Protein AF-A0A1F8SB99-F1 (afdb_monomer)

Sequence (634 aa):
MALTRLARAAAAAGVLLLAVATAGAAADPGPPFPEPEFNRAVYDLAGVFQQATIDEVETTIDTIEARTGAEVVVYTQAWPFRTTEGQTLDNARALLDQWGVGRKGFDDGLVILFDLDPSLVHGQVQLYAGSGFRSAFLTDDERQAIFEDDMLPRLQAADLDGAILAAIRKIDSAATTEHSRSLEMARQVNAVVGLVGGAAALLGLLGWAVFHWLRFGRDPEYTDSESVLVPAPPSGMGGAAALLGLLGWAVFHWLRFGRDPEYTDSESVLVPAPPSGMTAAAATMILDGGVSRRTLTTALLDLASRGRVAFREEHGPLGIGRKLTVDVGDKALAAATADVAEDEAARTARADTADRVDIAEARLDLADRRPLGPAEAYLEKRLDQLADEESIEPDDLPKLAEDVPIFERHVEDAAVRNKWFAERPSTVVGRWRIRGVIEGVAGGVLVWAGLTIPASGLTLLGVVLIAVGIVTLLMAGWMPARTMAGAMQKAWLLAYRRTLSKTMEQARSMDQVVREAGLSWLETPDQAVVWATALGLSGQVEDVLARTMDDSREGGVRTGYLPLWYRGGDGTSLASGATGGGGGIFSSSGIPSIGGMMAAMGTIGNAPSSSGSGGGGGFGGGGGGGGGGAGGGF

Secondary structure (DSSP, 8-state):
--------SSSSSSS----------PPPSSSSPPPPPTT--EEESS--S-HHHHHHHHHHHHHHHHHH--EEEEEEEE-SSPPPHHHHHHHHHHHHHHHT-S-TTT--EEEEEEEE-TTSS-EEEEEEE-HHHHHHT--HHHHHHIIIIIIHHHHHTT-HHHHHHHHHHHHHHH--HHHHHHHHHHHHHHHHIIIIIHHHHHHHHHHHHHHHHHHH-------------PPPPPTT-HHHHHHHHHHHHHHHHIIIIISPPP----TT---SSPPTT--HHHHHHHHHSS--HHHHHHHHHHHHTTTSEEEEEEEPGGG-SEEEEEEEHHHHHHHHTHHHHGGGGTTTS-HHHHHHHHHHHHHHHHHHTSPPPHHHHHHHHHHHHH-BTTEE-TTTGGGGGGTHHHHHHHHHHHHHHTTSBSS-HHHHHHHHHHHHHHHHHHHHHHHHHHHHTT-HHHHHHHHHHHHHHHHHHHHGGG-PPBPHHHHHHHHHHHHHHHHHHHHHHH-SSHHHHHHHHT-TT---HHHHHHHHHHTT-HHHHHHHHHHHHHHHHHHTS--S---TTEEETTS-BHHHHHTT-S--TT--S----HHHHHHHHHHTT-----------------------------

pLDDT: mean 76.0, std 19.88, range [21.44, 97.38]

Structure (mmCIF, N/CA/C/O backbone):
data_AF-A0A1F8SB99-F1
#
_entry.id   AF-A0A1F8SB99-F1
#
loop_
_atom_site.group_PDB
_atom_site.id
_atom_site.type_symbol
_atom_site.label_atom_id
_atom_site.label_alt_id
_atom_site.label_comp_id
_atom_site.label_asym_id
_atom_site.label_entity_id
_atom_site.label_seq_id
_atom_site.pdbx_PDB_ins_code
_atom_site.Cartn_x
_atom_site.Cartn_y
_atom_site.Cartn_z
_atom_site.occupancy
_atom_site.B_iso_or_equiv
_atom_site.auth_seq_id
_atom_site.auth_comp_id
_atom_site.auth_asym_id
_atom_site.auth_atom_id
_atom_site.pdbx_PDB_model_num
ATOM 1 N N . MET A 1 1 ? 26.861 63.479 -80.157 1.00 43.00 1 MET A N 1
ATOM 2 C CA . MET A 1 1 ? 27.987 63.963 -79.324 1.00 43.00 1 MET A CA 1
ATOM 3 C C . MET A 1 1 ? 27.720 63.450 -77.917 1.00 43.00 1 MET A C 1
ATOM 5 O O . MET A 1 1 ? 26.628 63.687 -77.447 1.00 43.00 1 MET A O 1
ATOM 9 N N . ALA A 1 2 ? 28.539 62.686 -77.212 1.00 42.47 2 ALA A N 1
ATOM 10 C CA . ALA A 1 2 ? 29.927 62.316 -77.381 1.00 42.47 2 ALA A CA 1
ATOM 11 C C . ALA A 1 2 ? 30.077 60.903 -76.789 1.00 42.47 2 ALA A C 1
ATOM 13 O O . ALA A 1 2 ? 29.935 60.694 -75.590 1.00 42.47 2 ALA A O 1
ATOM 14 N N . LEU A 1 3 ? 30.291 59.931 -77.669 1.00 40.25 3 LEU A N 1
ATOM 15 C CA . LEU A 1 3 ? 30.716 58.579 -77.341 1.00 40.25 3 LEU A CA 1
ATOM 16 C C . LEU A 1 3 ? 32.191 58.509 -77.736 1.00 40.25 3 LEU A C 1
ATOM 18 O O . LEU A 1 3 ? 32.545 58.911 -78.843 1.00 40.25 3 LEU A O 1
ATOM 22 N N . THR A 1 4 ? 33.001 57.930 -76.853 1.00 38.09 4 THR A N 1
ATOM 23 C CA . THR A 1 4 ? 34.390 57.486 -77.056 1.00 38.09 4 THR A CA 1
ATOM 24 C C . THR A 1 4 ? 35.506 58.543 -76.981 1.00 38.09 4 THR A C 1
ATOM 26 O O . THR A 1 4 ? 35.478 59.549 -77.681 1.00 38.09 4 THR A O 1
ATOM 29 N N . ARG A 1 5 ? 36.567 58.162 -76.236 1.00 33.00 5 ARG A N 1
ATOM 30 C CA . ARG A 1 5 ? 37.944 58.714 -76.231 1.00 33.00 5 ARG A CA 1
ATOM 31 C C . ARG A 1 5 ? 38.057 60.037 -75.445 1.00 33.00 5 ARG A C 1
ATOM 33 O O . ARG A 1 5 ? 37.279 60.942 -75.662 1.00 33.00 5 ARG A O 1
ATOM 40 N N . LEU A 1 6 ? 38.969 60.268 -74.506 1.00 39.69 6 LEU A N 1
ATOM 41 C CA . LEU A 1 6 ? 40.292 59.727 -74.213 1.00 39.69 6 LEU A CA 1
ATOM 42 C C . LEU A 1 6 ? 40.497 59.825 -72.687 1.00 39.69 6 LEU A C 1
ATOM 44 O O . LEU A 1 6 ? 40.199 60.856 -72.105 1.00 39.69 6 LEU A O 1
ATOM 48 N N . ALA A 1 7 ? 40.832 58.757 -71.970 1.00 31.09 7 ALA A N 1
ATOM 49 C CA . ALA A 1 7 ? 42.086 58.007 -72.014 1.00 31.09 7 ALA A CA 1
ATOM 50 C C . ALA A 1 7 ? 43.237 58.706 -71.265 1.00 31.09 7 ALA A C 1
ATOM 52 O O . ALA A 1 7 ? 43.584 59.842 -71.566 1.00 31.09 7 ALA A O 1
ATOM 53 N N . ARG A 1 8 ? 43.897 57.899 -70.417 1.00 39.88 8 ARG A N 1
ATOM 54 C CA . ARG A 1 8 ? 45.280 58.042 -69.920 1.00 39.88 8 ARG A CA 1
ATOM 55 C C . ARG A 1 8 ? 45.488 58.943 -68.698 1.00 39.88 8 ARG A C 1
ATOM 57 O O . ARG A 1 8 ? 46.105 59.990 -68.814 1.00 39.88 8 ARG A O 1
ATOM 64 N N . ALA A 1 9 ? 45.086 58.481 -67.511 1.00 35.41 9 ALA A N 1
ATOM 65 C CA . ALA A 1 9 ? 45.672 58.994 -66.262 1.00 35.41 9 ALA A CA 1
ATOM 66 C C . ALA A 1 9 ? 45.617 58.029 -65.057 1.00 35.41 9 ALA A C 1
ATOM 68 O O . ALA A 1 9 ? 45.639 58.484 -63.922 1.00 35.41 9 ALA A O 1
ATOM 69 N N . ALA A 1 10 ? 45.544 56.708 -65.258 1.00 34.78 10 ALA A N 1
ATOM 70 C CA . ALA A 1 10 ? 45.640 55.764 -64.130 1.00 34.78 10 ALA A CA 1
ATOM 71 C C . ALA A 1 10 ? 46.301 54.428 -64.511 1.00 34.78 10 ALA A C 1
ATOM 73 O O . ALA A 1 10 ? 45.969 53.376 -63.980 1.00 34.78 10 ALA A O 1
ATOM 74 N N . ALA A 1 11 ? 47.238 54.468 -65.458 1.00 39.72 11 ALA A N 1
ATOM 75 C CA . ALA A 1 11 ? 48.110 53.349 -65.797 1.00 39.72 11 ALA A CA 1
ATOM 76 C C . ALA A 1 11 ? 49.559 53.777 -65.533 1.00 39.72 11 ALA A C 1
ATOM 78 O O . ALA A 1 11 ? 50.222 54.217 -66.464 1.00 39.72 11 ALA A O 1
ATOM 79 N N . ALA A 1 12 ? 49.980 53.757 -64.260 1.00 37.72 12 ALA A N 1
ATOM 80 C CA . ALA A 1 12 ? 51.380 53.699 -63.791 1.00 37.72 12 ALA A CA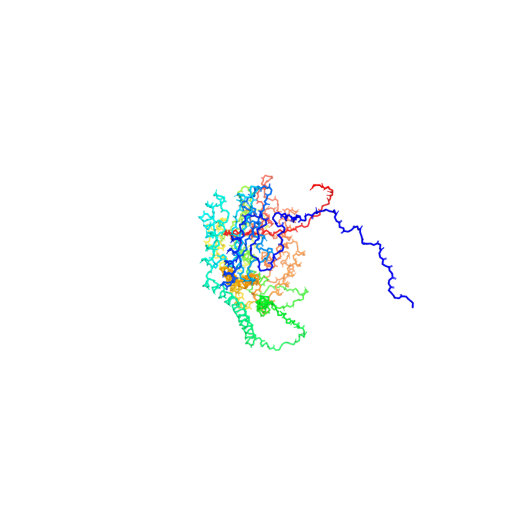 1
ATOM 81 C C . ALA A 1 12 ? 51.480 53.955 -62.268 1.00 37.72 12 ALA A C 1
ATOM 83 O O . ALA A 1 12 ? 52.145 54.890 -61.839 1.00 37.72 12 ALA A O 1
ATOM 84 N N . ALA A 1 13 ? 50.798 53.160 -61.437 1.00 35.06 13 ALA A N 1
ATOM 85 C CA . ALA A 1 13 ? 51.084 53.096 -59.990 1.00 35.06 13 ALA A CA 1
ATOM 86 C C . ALA A 1 13 ? 50.599 51.779 -59.348 1.00 35.06 13 ALA A C 1
ATOM 88 O O . ALA A 1 13 ? 50.316 51.731 -58.158 1.00 35.06 13 ALA A O 1
ATOM 89 N N . GLY A 1 14 ? 50.431 50.720 -60.149 1.00 39.59 14 GLY A N 1
ATOM 90 C CA . GLY A 1 14 ? 49.811 49.458 -59.720 1.00 39.59 14 GLY A CA 1
ATOM 91 C C . GLY A 1 14 ? 50.709 48.236 -59.880 1.00 39.59 14 GLY A C 1
ATOM 92 O O . GLY A 1 14 ? 50.201 47.126 -59.974 1.00 39.59 14 GLY A O 1
ATOM 93 N N . VAL A 1 15 ? 52.026 48.427 -59.978 1.00 43.31 15 VAL A N 1
ATOM 94 C CA . VAL A 1 15 ? 52.989 47.325 -60.031 1.00 43.31 15 VAL A CA 1
ATOM 95 C C . VAL A 1 15 ? 54.174 47.678 -59.134 1.00 43.31 15 VAL A C 1
ATOM 97 O O . VAL A 1 15 ? 54.861 48.665 -59.379 1.00 43.31 15 VAL A O 1
ATOM 100 N N . LEU A 1 16 ? 54.400 46.806 -58.147 1.00 39.50 16 LEU A N 1
ATOM 101 C CA . LEU A 1 16 ? 55.614 46.626 -57.341 1.00 39.50 16 LEU A CA 1
ATOM 102 C C . LEU A 1 16 ? 55.778 47.432 -56.033 1.00 39.50 16 LEU A C 1
ATOM 104 O O . LEU A 1 16 ? 56.541 48.387 -55.960 1.00 39.50 16 LEU A O 1
ATOM 108 N N . LEU A 1 17 ? 55.132 46.939 -54.973 1.00 35.34 17 LEU A N 1
ATOM 109 C CA . LEU A 1 17 ? 55.629 46.827 -53.586 1.00 35.34 17 LEU A CA 1
ATOM 110 C C . LEU A 1 17 ? 54.502 46.149 -52.789 1.00 35.34 17 LEU A C 1
ATOM 112 O O . LEU A 1 17 ? 53.395 46.664 -52.769 1.00 35.34 17 LEU A O 1
ATOM 116 N N . LEU A 1 18 ? 54.641 45.026 -52.103 1.00 37.81 18 LEU A N 1
ATOM 117 C CA . LEU A 1 18 ? 55.669 44.005 -51.961 1.00 37.81 18 LEU A CA 1
ATOM 118 C C . LEU A 1 18 ? 54.934 42.860 -51.234 1.00 37.81 18 LEU A C 1
ATOM 120 O O . LEU A 1 18 ? 54.005 43.116 -50.470 1.00 37.81 18 LEU A O 1
ATOM 124 N N . ALA A 1 19 ? 55.325 41.622 -51.503 1.00 47.06 19 ALA A N 1
ATOM 125 C CA . ALA A 1 19 ? 54.735 40.400 -50.974 1.00 47.06 19 ALA A CA 1
ATOM 126 C C . ALA A 1 19 ? 54.380 40.447 -49.472 1.00 47.06 19 ALA A C 1
ATOM 128 O O . ALA A 1 19 ? 55.259 40.575 -48.623 1.00 47.06 19 ALA A O 1
ATOM 129 N N . VAL A 1 20 ? 53.106 40.220 -49.155 1.00 37.38 20 VAL A N 1
ATOM 130 C CA . VAL A 1 20 ? 52.732 39.497 -47.938 1.00 37.38 20 VAL A CA 1
ATOM 131 C C . VAL A 1 20 ? 52.236 38.149 -48.424 1.00 37.38 20 VAL A C 1
ATOM 133 O O . VAL A 1 20 ? 51.147 38.032 -48.981 1.00 37.38 20 VAL A O 1
ATOM 136 N N . ALA A 1 21 ? 53.093 37.141 -48.281 1.00 38.00 21 ALA A N 1
ATOM 137 C CA . ALA A 1 21 ? 52.629 35.772 -48.219 1.00 38.00 21 ALA A CA 1
ATOM 138 C C . ALA A 1 21 ? 51.605 35.720 -47.082 1.00 38.00 21 ALA A C 1
ATOM 140 O O . ALA A 1 21 ? 51.941 36.000 -45.931 1.00 38.00 21 ALA A O 1
ATOM 141 N N . THR A 1 22 ? 50.351 35.418 -47.400 1.00 35.62 22 THR A N 1
ATOM 142 C CA . THR A 1 22 ? 49.402 34.944 -46.400 1.00 35.62 22 THR A CA 1
ATOM 143 C C . THR A 1 22 ? 49.919 33.590 -45.931 1.00 35.62 22 THR A C 1
ATOM 145 O O . THR A 1 22 ? 49.599 32.558 -46.516 1.00 35.62 22 THR A O 1
ATOM 148 N N . ALA A 1 23 ? 50.793 33.604 -44.924 1.00 35.88 23 ALA A N 1
ATOM 149 C CA . ALA A 1 23 ? 50.979 32.452 -44.064 1.00 35.88 23 ALA A CA 1
ATOM 150 C C . ALA A 1 23 ? 49.587 32.110 -43.521 1.00 35.88 23 ALA A C 1
ATOM 152 O O . ALA A 1 23 ? 48.934 32.977 -42.933 1.00 35.88 23 ALA A O 1
ATOM 153 N N . GLY A 1 24 ? 49.100 30.902 -43.813 1.00 37.88 24 GLY A N 1
ATOM 154 C CA . GLY A 1 24 ? 47.870 30.401 -43.216 1.00 37.88 24 GLY A CA 1
ATOM 155 C C . GLY A 1 24 ? 47.976 30.563 -41.705 1.00 37.88 24 GLY A C 1
ATOM 156 O O . GLY A 1 24 ? 48.971 30.152 -41.110 1.00 37.88 24 GLY A O 1
ATOM 157 N N . ALA A 1 25 ? 47.002 31.240 -41.101 1.00 40.69 25 ALA A N 1
ATOM 158 C CA . ALA A 1 25 ? 46.875 31.245 -39.657 1.00 40.69 25 ALA A CA 1
ATOM 159 C C . ALA A 1 25 ? 46.683 29.784 -39.234 1.00 40.69 25 ALA A C 1
ATOM 161 O O . ALA A 1 25 ? 45.698 29.162 -39.628 1.00 40.69 25 ALA A O 1
ATOM 162 N N . ALA A 1 26 ? 47.658 29.225 -38.517 1.00 51.38 26 ALA A N 1
ATOM 163 C CA . ALA A 1 26 ? 47.504 27.924 -37.888 1.00 51.38 26 ALA A CA 1
ATOM 164 C C . ALA A 1 26 ? 46.290 28.014 -36.954 1.00 51.38 26 ALA A C 1
ATOM 166 O O . ALA A 1 26 ? 46.230 28.922 -36.123 1.00 51.38 26 ALA A O 1
ATOM 167 N N . ALA A 1 27 ? 45.298 27.145 -37.157 1.00 61.97 27 ALA A N 1
ATOM 168 C CA . ALA A 1 27 ? 44.162 27.041 -36.252 1.00 61.97 27 ALA A CA 1
ATOM 169 C C . ALA A 1 27 ? 44.677 26.700 -34.845 1.00 61.97 27 ALA A C 1
ATOM 171 O O . ALA A 1 27 ? 45.616 25.910 -34.715 1.00 61.97 27 ALA A O 1
ATOM 172 N N . ASP A 1 28 ? 44.090 27.309 -33.811 1.00 76.44 28 ASP A N 1
ATOM 173 C CA . ASP A 1 28 ? 44.417 26.949 -32.431 1.00 76.44 28 ASP A CA 1
ATOM 174 C C . ASP A 1 28 ? 44.127 25.448 -32.226 1.00 76.44 28 ASP A C 1
ATOM 176 O O . ASP A 1 28 ? 43.078 24.970 -32.665 1.00 76.44 28 ASP A O 1
ATOM 180 N N . PRO A 1 29 ? 45.043 24.682 -31.609 1.00 81.62 29 PRO A N 1
ATOM 181 C CA . PRO A 1 29 ? 44.851 23.251 -31.419 1.00 81.62 29 PRO A CA 1
ATOM 182 C C . PRO A 1 29 ? 43.736 22.977 -30.394 1.00 81.62 29 PRO A C 1
ATOM 184 O O . PRO A 1 29 ? 43.644 23.641 -29.359 1.00 81.62 29 PRO A O 1
ATOM 187 N N . GLY A 1 30 ? 42.916 21.958 -30.662 1.00 80.81 30 GLY A N 1
ATOM 188 C CA . GLY A 1 30 ? 41.741 21.594 -29.862 1.00 80.81 30 GLY A CA 1
ATOM 189 C C . GLY A 1 30 ? 40.410 22.149 -30.402 1.00 80.81 30 GLY A C 1
ATOM 190 O O . GLY A 1 30 ? 40.374 22.801 -31.443 1.00 80.81 30 GLY A O 1
ATOM 191 N N . PRO A 1 31 ? 39.280 21.863 -29.729 1.00 84.06 31 PRO A N 1
ATOM 192 C CA . PRO A 1 31 ? 37.965 22.315 -30.172 1.00 84.06 31 PRO A CA 1
ATOM 193 C C . PRO A 1 31 ? 37.783 23.845 -30.024 1.00 84.06 31 PRO A C 1
ATOM 195 O O . PRO A 1 31 ? 38.222 24.418 -29.023 1.00 84.06 31 PRO A O 1
ATOM 198 N N . PRO A 1 32 ? 37.050 24.508 -30.941 1.00 85.81 32 PRO A N 1
ATOM 199 C CA . PRO A 1 32 ? 36.368 23.919 -32.092 1.00 85.81 32 PRO A CA 1
ATOM 200 C C . PRO A 1 32 ? 37.335 23.587 -33.233 1.00 85.81 32 PRO A C 1
ATOM 202 O O . PRO A 1 32 ? 38.145 24.416 -33.642 1.00 85.81 32 PRO A O 1
ATOM 205 N N . PHE A 1 33 ? 37.186 22.387 -33.790 1.00 89.12 33 PHE A N 1
ATOM 206 C CA . PHE A 1 33 ? 37.950 21.960 -34.959 1.00 89.12 33 PHE A CA 1
ATOM 207 C C . PHE A 1 33 ? 37.455 22.688 -36.222 1.00 89.12 33 PHE A C 1
ATOM 209 O O . PHE A 1 33 ? 36.272 23.052 -36.276 1.00 89.12 33 PHE A O 1
ATOM 216 N N . PRO A 1 34 ? 38.314 22.906 -37.236 1.00 88.38 34 PRO A N 1
ATOM 217 C CA . PRO A 1 34 ? 37.896 23.450 -38.526 1.00 88.38 34 PRO A CA 1
ATOM 218 C C . PRO A 1 34 ? 36.808 22.577 -39.165 1.00 88.38 34 PRO A C 1
ATOM 220 O O . PRO A 1 34 ? 36.640 21.413 -38.806 1.00 88.38 34 PRO A O 1
ATOM 223 N N . GLU A 1 35 ? 36.037 23.140 -40.093 1.00 86.81 35 GLU A N 1
ATOM 224 C CA . GLU A 1 35 ? 35.027 22.358 -40.812 1.00 86.81 35 GLU A CA 1
ATOM 225 C C . GLU A 1 35 ? 35.705 21.305 -41.708 1.00 86.81 35 GLU A C 1
ATOM 227 O O . GLU A 1 35 ? 36.715 21.622 -42.347 1.00 86.81 35 GLU A O 1
ATOM 232 N N . PRO A 1 36 ? 35.176 20.067 -41.769 1.00 89.94 36 PRO A N 1
ATOM 233 C CA . PRO A 1 36 ? 35.733 19.033 -42.626 1.00 89.94 36 PRO A CA 1
ATOM 234 C C . PRO A 1 36 ? 35.554 19.394 -44.104 1.00 89.94 36 PRO A C 1
ATOM 236 O O . PRO A 1 36 ? 34.515 19.900 -44.535 1.00 89.94 36 PRO A O 1
ATOM 239 N N . GLU A 1 37 ? 36.576 19.096 -44.894 1.00 89.44 37 GLU A N 1
ATOM 240 C CA . GLU A 1 37 ? 36.547 19.209 -46.344 1.00 89.44 37 GLU A CA 1
ATOM 241 C C . GLU A 1 37 ? 35.877 17.973 -46.956 1.00 89.44 37 GLU A C 1
ATOM 243 O O . GLU A 1 37 ? 36.015 16.845 -46.481 1.00 89.44 37 GLU A O 1
ATOM 248 N N . PHE A 1 38 ? 35.131 18.184 -48.040 1.00 81.75 38 PHE A N 1
ATOM 249 C CA . PHE A 1 38 ? 34.463 17.088 -48.732 1.00 81.75 38 PHE A CA 1
ATOM 250 C C . PHE A 1 38 ? 35.488 16.126 -49.349 1.00 81.75 38 PHE A C 1
ATOM 252 O O . PHE A 1 38 ? 36.380 16.568 -50.072 1.00 81.75 38 PHE A O 1
ATOM 259 N N . ASN A 1 39 ? 35.294 14.821 -49.129 1.00 83.25 39 ASN A N 1
ATOM 260 C CA . ASN A 1 39 ? 36.128 13.745 -49.677 1.00 83.25 39 ASN A CA 1
ATOM 261 C C . ASN A 1 39 ? 37.604 13.827 -49.247 1.00 83.25 39 ASN A C 1
ATOM 263 O O . ASN A 1 39 ? 38.505 13.576 -50.047 1.00 83.25 39 ASN A O 1
ATOM 267 N N . ARG A 1 40 ? 37.827 14.219 -47.989 1.00 92.25 40 ARG A N 1
ATOM 268 C CA . ARG A 1 40 ? 39.140 14.271 -47.353 1.00 92.25 40 ARG A CA 1
ATOM 269 C C . ARG A 1 40 ? 39.075 13.632 -45.974 1.00 92.25 40 ARG A C 1
ATOM 271 O O . ARG A 1 40 ? 38.277 14.054 -45.134 1.00 92.25 40 ARG A O 1
ATOM 278 N N . ALA A 1 41 ? 39.950 12.661 -45.738 1.00 92.31 41 ALA A N 1
ATOM 279 C CA . ALA A 1 41 ? 40.010 11.918 -44.483 1.00 92.31 41 ALA A CA 1
ATOM 280 C C . ALA A 1 41 ? 41.257 12.245 -43.649 1.00 92.31 41 ALA A C 1
ATOM 282 O O . ALA A 1 41 ? 41.248 12.029 -42.435 1.00 92.31 41 ALA A O 1
ATOM 283 N N . VAL A 1 42 ? 42.318 12.780 -44.270 1.00 96.06 42 VAL A N 1
ATOM 284 C CA . VAL A 1 42 ? 43.590 13.073 -43.594 1.00 96.06 42 VAL A CA 1
ATOM 285 C C . VAL A 1 42 ? 43.837 14.583 -43.506 1.00 96.06 42 VAL A C 1
ATOM 287 O O . VAL A 1 42 ? 43.986 15.292 -44.506 1.00 96.06 42 VAL A O 1
ATOM 290 N N . TYR A 1 43 ? 43.933 15.072 -42.270 1.00 94.94 43 TYR A N 1
ATOM 291 C CA . TYR A 1 43 ? 44.146 16.474 -41.915 1.00 94.94 43 TYR A CA 1
ATOM 292 C C . TYR A 1 43 ? 45.500 16.640 -41.209 1.00 94.94 43 TYR A C 1
ATOM 294 O O . TYR A 1 43 ? 45.604 16.629 -39.980 1.00 94.94 43 TYR A O 1
ATOM 302 N N . ASP A 1 44 ? 46.566 16.792 -42.000 1.00 93.56 44 ASP A N 1
ATOM 303 C CA . ASP A 1 44 ? 47.926 17.038 -41.504 1.00 93.56 44 ASP A CA 1
ATOM 304 C C . ASP A 1 44 ? 48.183 18.536 -41.238 1.00 93.56 44 ASP A C 1
ATOM 306 O O . ASP A 1 44 ? 48.890 19.205 -41.992 1.00 93.56 44 ASP A O 1
ATOM 310 N N . LEU A 1 45 ? 47.565 19.107 -40.194 1.00 91.44 45 LEU A N 1
ATOM 311 C CA . LEU A 1 45 ? 47.789 20.517 -39.838 1.00 91.44 45 LEU A CA 1
ATOM 312 C C . LEU A 1 45 ? 49.157 20.768 -39.190 1.00 91.44 45 LEU A C 1
ATOM 314 O O . LEU A 1 45 ? 49.625 21.907 -39.187 1.00 91.44 45 LEU A O 1
ATOM 318 N N . ALA A 1 46 ? 49.791 19.731 -38.635 1.00 88.75 46 ALA A N 1
ATOM 319 C CA . ALA A 1 46 ? 51.126 19.832 -38.055 1.00 88.75 46 ALA A CA 1
ATOM 320 C C . ALA A 1 46 ? 52.244 19.737 -39.114 1.00 88.75 46 ALA A C 1
ATOM 322 O O . ALA A 1 46 ? 53.384 20.103 -38.823 1.00 88.75 46 ALA A O 1
ATOM 323 N N . GLY A 1 47 ? 51.922 19.295 -40.336 1.00 91.25 47 GLY A N 1
ATOM 324 C CA . GLY A 1 47 ? 52.859 19.171 -41.454 1.00 91.25 47 GLY A CA 1
ATOM 325 C C . GLY A 1 47 ? 53.916 18.094 -41.221 1.00 91.25 47 GLY A C 1
ATOM 326 O O . GLY A 1 47 ? 55.083 18.300 -41.563 1.00 91.25 47 GLY A O 1
ATOM 327 N N . VAL A 1 48 ? 53.532 16.996 -40.568 1.00 91.56 48 VAL A N 1
ATOM 328 C CA . VAL A 1 48 ? 54.453 15.950 -40.101 1.00 91.56 48 VAL A CA 1
ATOM 329 C C . VAL A 1 48 ? 54.503 14.714 -40.987 1.00 91.56 48 VAL A C 1
ATOM 331 O O . VAL A 1 48 ? 55.433 13.920 -40.841 1.00 91.56 48 VAL A O 1
ATOM 334 N N . PHE A 1 49 ? 53.541 14.536 -41.892 1.00 94.81 49 PHE A N 1
ATOM 335 C CA . PHE A 1 49 ? 53.493 13.380 -42.779 1.00 94.81 49 PHE A CA 1
ATOM 336 C C . PHE A 1 49 ? 54.049 13.701 -44.163 1.00 94.81 49 PHE A C 1
ATOM 338 O O . PHE A 1 49 ? 53.929 14.807 -44.695 1.00 94.81 49 PHE A O 1
ATOM 345 N N . GLN A 1 50 ? 54.651 12.695 -44.790 1.00 95.81 50 GLN A N 1
ATOM 346 C CA . GLN A 1 50 ? 55.032 12.789 -46.194 1.00 95.81 50 GLN A CA 1
ATOM 347 C C . GLN A 1 50 ? 53.793 12.710 -47.085 1.00 95.81 50 GLN A C 1
ATOM 349 O O . GLN A 1 50 ? 52.862 11.957 -46.808 1.00 95.81 50 GLN A O 1
ATOM 354 N N . GLN A 1 51 ? 53.816 13.411 -48.223 1.00 95.38 51 GLN A N 1
ATOM 355 C CA . GLN A 1 51 ? 52.693 13.388 -49.166 1.00 95.38 51 GLN A CA 1
ATOM 356 C C . GLN A 1 51 ? 52.344 11.962 -49.623 1.00 95.38 51 GLN A C 1
ATOM 358 O O . GLN A 1 51 ? 51.175 11.612 -49.688 1.00 95.38 51 GLN A O 1
ATOM 363 N N . ALA A 1 52 ? 53.353 11.116 -49.860 1.00 95.12 52 ALA A N 1
ATOM 364 C CA . ALA A 1 52 ? 53.133 9.719 -50.230 1.00 95.12 52 ALA A CA 1
ATOM 365 C C . ALA A 1 52 ? 52.396 8.924 -49.135 1.00 95.12 52 ALA A C 1
ATOM 367 O O . ALA A 1 52 ? 51.566 8.078 -49.452 1.00 95.12 52 ALA A O 1
ATOM 368 N N . THR A 1 53 ? 52.672 9.218 -47.859 1.00 96.81 53 THR A N 1
ATOM 369 C CA . THR A 1 53 ? 51.980 8.613 -46.715 1.00 96.81 53 THR A CA 1
ATOM 370 C C . THR A 1 53 ? 50.527 9.069 -46.659 1.00 96.81 53 THR A C 1
ATOM 372 O O . THR A 1 53 ? 49.641 8.239 -46.483 1.00 96.81 53 THR A O 1
ATOM 375 N N . ILE A 1 54 ? 50.275 10.371 -46.831 1.00 96.25 54 ILE A N 1
ATOM 376 C CA . ILE A 1 54 ? 48.917 10.933 -46.852 1.00 96.25 54 ILE A CA 1
ATOM 377 C C . ILE A 1 54 ? 48.095 10.262 -47.957 1.00 96.25 54 ILE A C 1
ATOM 379 O O . ILE A 1 54 ? 47.017 9.745 -47.676 1.00 96.25 54 ILE A O 1
ATOM 383 N N . ASP A 1 55 ? 48.640 10.189 -49.174 1.00 96.25 55 ASP A N 1
ATOM 384 C CA . ASP A 1 55 ? 47.965 9.588 -50.327 1.00 96.25 55 ASP A CA 1
ATOM 385 C C . ASP A 1 55 ? 47.649 8.090 -50.093 1.00 96.25 55 ASP A C 1
ATOM 387 O O . ASP A 1 55 ? 46.569 7.609 -50.451 1.00 96.25 55 ASP A O 1
ATOM 391 N N . GLU A 1 56 ? 48.566 7.336 -49.470 1.00 96.88 56 GLU A N 1
ATOM 392 C CA . GLU A 1 56 ? 48.365 5.916 -49.135 1.00 96.88 56 GLU A CA 1
ATOM 393 C C . GLU A 1 56 ? 47.298 5.722 -48.046 1.00 96.88 56 GLU A C 1
ATOM 395 O O . GLU A 1 56 ? 46.444 4.833 -48.156 1.00 96.88 56 GLU A O 1
ATOM 400 N N . VAL A 1 57 ? 47.316 6.561 -47.007 1.00 97.25 57 VAL A N 1
ATOM 401 C CA . VAL A 1 57 ? 46.337 6.515 -45.915 1.00 97.25 57 VAL A CA 1
ATOM 402 C C . VAL A 1 57 ? 44.946 6.889 -46.428 1.00 97.25 57 VAL A C 1
ATOM 404 O O . VAL A 1 57 ? 44.007 6.147 -46.150 1.00 97.25 57 VAL A O 1
ATOM 407 N N . GLU A 1 58 ? 44.803 7.953 -47.226 1.00 96.69 58 GLU A N 1
ATOM 408 C CA . GLU A 1 58 ? 43.514 8.327 -47.830 1.00 96.69 58 GLU A CA 1
ATOM 409 C C . GLU A 1 58 ? 42.969 7.217 -48.730 1.00 96.69 58 GLU A C 1
ATOM 411 O O . GLU A 1 58 ? 41.834 6.785 -48.549 1.00 96.69 58 GLU A O 1
ATOM 416 N N . THR A 1 59 ? 43.805 6.650 -49.606 1.00 96.94 59 THR A N 1
ATOM 417 C CA . THR A 1 59 ? 43.397 5.528 -50.471 1.00 96.94 59 THR A CA 1
ATOM 418 C C . THR A 1 59 ? 42.895 4.326 -49.659 1.00 96.94 59 THR A C 1
ATOM 420 O O . THR A 1 59 ? 41.947 3.634 -50.051 1.00 96.94 59 THR A O 1
ATOM 423 N N . THR A 1 60 ? 43.532 4.049 -48.519 1.00 96.50 60 THR A N 1
ATOM 424 C CA . THR A 1 60 ? 43.136 2.945 -47.637 1.00 96.50 60 THR A CA 1
ATOM 425 C C . THR A 1 60 ? 41.816 3.246 -46.928 1.00 96.50 60 THR A C 1
ATOM 427 O O . THR A 1 60 ? 40.951 2.373 -46.861 1.00 96.50 60 THR A O 1
ATOM 430 N N . ILE A 1 61 ? 41.630 4.476 -46.442 1.00 96.19 61 ILE A N 1
ATOM 431 C CA . ILE A 1 61 ? 40.383 4.914 -45.805 1.00 96.19 61 ILE A CA 1
ATOM 432 C C . ILE A 1 61 ? 39.216 4.850 -46.796 1.00 96.19 61 ILE A C 1
ATOM 434 O O . ILE A 1 61 ? 38.200 4.237 -46.475 1.00 96.19 61 ILE A O 1
ATOM 438 N N . ASP A 1 62 ? 39.393 5.352 -48.019 1.00 95.25 62 ASP A N 1
ATOM 439 C CA . ASP A 1 62 ? 38.381 5.274 -49.080 1.00 95.25 62 ASP A CA 1
ATOM 440 C C . ASP A 1 62 ? 37.997 3.817 -49.384 1.00 95.25 62 ASP A C 1
ATOM 442 O O . ASP A 1 62 ? 36.834 3.486 -49.632 1.00 95.25 62 ASP A O 1
ATOM 446 N N . THR A 1 63 ? 38.974 2.906 -49.336 1.00 95.19 63 THR A N 1
ATOM 447 C CA . THR A 1 63 ? 38.741 1.468 -49.534 1.00 95.19 63 THR A CA 1
ATOM 448 C C . THR A 1 63 ? 37.926 0.860 -48.390 1.00 95.19 63 THR A C 1
ATOM 450 O O . THR A 1 63 ? 37.047 0.027 -48.639 1.00 95.19 63 THR A O 1
ATOM 453 N N . ILE A 1 64 ? 38.196 1.262 -47.145 1.00 93.88 64 ILE A N 1
ATOM 454 C CA . ILE A 1 64 ? 37.426 0.844 -45.968 1.00 93.88 64 ILE A CA 1
ATOM 455 C C . ILE A 1 64 ? 35.987 1.348 -46.087 1.00 93.88 64 ILE A C 1
ATOM 457 O O . ILE A 1 64 ? 35.059 0.540 -46.004 1.00 93.88 64 ILE A O 1
ATOM 461 N N . GLU A 1 65 ? 35.799 2.640 -46.358 1.00 93.31 65 GLU A N 1
ATOM 462 C CA . GLU A 1 65 ? 34.480 3.260 -46.489 1.00 93.31 65 GLU A CA 1
ATOM 463 C C . GLU A 1 65 ? 33.672 2.603 -47.615 1.00 93.31 65 GLU A C 1
ATOM 465 O O . GLU A 1 65 ? 32.536 2.174 -47.406 1.00 93.31 65 GLU A O 1
ATOM 470 N N . ALA A 1 66 ? 34.277 2.393 -48.788 1.00 91.88 66 ALA A N 1
ATOM 471 C CA . ALA A 1 66 ? 33.618 1.719 -49.904 1.00 91.88 66 ALA A CA 1
ATOM 472 C C . ALA A 1 66 ? 33.219 0.265 -49.582 1.00 91.88 66 ALA A C 1
ATOM 474 O O . ALA A 1 66 ? 32.240 -0.250 -50.132 1.00 91.88 66 ALA A O 1
ATOM 475 N N . ARG A 1 67 ? 33.972 -0.420 -48.708 1.00 92.38 67 ARG A N 1
ATOM 476 C CA . ARG A 1 67 ? 33.744 -1.830 -48.355 1.00 92.38 67 ARG A CA 1
ATOM 477 C C . ARG A 1 67 ? 32.738 -2.010 -47.220 1.00 92.38 67 ARG A C 1
ATOM 479 O O . ARG A 1 67 ? 31.956 -2.961 -47.264 1.00 92.38 67 ARG A O 1
ATOM 486 N N . THR A 1 68 ? 32.772 -1.165 -46.194 1.00 91.12 68 THR A N 1
ATOM 487 C CA . THR A 1 68 ? 31.994 -1.355 -44.954 1.00 91.12 68 THR A CA 1
ATOM 488 C C . THR A 1 68 ? 31.023 -0.219 -44.651 1.00 91.12 68 THR A C 1
ATOM 490 O O . THR A 1 68 ? 30.075 -0.424 -43.886 1.00 91.12 68 THR A O 1
ATOM 493 N N . GLY A 1 69 ? 31.227 0.950 -45.259 1.00 89.75 69 GLY A N 1
ATOM 494 C CA . GLY A 1 69 ? 30.558 2.201 -44.918 1.00 89.75 69 GLY A CA 1
ATOM 495 C C . GLY A 1 69 ? 31.059 2.841 -43.622 1.00 89.75 69 GLY A C 1
ATOM 496 O O . GLY A 1 69 ? 30.441 3.802 -43.182 1.00 89.75 69 GLY A O 1
ATOM 497 N N . ALA A 1 70 ? 32.111 2.301 -42.998 1.00 91.75 70 ALA A N 1
ATOM 498 C CA . ALA A 1 70 ? 32.721 2.896 -41.815 1.00 91.75 70 ALA A CA 1
ATOM 499 C C . ALA A 1 70 ? 33.613 4.075 -42.215 1.00 91.75 70 ALA A C 1
ATOM 501 O O . ALA A 1 70 ? 34.385 3.970 -43.168 1.00 91.75 70 ALA A O 1
ATOM 502 N N . GLU A 1 71 ? 33.531 5.164 -41.460 1.00 94.00 71 GLU A N 1
ATOM 503 C CA . GLU A 1 71 ? 34.258 6.401 -41.748 1.00 94.00 71 GLU A CA 1
ATOM 504 C C . GLU A 1 71 ? 35.457 6.524 -40.801 1.00 94.00 71 GLU A C 1
ATOM 506 O O . GLU A 1 71 ? 35.324 6.364 -39.585 1.00 94.00 71 GLU A O 1
ATOM 511 N N . VAL A 1 72 ? 36.642 6.799 -41.346 1.00 96.19 72 VAL A N 1
ATOM 512 C CA . VAL A 1 72 ? 37.876 6.954 -40.565 1.00 96.19 72 VAL A CA 1
ATOM 513 C C . VAL A 1 72 ? 38.472 8.325 -40.845 1.00 96.19 72 VAL A C 1
ATOM 515 O O . VAL A 1 72 ? 38.606 8.714 -41.998 1.00 96.19 72 VAL A O 1
ATOM 518 N N . VAL A 1 73 ? 38.858 9.053 -39.801 1.00 96.94 73 VAL A N 1
ATOM 519 C CA . VAL A 1 73 ? 39.490 10.373 -39.915 1.00 96.94 73 VAL A CA 1
ATOM 520 C C . VAL A 1 73 ? 40.834 10.363 -39.203 1.00 96.94 73 VAL A C 1
ATOM 522 O O . VAL A 1 73 ? 40.937 9.916 -38.060 1.00 96.94 73 VAL A O 1
ATOM 525 N N . VAL A 1 74 ? 41.862 10.892 -39.862 1.00 97.06 74 VAL A N 1
ATOM 526 C CA . VAL A 1 74 ? 43.191 11.114 -39.282 1.00 97.06 74 VAL A CA 1
ATOM 527 C C . VAL A 1 74 ? 43.413 12.609 -39.149 1.00 97.06 74 VAL A C 1
ATOM 529 O O . VAL A 1 74 ? 43.298 13.348 -40.124 1.00 97.06 74 VAL A O 1
ATOM 532 N N . TYR A 1 75 ? 43.752 13.060 -37.948 1.00 96.38 75 TYR A N 1
ATOM 533 C CA . TYR A 1 75 ? 43.924 14.476 -37.655 1.00 96.38 75 TYR A CA 1
ATOM 534 C C . TYR A 1 75 ? 45.204 14.698 -36.858 1.00 96.38 75 TYR A C 1
ATOM 536 O O . TYR A 1 75 ? 45.448 14.014 -35.865 1.00 96.38 75 TYR A O 1
ATOM 544 N N . THR A 1 76 ? 46.022 15.662 -37.272 1.00 95.31 76 THR A N 1
ATOM 545 C CA . THR A 1 76 ? 47.231 16.060 -36.538 1.00 95.31 76 THR A CA 1
ATOM 546 C C . THR A 1 76 ? 47.138 17.519 -36.123 1.00 95.31 76 THR A C 1
ATOM 548 O O . THR A 1 76 ? 46.644 18.356 -36.879 1.00 95.31 76 THR A O 1
ATOM 551 N N . GLN A 1 77 ? 47.638 17.835 -34.934 1.00 93.88 77 GLN A N 1
ATOM 552 C CA . GLN A 1 77 ? 47.764 19.207 -34.461 1.00 93.88 77 GLN A CA 1
ATOM 553 C C . GLN A 1 77 ? 48.986 19.368 -33.560 1.00 93.88 77 GLN A C 1
ATOM 555 O O . GLN A 1 77 ? 49.388 18.445 -32.853 1.00 93.88 77 GLN A O 1
ATOM 560 N N . ALA A 1 78 ? 49.582 20.558 -33.596 1.00 92.50 78 ALA A N 1
ATOM 561 C CA . ALA A 1 78 ? 50.761 20.896 -32.812 1.00 92.50 78 ALA A CA 1
ATOM 562 C C . ALA A 1 78 ? 50.373 21.783 -31.626 1.00 92.50 78 ALA A C 1
ATOM 564 O O . ALA A 1 78 ? 49.814 22.866 -31.802 1.00 92.50 78 ALA A O 1
ATOM 565 N N . TRP A 1 79 ? 50.702 21.339 -30.418 1.00 90.62 79 TRP A N 1
ATOM 566 C CA . TRP A 1 79 ? 50.466 22.081 -29.189 1.00 90.62 79 TRP A CA 1
ATOM 567 C C . TRP A 1 79 ? 51.718 22.854 -28.759 1.00 90.62 79 TRP A C 1
ATOM 569 O O . TRP A 1 79 ? 52.835 22.344 -28.863 1.00 90.62 79 TRP A O 1
ATOM 579 N N . PRO A 1 80 ? 51.569 24.067 -28.191 1.00 87.62 80 PRO A N 1
ATOM 580 C CA . PRO A 1 80 ? 52.701 24.839 -27.674 1.00 87.62 80 PRO A CA 1
ATOM 581 C C . PRO A 1 80 ? 53.309 24.243 -26.388 1.00 87.62 80 PRO A C 1
ATOM 583 O O . PRO A 1 80 ? 54.317 24.738 -25.886 1.00 87.62 80 PRO A O 1
ATOM 586 N N . PHE A 1 81 ? 52.712 23.181 -25.845 1.00 86.12 81 PHE A N 1
ATOM 587 C CA . PHE A 1 81 ? 53.161 22.436 -24.673 1.00 86.12 81 PHE A CA 1
ATOM 588 C C . PHE A 1 81 ? 52.784 20.957 -24.819 1.00 86.12 81 PHE A C 1
ATOM 590 O O . PHE A 1 81 ? 51.982 20.589 -25.670 1.00 86.12 81 PHE A O 1
ATOM 597 N N . ARG A 1 82 ? 53.357 20.094 -23.975 1.00 86.75 82 ARG A N 1
ATOM 598 C CA . ARG A 1 82 ? 53.027 18.664 -23.964 1.00 86.75 82 ARG A CA 1
ATOM 599 C C . ARG A 1 82 ? 51.606 18.441 -23.431 1.00 86.75 82 ARG A C 1
ATOM 601 O O . ARG A 1 82 ? 51.304 18.870 -22.318 1.00 86.75 82 ARG A O 1
ATOM 608 N N . THR A 1 83 ? 50.777 17.737 -24.196 1.00 87.75 83 THR A N 1
ATOM 609 C CA . THR A 1 83 ? 49.421 17.322 -23.808 1.00 87.75 83 THR A CA 1
ATOM 610 C C . THR A 1 83 ? 49.431 16.074 -22.924 1.00 87.75 83 THR A C 1
ATOM 612 O O . THR A 1 83 ? 50.430 15.354 -22.824 1.00 87.75 83 THR A O 1
ATOM 615 N N . THR A 1 84 ? 48.308 15.830 -22.248 1.00 90.56 84 THR A N 1
ATOM 616 C CA . THR A 1 84 ? 48.079 14.610 -21.459 1.00 90.56 84 THR A CA 1
ATOM 617 C C . THR A 1 84 ? 47.191 13.637 -22.226 1.00 90.56 84 THR A C 1
ATOM 619 O O . THR A 1 84 ? 46.374 14.058 -23.039 1.00 90.56 84 THR A O 1
ATOM 622 N N . GLU A 1 85 ? 47.307 12.345 -21.921 1.00 88.94 85 GLU A N 1
ATOM 623 C CA . GLU A 1 85 ? 46.494 11.285 -22.530 1.00 88.94 85 GLU A CA 1
ATOM 624 C C . GLU A 1 85 ? 44.984 11.569 -22.438 1.00 88.94 85 GLU A C 1
ATOM 626 O O . GLU A 1 85 ? 44.273 11.458 -23.437 1.00 88.94 85 GLU A O 1
ATOM 631 N N . GLY A 1 86 ? 44.505 11.990 -21.259 1.00 90.44 86 GLY A N 1
ATOM 632 C CA . GLY A 1 86 ? 43.093 12.308 -21.030 1.00 90.44 86 GLY A CA 1
ATOM 633 C C . GLY A 1 86 ? 42.610 13.511 -21.841 1.00 90.44 86 GLY A C 1
ATOM 634 O O . GLY A 1 86 ? 41.524 13.470 -22.407 1.00 90.44 86 GLY A O 1
ATOM 635 N N . GLN A 1 87 ? 43.442 14.548 -21.979 1.00 91.56 87 GLN A N 1
ATOM 636 C CA . GLN A 1 87 ? 43.111 15.709 -22.807 1.00 91.56 87 GLN A CA 1
ATOM 637 C C . GLN A 1 87 ? 43.011 15.335 -24.292 1.00 91.56 87 GLN A C 1
ATOM 639 O O . GLN A 1 87 ? 42.086 15.765 -24.975 1.00 91.56 87 GLN A O 1
ATOM 644 N N . THR A 1 88 ? 43.933 14.512 -24.794 1.00 91.75 88 THR A N 1
ATOM 645 C CA . THR A 1 88 ? 43.900 14.038 -26.186 1.00 91.75 88 THR A CA 1
ATOM 646 C C . THR A 1 88 ? 42.720 13.100 -26.436 1.00 91.75 88 THR A C 1
ATOM 648 O O . THR A 1 88 ? 42.120 13.145 -27.507 1.00 91.75 88 THR A O 1
ATOM 651 N N . LEU A 1 89 ? 42.322 12.298 -25.443 1.00 92.62 89 LEU A N 1
ATOM 652 C CA . LEU A 1 89 ? 41.122 11.465 -25.529 1.00 92.62 89 LEU A CA 1
ATOM 653 C C . LEU A 1 89 ? 39.849 12.318 -25.639 1.00 92.62 89 LEU A C 1
ATOM 655 O O . LEU A 1 89 ? 39.011 12.061 -26.505 1.00 92.62 89 LEU A O 1
ATOM 659 N N . ASP A 1 90 ? 39.726 13.352 -24.803 1.00 94.31 90 ASP A N 1
ATOM 660 C CA . ASP A 1 90 ? 38.602 14.293 -24.852 1.00 94.31 90 ASP A CA 1
ATOM 661 C C . ASP A 1 90 ? 38.563 15.052 -26.187 1.00 94.31 90 ASP A C 1
ATOM 663 O O . ASP A 1 90 ? 37.494 15.201 -26.779 1.00 94.31 90 ASP A O 1
ATOM 667 N N . ASN A 1 91 ? 39.724 15.462 -26.710 1.00 93.69 91 ASN A N 1
ATOM 668 C CA . ASN A 1 91 ? 39.841 16.088 -28.029 1.00 93.69 91 ASN A CA 1
ATOM 669 C C . ASN A 1 91 ? 39.400 15.141 -29.157 1.00 93.69 91 ASN A C 1
ATOM 671 O O . ASN A 1 91 ? 38.648 15.553 -30.037 1.00 93.69 91 ASN A O 1
ATOM 675 N N . ALA A 1 92 ? 39.828 13.874 -29.134 1.00 94.00 92 ALA A N 1
ATOM 676 C CA . ALA A 1 92 ? 39.467 12.886 -30.153 1.00 94.00 92 ALA A CA 1
ATOM 677 C C . ALA A 1 92 ? 37.960 12.584 -30.143 1.00 94.00 92 ALA A C 1
ATOM 679 O O . ALA A 1 92 ? 37.333 12.475 -31.198 1.00 94.00 92 ALA A O 1
ATOM 680 N N . ARG A 1 93 ? 37.360 12.517 -28.948 1.00 94.69 93 ARG A N 1
ATOM 681 C CA . ARG A 1 93 ? 35.909 12.401 -28.784 1.00 94.69 93 ARG A CA 1
ATOM 682 C C . ARG A 1 93 ? 35.178 13.633 -29.307 1.00 94.69 93 ARG A C 1
ATOM 684 O O . ARG A 1 93 ? 34.215 13.490 -30.053 1.00 94.69 93 ARG A O 1
ATOM 691 N N . ALA A 1 94 ? 35.639 14.826 -28.938 1.00 94.69 94 ALA A N 1
ATOM 692 C CA . ALA A 1 94 ? 35.046 16.075 -29.396 1.00 94.69 94 ALA A CA 1
ATOM 693 C C . ALA A 1 94 ? 35.115 16.209 -30.924 1.00 94.69 94 ALA A C 1
ATOM 695 O O . ALA A 1 94 ? 34.158 16.688 -31.523 1.00 94.69 94 ALA A O 1
ATOM 696 N N . LEU A 1 95 ? 36.199 15.747 -31.556 1.00 94.31 95 LEU A N 1
ATOM 697 C CA . LEU A 1 95 ? 36.335 15.720 -33.011 1.00 94.31 95 LEU A CA 1
ATOM 698 C C . LEU A 1 95 ? 35.310 14.776 -33.655 1.00 94.31 95 LEU A C 1
ATOM 700 O O . LEU A 1 95 ? 34.608 15.182 -34.581 1.00 94.31 95 LEU A O 1
ATOM 704 N N . LEU A 1 96 ? 35.172 13.554 -33.129 1.00 94.69 96 LEU A N 1
ATOM 705 C CA . LEU A 1 96 ? 34.178 12.589 -33.605 1.00 94.69 96 LEU A CA 1
ATOM 706 C C . LEU A 1 96 ? 32.752 13.152 -33.496 1.00 94.69 96 LEU A C 1
ATOM 708 O O . LEU A 1 96 ? 31.997 13.096 -34.466 1.00 94.69 96 LEU A O 1
ATOM 712 N N . ASP A 1 97 ? 32.406 13.739 -32.347 1.00 92.50 97 ASP A N 1
ATOM 713 C CA . ASP A 1 97 ? 31.078 14.299 -32.075 1.00 92.50 97 ASP A CA 1
ATOM 714 C C . ASP A 1 97 ? 30.797 15.565 -32.911 1.00 92.50 97 ASP A C 1
ATOM 716 O O . ASP A 1 97 ? 29.690 15.733 -33.426 1.00 92.50 97 ASP A O 1
ATOM 720 N N . GLN A 1 98 ? 31.783 16.461 -33.062 1.00 93.12 98 GLN A N 1
ATOM 721 C CA . GLN A 1 98 ? 31.632 17.722 -33.798 1.00 93.12 98 GLN A CA 1
ATOM 722 C C . GLN A 1 98 ? 31.465 17.481 -35.299 1.00 93.12 98 GLN A C 1
ATOM 724 O O . GLN A 1 98 ? 30.632 18.130 -35.933 1.00 93.12 98 GLN A O 1
ATOM 729 N N . TRP A 1 99 ? 32.264 16.581 -35.873 1.00 93.19 99 TRP A N 1
ATOM 730 C CA . TRP A 1 99 ? 32.205 16.275 -37.304 1.00 93.19 99 TRP A CA 1
ATOM 731 C C . TRP A 1 99 ? 31.144 15.225 -37.633 1.00 93.19 99 TRP A C 1
ATOM 733 O O . TRP A 1 99 ? 30.766 15.090 -38.793 1.00 93.19 99 TRP A O 1
ATOM 743 N N . GLY A 1 100 ? 30.625 14.524 -36.620 1.00 90.88 100 GLY A N 1
ATOM 744 C CA . GLY A 1 100 ? 29.662 13.447 -36.805 1.00 90.88 100 GLY A CA 1
ATOM 745 C C . GLY A 1 100 ? 30.251 12.304 -37.625 1.00 90.88 100 GLY A C 1
ATOM 746 O O . GLY A 1 100 ? 29.570 11.805 -38.513 1.00 90.88 100 GLY A O 1
ATOM 747 N N . VAL A 1 101 ? 31.510 11.939 -37.353 1.00 91.69 101 VAL A N 1
ATOM 748 C CA . VAL A 1 101 ? 32.223 10.882 -38.086 1.00 91.69 101 VAL A CA 1
ATOM 749 C C . VAL A 1 101 ? 31.504 9.552 -37.866 1.00 91.69 101 VAL A C 1
ATOM 751 O O . VAL A 1 101 ? 31.337 9.107 -36.726 1.00 91.69 101 VAL A O 1
ATOM 754 N N . GLY A 1 102 ? 31.099 8.908 -38.956 1.00 88.75 102 GLY A N 1
ATOM 755 C CA . GLY A 1 102 ? 30.307 7.685 -38.971 1.00 88.75 102 GLY A CA 1
ATOM 756 C C . GLY A 1 102 ? 28.869 7.911 -39.441 1.00 88.75 102 GLY A C 1
ATOM 757 O O . GLY A 1 102 ? 28.254 8.967 -39.277 1.00 88.75 102 GLY A O 1
ATOM 758 N N . ARG A 1 103 ? 28.259 6.85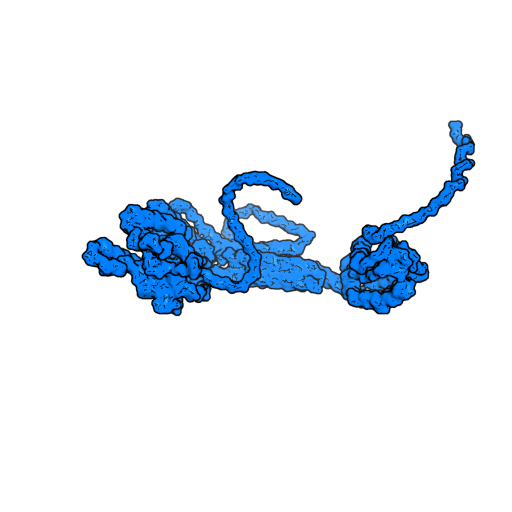9 -39.987 1.00 88.88 103 ARG A N 1
ATOM 759 C CA . ARG A 1 103 ? 26.910 6.945 -40.546 1.00 88.88 103 ARG A CA 1
ATOM 760 C C . ARG A 1 103 ? 25.876 7.113 -39.441 1.00 88.88 103 ARG A C 1
ATOM 762 O O . ARG A 1 103 ? 25.830 6.371 -38.456 1.00 88.88 103 ARG A O 1
ATOM 769 N N . LYS A 1 104 ? 24.929 8.027 -39.662 1.00 80.44 104 LYS A N 1
ATOM 770 C CA . LYS A 1 104 ? 23.852 8.319 -38.706 1.00 80.44 104 LYS A CA 1
ATOM 771 C C . LYS A 1 104 ? 23.049 7.068 -38.314 1.00 80.44 104 LYS A C 1
ATOM 773 O O . LYS A 1 104 ? 22.355 6.450 -39.136 1.00 80.44 104 LYS A O 1
ATOM 778 N N . GLY A 1 105 ? 23.079 6.749 -37.020 1.00 74.94 105 GLY A N 1
ATOM 779 C CA . GLY A 1 105 ? 22.384 5.602 -36.431 1.00 74.94 105 GLY A CA 1
ATOM 780 C C . GLY A 1 105 ? 23.085 4.257 -36.640 1.00 74.94 105 GLY A C 1
ATOM 781 O O . GLY A 1 105 ? 22.490 3.230 -36.319 1.00 74.94 105 GLY A O 1
ATOM 782 N N . PHE A 1 106 ? 24.293 4.264 -37.206 1.00 83.31 106 PHE A N 1
ATOM 783 C CA . PHE A 1 106 ? 25.252 3.165 -37.124 1.00 83.31 106 PHE A CA 1
ATOM 784 C C . PHE A 1 106 ? 26.383 3.515 -36.160 1.00 83.31 106 PHE A C 1
ATOM 786 O O . PHE A 1 106 ? 26.816 2.624 -35.447 1.00 83.31 106 PHE A O 1
ATOM 793 N N . ASP A 1 107 ? 26.795 4.788 -36.095 1.00 87.19 107 ASP A N 1
ATOM 794 C CA . ASP A 1 107 ? 27.864 5.291 -35.217 1.00 87.19 107 ASP A CA 1
ATOM 795 C C . ASP A 1 107 ? 29.191 4.533 -35.443 1.00 87.19 107 ASP A C 1
ATOM 797 O O . ASP A 1 107 ? 29.930 4.194 -34.513 1.00 87.19 107 ASP A O 1
ATOM 801 N N . ASP A 1 108 ? 29.466 4.222 -36.712 1.00 90.69 108 ASP A N 1
ATOM 802 C CA . ASP A 1 108 ? 30.601 3.451 -37.217 1.00 90.69 108 ASP A CA 1
ATOM 803 C C . ASP A 1 108 ? 31.787 4.332 -37.647 1.00 90.69 108 ASP A C 1
ATOM 805 O O . ASP A 1 108 ? 32.451 4.050 -38.641 1.00 90.69 108 ASP A O 1
ATOM 809 N N . GLY A 1 109 ? 32.059 5.391 -36.879 1.00 93.94 109 GLY A N 1
ATOM 810 C CA . GLY A 1 109 ? 33.200 6.286 -37.079 1.00 93.94 109 GLY A CA 1
ATOM 811 C C . GLY A 1 109 ? 34.419 5.958 -36.211 1.00 93.94 109 GLY A C 1
ATOM 812 O O . GLY A 1 109 ? 34.274 5.525 -35.062 1.00 93.94 109 GLY A O 1
ATOM 813 N N . LEU A 1 110 ? 35.620 6.222 -36.733 1.00 96.69 110 LEU A N 1
ATOM 814 C CA . LEU A 1 110 ? 36.902 6.136 -36.023 1.00 96.69 110 LEU A CA 1
ATOM 815 C C . LEU A 1 110 ? 37.736 7.405 -36.253 1.00 96.69 110 LEU A C 1
ATOM 817 O O . LEU A 1 110 ? 37.938 7.831 -37.384 1.00 96.69 110 LEU A O 1
ATOM 821 N N . VAL A 1 111 ? 38.285 7.970 -35.182 1.00 97.19 111 VAL A N 1
ATOM 822 C CA . VAL A 1 111 ? 39.201 9.115 -35.217 1.00 97.19 111 VAL A CA 1
ATOM 823 C C . VAL A 1 111 ? 40.577 8.690 -34.713 1.00 97.19 111 VAL A C 1
ATOM 825 O O . VAL A 1 111 ? 40.693 8.116 -33.629 1.00 97.19 111 VAL A O 1
ATOM 828 N N . ILE A 1 112 ? 41.618 9.010 -35.481 1.00 97.06 112 ILE A N 1
ATOM 829 C CA . ILE A 1 112 ? 43.025 8.887 -35.089 1.00 97.06 112 ILE A CA 1
ATOM 830 C C . ILE A 1 112 ? 43.586 10.299 -34.918 1.00 97.06 112 ILE A C 1
ATOM 832 O O . ILE A 1 112 ? 43.852 10.992 -35.901 1.00 97.06 112 ILE A O 1
ATOM 836 N N . LEU A 1 113 ? 43.744 10.734 -33.669 1.00 96.19 113 LEU A N 1
ATOM 837 C CA . LEU A 1 113 ? 44.212 12.078 -33.336 1.00 96.19 113 LEU A CA 1
ATOM 838 C C . LEU A 1 113 ? 45.675 12.049 -32.889 1.00 96.19 113 LEU A C 1
ATOM 840 O O . LEU A 1 113 ? 46.005 11.336 -31.945 1.00 96.19 113 LEU A O 1
ATOM 844 N N . PHE A 1 114 ? 46.522 12.863 -33.521 1.00 96.12 114 PHE A N 1
ATOM 845 C CA . PHE A 1 114 ? 47.905 13.124 -33.119 1.00 96.12 114 PHE A CA 1
ATOM 846 C C . PHE A 1 114 ? 48.013 14.522 -32.499 1.00 96.12 114 PHE A C 1
ATOM 848 O O . PHE A 1 114 ? 48.042 15.525 -33.214 1.00 96.12 114 PHE A O 1
ATOM 855 N N . ASP A 1 115 ? 48.113 14.579 -31.172 1.00 94.12 115 ASP A N 1
ATOM 856 C CA . ASP A 1 115 ? 48.436 15.789 -30.413 1.00 94.12 115 ASP A CA 1
ATOM 857 C C . ASP A 1 115 ? 49.947 15.853 -30.187 1.00 94.12 115 ASP A C 1
ATOM 859 O O . ASP A 1 115 ? 50.487 15.253 -29.254 1.00 94.12 115 ASP A O 1
ATOM 863 N N . LEU A 1 116 ? 50.646 16.574 -31.058 1.00 93.88 116 LEU A N 1
ATOM 864 C CA . LEU A 1 116 ? 52.101 16.668 -31.030 1.00 93.88 116 LEU A CA 1
ATOM 865 C C . LEU A 1 116 ? 52.575 17.789 -30.111 1.00 93.88 116 LEU A C 1
ATOM 867 O O . LEU A 1 116 ? 51.961 18.851 -30.028 1.00 93.88 116 LEU A O 1
ATOM 871 N N . ASP A 1 117 ? 53.693 17.557 -29.427 1.00 89.88 117 ASP A N 1
ATOM 872 C CA . ASP A 1 117 ? 54.374 18.582 -28.644 1.00 89.88 117 ASP A CA 1
ATOM 873 C C . ASP A 1 117 ? 55.210 19.515 -29.557 1.00 89.88 117 ASP A C 1
ATOM 875 O O . ASP A 1 117 ? 55.348 19.250 -30.757 1.00 89.88 117 ASP A O 1
ATOM 879 N N . PRO A 1 118 ? 55.799 20.611 -29.033 1.00 86.88 118 PRO A N 1
ATOM 880 C CA . PRO A 1 118 ? 56.526 21.584 -29.854 1.00 86.88 118 PRO A CA 1
ATOM 881 C C . PRO A 1 118 ? 57.707 21.021 -30.656 1.00 86.88 118 PRO A C 1
ATOM 883 O O . PRO A 1 118 ? 58.213 21.705 -31.543 1.00 86.88 118 PRO A O 1
ATOM 886 N N . SER A 1 119 ? 58.192 19.816 -30.330 1.00 86.25 119 SER A N 1
ATOM 887 C CA . SER A 1 119 ? 59.267 19.167 -31.083 1.00 86.25 119 SER A CA 1
ATOM 888 C C . SER A 1 119 ? 58.796 18.572 -32.410 1.00 86.25 119 SER A C 1
ATOM 890 O O . SER A 1 119 ? 59.644 18.283 -33.248 1.00 86.25 119 SER A O 1
ATOM 892 N N . LEU A 1 120 ? 57.481 18.371 -32.591 1.00 87.25 120 LEU A N 1
ATOM 893 C CA . LEU A 1 120 ? 56.861 17.634 -33.706 1.00 87.25 120 LEU A CA 1
ATOM 894 C C . LEU A 1 120 ? 57.364 16.189 -33.870 1.00 87.25 120 LEU A C 1
ATOM 896 O O . LEU A 1 120 ? 57.093 15.542 -34.876 1.00 87.25 120 LEU A O 1
ATOM 900 N N . VAL A 1 121 ? 58.091 15.675 -32.877 1.00 84.25 121 VAL A N 1
ATOM 901 C CA . VAL A 1 121 ? 58.666 14.324 -32.864 1.00 84.25 121 VAL A CA 1
ATOM 902 C C . VAL A 1 121 ? 57.957 13.438 -31.841 1.00 84.25 121 VAL A C 1
ATOM 904 O O . VAL A 1 121 ? 57.835 12.229 -32.032 1.00 84.25 121 VAL A O 1
ATOM 907 N N . HIS A 1 122 ? 57.468 14.033 -30.754 1.00 85.69 122 HIS A N 1
ATOM 908 C CA . HIS A 1 122 ? 56.767 13.341 -29.680 1.00 85.69 122 HIS A CA 1
ATOM 909 C C . HIS A 1 122 ? 55.407 13.987 -29.409 1.00 85.69 122 HIS A C 1
ATOM 911 O O . HIS A 1 122 ? 55.167 15.143 -29.752 1.00 85.69 122 HIS A O 1
ATOM 917 N N . GLY A 1 123 ? 54.501 13.232 -28.791 1.00 88.69 123 GLY A N 1
ATOM 918 C CA . GLY A 1 123 ? 53.136 13.677 -28.540 1.00 88.69 123 GLY A CA 1
ATOM 919 C C . GLY A 1 123 ? 52.280 12.604 -27.881 1.00 88.69 123 GLY A C 1
ATOM 920 O O . GLY A 1 123 ? 52.790 11.575 -27.434 1.00 88.69 123 GLY A O 1
ATOM 921 N N . GLN A 1 124 ? 50.981 12.866 -27.831 1.00 92.75 124 GLN A N 1
ATOM 922 C CA . GLN A 1 124 ? 49.939 11.916 -27.458 1.00 92.75 124 GLN A CA 1
ATOM 923 C C . GLN A 1 124 ? 49.153 11.533 -28.711 1.00 92.75 124 GLN A C 1
ATOM 925 O O . GLN A 1 124 ? 48.827 12.393 -29.528 1.00 92.75 124 GLN A O 1
ATOM 930 N N . VAL A 1 125 ? 48.847 10.247 -28.873 1.00 93.69 125 VAL A N 1
ATOM 931 C CA . VAL A 1 125 ? 48.054 9.749 -30.003 1.00 93.69 125 VAL A CA 1
ATOM 932 C C . VAL A 1 125 ? 46.890 8.944 -29.454 1.00 93.69 125 VAL A C 1
ATOM 934 O O . VAL A 1 125 ? 47.089 8.147 -28.542 1.00 93.69 125 VAL A O 1
ATOM 937 N N . GLN A 1 126 ? 45.687 9.160 -29.986 1.00 94.25 126 GLN A N 1
ATOM 938 C CA . GLN A 1 126 ? 44.484 8.458 -29.541 1.00 94.25 126 GLN A CA 1
ATOM 939 C C . GLN A 1 126 ? 43.663 7.907 -30.702 1.00 94.25 126 GLN A C 1
ATOM 941 O O . GLN A 1 126 ? 43.426 8.603 -31.689 1.00 94.25 126 GLN A O 1
ATOM 946 N N . LEU A 1 127 ? 43.204 6.658 -30.551 1.00 95.88 127 LEU A N 1
ATOM 947 C CA . LEU A 1 127 ? 42.321 5.956 -31.488 1.00 95.88 127 LEU A CA 1
ATOM 948 C C . LEU A 1 127 ? 40.921 5.846 -30.874 1.00 95.88 127 LEU A C 1
ATOM 950 O O . LEU A 1 127 ? 40.594 4.887 -30.162 1.00 95.88 127 LEU A O 1
ATOM 954 N N . TYR A 1 128 ? 40.077 6.836 -31.149 1.00 95.56 128 TYR A N 1
ATOM 955 C CA . TYR A 1 128 ? 38.740 6.932 -30.574 1.00 95.56 128 TYR A CA 1
ATOM 956 C C . TYR A 1 128 ? 37.665 6.455 -31.550 1.00 95.56 128 TYR A C 1
ATOM 958 O O . TYR A 1 128 ? 37.554 6.971 -32.658 1.00 95.56 128 TYR A O 1
ATOM 966 N N . ALA A 1 129 ? 36.849 5.488 -31.128 1.00 94.25 129 ALA A N 1
ATOM 967 C CA . ALA A 1 129 ? 35.802 4.894 -31.955 1.00 94.25 129 ALA A CA 1
ATOM 968 C C . ALA A 1 129 ? 34.396 5.149 -31.395 1.00 94.25 129 ALA A C 1
ATOM 970 O O . ALA A 1 129 ? 34.153 5.016 -30.182 1.00 94.25 129 ALA A O 1
ATOM 971 N N . GLY A 1 130 ? 33.460 5.414 -32.309 1.00 90.50 130 GLY A N 1
ATOM 972 C CA . GLY A 1 130 ? 32.024 5.408 -32.049 1.00 90.50 130 GLY A CA 1
ATOM 973 C C . GLY A 1 130 ? 31.525 4.035 -31.581 1.00 90.50 130 GLY A C 1
ATOM 974 O O . GLY A 1 130 ? 32.207 3.013 -31.704 1.00 90.50 130 GLY A O 1
ATOM 975 N N . SER A 1 131 ? 30.328 3.998 -30.996 1.00 88.00 131 SER A N 1
ATOM 976 C CA . SER A 1 131 ? 29.744 2.780 -30.408 1.00 88.00 131 SER A CA 1
ATOM 977 C C . SER A 1 131 ? 29.526 1.664 -31.439 1.00 88.00 131 SER A C 1
ATOM 979 O O . SER A 1 131 ? 29.756 0.488 -31.139 1.00 88.00 131 SER A O 1
ATOM 981 N N . GLY A 1 132 ? 29.136 2.014 -32.665 1.00 85.75 132 GLY A N 1
ATOM 982 C CA . GLY A 1 132 ? 28.999 1.074 -33.773 1.00 85.75 132 GLY A CA 1
ATOM 983 C C . GLY A 1 132 ? 30.330 0.514 -34.229 1.00 85.75 132 GLY A C 1
ATOM 984 O O . GLY A 1 132 ? 30.481 -0.700 -34.346 1.00 85.75 132 GLY A O 1
ATOM 985 N N . PHE A 1 133 ? 31.324 1.385 -34.411 1.00 90.69 133 PHE A N 1
ATOM 986 C CA . PHE A 1 133 ? 32.646 0.953 -34.861 1.00 90.69 133 PHE A CA 1
ATOM 987 C C . PHE A 1 133 ? 33.301 0.020 -33.838 1.00 90.69 133 PHE A C 1
ATOM 989 O O . PHE A 1 133 ? 33.875 -1.011 -34.189 1.00 90.69 133 PHE A O 1
ATOM 996 N N . ARG A 1 134 ? 33.142 0.351 -32.553 1.00 90.62 134 ARG A N 1
ATOM 997 C CA . ARG A 1 134 ? 33.654 -0.431 -31.427 1.00 90.62 134 ARG A CA 1
ATOM 998 C C . ARG A 1 134 ? 33.027 -1.811 -31.304 1.00 90.62 134 ARG A C 1
ATOM 1000 O O . ARG A 1 134 ? 33.709 -2.768 -30.960 1.00 90.62 134 ARG A O 1
ATOM 1007 N N . SER A 1 135 ? 31.717 -1.896 -31.516 1.00 84.94 135 SER A N 1
ATOM 1008 C CA . SER A 1 135 ? 30.983 -3.156 -31.374 1.00 84.94 135 SER A CA 1
ATOM 1009 C C . SER A 1 135 ? 31.153 -4.079 -32.576 1.00 84.94 135 SER A C 1
ATOM 1011 O O . SER A 1 135 ? 31.047 -5.293 -32.417 1.00 84.94 135 SER A O 1
ATOM 1013 N N . ALA A 1 136 ? 31.407 -3.518 -33.760 1.00 85.19 136 ALA A N 1
ATOM 1014 C CA . ALA A 1 136 ? 31.473 -4.284 -34.993 1.00 85.19 136 ALA A CA 1
ATOM 1015 C C . ALA A 1 136 ? 32.895 -4.582 -35.463 1.00 85.19 136 ALA A C 1
ATOM 1017 O O . ALA A 1 136 ? 33.127 -5.686 -35.929 1.00 85.19 136 ALA A O 1
ATOM 1018 N N . PHE A 1 137 ? 33.829 -3.634 -35.380 1.00 89.94 137 PHE A N 1
ATOM 1019 C CA . PHE A 1 137 ? 35.130 -3.773 -36.040 1.00 89.94 137 PHE A CA 1
ATOM 1020 C C . PHE A 1 137 ? 36.287 -3.936 -35.060 1.00 89.94 137 PHE A C 1
ATOM 1022 O O . PHE A 1 137 ? 37.058 -4.878 -35.203 1.00 89.94 137 PHE A O 1
ATOM 1029 N N . LEU A 1 138 ? 36.431 -3.022 -34.094 1.00 91.31 138 LEU A N 1
ATOM 1030 C CA . LEU A 1 138 ? 37.568 -3.016 -33.166 1.00 91.31 138 LEU A CA 1
ATOM 1031 C C . LEU A 1 138 ? 37.151 -2.593 -31.757 1.00 91.31 138 LEU A C 1
ATOM 1033 O O . LEU A 1 138 ? 36.818 -1.425 -31.521 1.00 91.31 138 LEU A O 1
ATOM 1037 N N . THR A 1 139 ? 37.253 -3.519 -30.808 1.00 92.62 139 THR A N 1
ATOM 1038 C CA . THR A 1 139 ? 37.022 -3.263 -29.379 1.00 92.62 139 THR A CA 1
ATOM 1039 C C . THR A 1 139 ? 38.022 -2.253 -28.806 1.00 92.62 139 THR A C 1
ATOM 1041 O O . THR A 1 139 ? 39.036 -1.929 -29.424 1.00 92.62 139 THR A O 1
ATOM 1044 N N . ASP A 1 140 ? 37.732 -1.715 -27.617 1.00 90.88 140 ASP A N 1
ATOM 1045 C CA . ASP A 1 140 ? 38.635 -0.762 -26.953 1.00 90.88 140 ASP A CA 1
ATOM 1046 C C . ASP A 1 140 ? 40.015 -1.394 -26.679 1.00 90.88 140 ASP A C 1
ATOM 1048 O O . ASP A 1 140 ? 41.034 -0.762 -26.955 1.00 90.88 140 ASP A O 1
ATOM 1052 N N . ASP A 1 141 ? 40.044 -2.666 -26.271 1.00 92.25 141 ASP A N 1
ATOM 1053 C CA . ASP A 1 141 ? 41.277 -3.421 -26.015 1.00 92.25 141 ASP A CA 1
ATOM 1054 C C . ASP A 1 141 ? 42.097 -3.654 -27.296 1.00 92.25 141 ASP A C 1
ATOM 1056 O O . ASP A 1 141 ? 43.318 -3.517 -27.292 1.00 92.25 141 ASP A O 1
ATOM 1060 N N . GLU A 1 142 ? 41.445 -3.962 -28.422 1.00 93.56 142 GLU A N 1
ATOM 1061 C CA . GLU A 1 142 ? 42.137 -4.174 -29.701 1.00 93.56 142 GLU A CA 1
ATOM 1062 C C . GLU A 1 142 ? 42.735 -2.880 -30.257 1.00 93.56 142 GLU A C 1
ATOM 1064 O O . GLU A 1 142 ? 43.842 -2.897 -30.794 1.00 93.56 142 GLU A O 1
ATOM 1069 N N . ARG A 1 143 ? 42.046 -1.739 -30.116 1.00 95.06 143 ARG A N 1
ATOM 1070 C CA . ARG A 1 143 ? 42.608 -0.440 -30.529 1.00 95.06 143 ARG A CA 1
ATOM 1071 C C . ARG A 1 143 ? 43.782 -0.032 -29.648 1.00 95.06 143 ARG A C 1
ATOM 1073 O O . ARG A 1 143 ? 44.763 0.495 -30.173 1.00 95.06 143 ARG A O 1
ATOM 1080 N N . GLN A 1 144 ? 43.702 -0.313 -28.348 1.00 93.56 144 GLN A N 1
ATOM 1081 C CA . GLN A 1 144 ? 44.822 -0.108 -27.435 1.00 93.56 144 GLN A CA 1
ATOM 1082 C C . GLN A 1 144 ? 46.017 -0.988 -27.825 1.00 93.56 144 GLN A C 1
ATOM 1084 O O . GLN A 1 144 ? 47.135 -0.488 -27.899 1.00 93.56 144 GLN A O 1
ATOM 1089 N N . ALA A 1 145 ? 45.787 -2.258 -28.175 1.00 94.12 145 ALA A N 1
ATOM 1090 C CA . ALA A 1 145 ? 46.841 -3.150 -28.659 1.00 94.12 145 ALA A CA 1
ATOM 1091 C C . ALA A 1 145 ? 47.473 -2.651 -29.972 1.00 94.12 145 ALA A C 1
ATOM 1093 O O . ALA A 1 145 ? 48.692 -2.663 -30.102 1.00 94.12 145 ALA A O 1
ATOM 1094 N N . ILE A 1 146 ? 46.681 -2.134 -30.924 1.00 95.38 146 ILE A N 1
ATOM 1095 C CA . ILE A 1 146 ? 47.216 -1.500 -32.148 1.00 95.38 146 ILE A CA 1
ATOM 1096 C C . ILE A 1 146 ? 48.138 -0.326 -31.787 1.00 95.38 146 ILE A C 1
ATOM 1098 O O . ILE A 1 146 ? 49.212 -0.168 -32.373 1.00 95.38 146 ILE A O 1
ATOM 1102 N N . PHE A 1 147 ? 47.745 0.500 -30.817 1.00 94.56 147 PHE A N 1
ATOM 1103 C CA . PHE A 1 147 ? 48.588 1.599 -30.366 1.00 94.56 147 PHE A CA 1
ATOM 1104 C C . PHE A 1 147 ? 49.887 1.096 -29.715 1.00 94.56 147 PHE A C 1
ATOM 1106 O O . PHE A 1 147 ? 50.969 1.518 -30.119 1.00 94.56 147 PHE A O 1
ATOM 1113 N N . GLU A 1 148 ? 49.805 0.184 -28.748 1.00 95.19 148 GLU A N 1
ATOM 1114 C CA . GLU A 1 148 ? 50.955 -0.281 -27.961 1.00 95.19 148 GLU A CA 1
ATOM 1115 C C . GLU A 1 148 ? 51.932 -1.154 -28.760 1.00 95.19 148 GLU A C 1
ATOM 1117 O O . GLU A 1 148 ? 53.147 -0.966 -28.656 1.00 95.19 148 GLU A O 1
ATOM 1122 N N . ASP A 1 149 ? 51.421 -2.072 -29.580 1.00 96.12 149 ASP A N 1
ATOM 1123 C CA . ASP A 1 149 ? 52.238 -3.067 -30.277 1.00 96.12 149 ASP A CA 1
ATOM 1124 C C . ASP A 1 149 ? 52.736 -2.569 -31.639 1.00 96.12 149 ASP A C 1
ATOM 1126 O O . ASP A 1 149 ? 53.857 -2.890 -32.046 1.00 96.12 149 ASP A O 1
ATOM 1130 N N . ASP A 1 150 ? 51.926 -1.787 -32.365 1.00 95.00 150 ASP A N 1
ATOM 1131 C CA . ASP A 1 150 ? 52.226 -1.408 -33.751 1.00 95.00 150 ASP A CA 1
ATOM 1132 C C . ASP A 1 150 ? 52.657 0.062 -33.901 1.00 95.00 150 ASP A C 1
ATOM 1134 O O . ASP A 1 150 ? 53.571 0.353 -34.686 1.00 95.00 150 ASP A O 1
ATOM 1138 N N . MET A 1 151 ? 52.028 0.995 -33.175 1.00 94.50 151 MET A N 1
ATOM 1139 C CA . MET A 1 151 ? 52.329 2.430 -33.297 1.00 94.50 151 MET A CA 1
ATOM 1140 C C . MET A 1 151 ? 53.466 2.866 -32.375 1.00 94.50 151 MET A C 1
ATOM 1142 O O . MET A 1 151 ? 54.430 3.485 -32.829 1.00 94.50 151 MET A O 1
ATOM 1146 N N . LEU A 1 152 ? 53.385 2.538 -31.086 1.00 94.38 152 LEU A N 1
ATOM 1147 C CA . LEU A 1 152 ? 54.278 3.042 -30.046 1.00 94.38 152 LEU A CA 1
ATOM 1148 C C . LEU A 1 152 ? 55.770 2.771 -30.325 1.00 94.38 152 LEU A C 1
ATOM 1150 O O . LEU A 1 152 ? 56.553 3.713 -30.172 1.00 94.38 152 LEU A O 1
ATOM 1154 N N . PRO A 1 153 ? 56.207 1.584 -30.801 1.00 96.06 153 PRO A N 1
ATOM 1155 C CA . PRO A 1 153 ? 57.620 1.350 -31.113 1.00 96.06 153 PRO A CA 1
ATOM 1156 C C . PRO A 1 153 ? 58.160 2.283 -32.207 1.00 96.06 153 PRO A C 1
ATOM 1158 O O . PRO A 1 153 ? 59.329 2.667 -32.185 1.00 96.06 153 PRO A O 1
ATOM 1161 N N . ARG A 1 154 ? 57.306 2.673 -33.160 1.00 95.06 154 ARG A N 1
ATOM 1162 C CA . ARG A 1 154 ? 57.655 3.573 -34.270 1.00 95.06 154 ARG A CA 1
ATOM 1163 C C . ARG A 1 154 ? 57.644 5.030 -33.829 1.00 95.06 154 ARG A C 1
ATOM 1165 O O . ARG A 1 154 ? 58.585 5.761 -34.121 1.00 95.06 154 ARG A O 1
ATOM 1172 N N . LEU A 1 155 ? 56.651 5.415 -33.027 1.00 92.75 155 LEU A N 1
ATOM 1173 C CA . LEU A 1 155 ? 56.586 6.736 -32.396 1.00 92.75 155 LEU A CA 1
ATOM 1174 C C . LEU A 1 155 ? 57.813 6.993 -31.500 1.00 92.75 155 LEU A C 1
ATOM 1176 O O . LEU A 1 155 ? 58.374 8.087 -31.515 1.00 92.75 155 LEU A O 1
ATOM 1180 N N . GLN A 1 156 ? 58.295 5.978 -30.772 1.00 91.75 156 GLN A N 1
ATOM 1181 C CA . GLN A 1 156 ? 59.537 6.063 -29.988 1.00 91.75 156 GLN A CA 1
ATOM 1182 C C . GLN A 1 156 ? 60.784 6.267 -30.861 1.00 91.75 156 GLN A C 1
ATOM 1184 O O . GLN A 1 156 ? 61.732 6.926 -30.433 1.00 91.75 156 GLN A O 1
ATOM 1189 N N . ALA A 1 157 ? 60.779 5.730 -32.082 1.00 93.44 157 ALA A N 1
ATOM 1190 C CA . ALA A 1 157 ? 61.842 5.895 -33.069 1.00 93.44 157 ALA A CA 1
ATOM 1191 C C . ALA A 1 157 ? 61.702 7.171 -33.924 1.00 93.44 157 ALA A C 1
ATOM 1193 O O . ALA A 1 157 ? 62.469 7.332 -34.872 1.00 93.44 157 ALA A O 1
ATOM 1194 N N . ALA A 1 158 ? 60.758 8.066 -33.594 1.00 91.69 158 ALA A N 1
ATOM 1195 C CA . ALA A 1 158 ? 60.420 9.265 -34.370 1.00 91.69 158 ALA A CA 1
ATOM 1196 C C . ALA A 1 158 ? 59.898 8.980 -35.798 1.00 91.69 158 ALA A C 1
ATOM 1198 O O . ALA A 1 158 ? 59.970 9.841 -36.671 1.00 91.69 158 ALA A O 1
ATOM 1199 N N . ASP A 1 159 ? 59.359 7.782 -36.039 1.00 94.56 159 ASP A N 1
ATOM 1200 C CA . ASP A 1 159 ? 58.770 7.354 -37.314 1.00 94.56 159 ASP A CA 1
ATOM 1201 C C . ASP A 1 159 ? 57.238 7.524 -37.279 1.00 94.56 159 ASP A C 1
ATOM 1203 O O . ASP A 1 159 ? 56.492 6.565 -37.052 1.00 94.56 159 ASP A O 1
ATOM 1207 N N . LEU A 1 160 ? 56.764 8.768 -37.450 1.00 93.81 160 LEU A N 1
ATOM 1208 C CA . LEU A 1 160 ? 55.329 9.099 -37.464 1.00 93.81 160 LEU A CA 1
ATOM 1209 C C . LEU A 1 160 ? 54.618 8.497 -38.688 1.00 93.81 160 LEU A C 1
ATOM 1211 O O . LEU A 1 160 ? 53.543 7.914 -38.539 1.00 93.81 160 LEU A O 1
ATOM 1215 N N . ASP A 1 161 ? 55.240 8.584 -39.871 1.00 95.88 161 ASP A N 1
ATOM 1216 C CA . ASP A 1 161 ? 54.734 7.995 -41.119 1.00 95.88 161 ASP A CA 1
ATOM 1217 C C . ASP A 1 161 ? 54.523 6.480 -40.967 1.00 95.88 161 ASP A C 1
ATOM 1219 O O . ASP A 1 161 ? 53.453 5.939 -41.256 1.00 95.88 161 ASP A O 1
ATOM 1223 N N . GLY A 1 162 ? 55.525 5.768 -40.447 1.00 95.25 162 GLY A N 1
ATOM 1224 C CA . GLY A 1 162 ? 55.411 4.337 -40.223 1.00 95.25 162 GLY A CA 1
ATOM 1225 C C . GLY A 1 162 ? 54.367 3.978 -39.168 1.00 95.25 162 GLY A C 1
ATOM 1226 O O . GLY A 1 162 ? 53.746 2.918 -39.286 1.00 95.25 162 GLY A O 1
ATOM 1227 N N . ALA A 1 163 ? 54.170 4.817 -38.143 1.00 95.38 163 ALA A N 1
ATOM 1228 C CA . ALA A 1 163 ? 53.169 4.590 -37.102 1.00 95.38 163 ALA A CA 1
ATOM 1229 C C . ALA A 1 163 ? 51.741 4.642 -37.665 1.00 95.38 163 ALA A C 1
ATOM 1231 O O . ALA A 1 163 ? 50.967 3.710 -37.434 1.00 95.38 163 ALA A O 1
ATOM 1232 N N . ILE A 1 164 ? 51.404 5.668 -38.457 1.00 96.50 164 ILE A N 1
ATOM 1233 C CA . ILE A 1 164 ? 50.070 5.770 -39.069 1.00 96.50 164 ILE A CA 1
ATOM 1234 C C . ILE A 1 164 ? 49.831 4.664 -40.107 1.00 96.50 164 ILE A C 1
ATOM 1236 O O . ILE A 1 164 ? 48.764 4.049 -40.112 1.00 96.50 164 ILE A O 1
ATOM 1240 N N . LEU A 1 165 ? 50.842 4.310 -40.909 1.00 97.38 165 LEU A N 1
ATOM 1241 C CA . LEU A 1 165 ? 50.745 3.204 -41.870 1.00 97.38 165 LEU A CA 1
ATOM 1242 C C . LEU A 1 165 ? 50.590 1.835 -41.190 1.00 97.38 165 LEU A C 1
ATOM 1244 O O . LEU A 1 165 ? 49.974 0.915 -41.733 1.00 97.38 165 LEU A O 1
ATOM 1248 N N . ALA A 1 166 ? 51.174 1.642 -40.007 1.00 95.81 166 ALA A N 1
ATOM 1249 C CA . ALA A 1 166 ? 50.968 0.426 -39.226 1.00 95.81 166 ALA A CA 1
ATOM 1250 C C . ALA A 1 166 ? 49.534 0.350 -38.681 1.00 95.81 166 ALA A C 1
ATOM 1252 O O . ALA A 1 166 ? 48.879 -0.680 -38.853 1.00 95.81 166 ALA A O 1
ATOM 1253 N N . ALA A 1 167 ? 49.030 1.454 -38.123 1.00 95.94 167 ALA A N 1
ATOM 1254 C CA . ALA A 1 167 ? 47.670 1.545 -37.603 1.00 95.94 167 ALA A CA 1
ATOM 1255 C C . ALA A 1 167 ? 46.617 1.306 -38.691 1.00 95.94 167 ALA A C 1
ATOM 1257 O O . ALA A 1 167 ? 45.754 0.440 -38.536 1.00 95.94 167 ALA A O 1
ATOM 1258 N N . ILE A 1 168 ? 46.714 2.014 -39.824 1.00 96.50 168 ILE A N 1
ATOM 1259 C CA . ILE A 1 168 ? 45.689 1.948 -40.872 1.00 96.50 168 ILE A CA 1
ATOM 1260 C C . ILE A 1 168 ? 45.593 0.558 -41.508 1.00 96.50 168 ILE A C 1
ATOM 1262 O O . ILE A 1 168 ? 44.498 0.102 -41.814 1.00 96.50 168 ILE A O 1
ATOM 1266 N N . ARG A 1 169 ? 46.708 -0.181 -41.610 1.00 96.00 169 ARG A N 1
ATOM 1267 C CA . ARG A 1 169 ? 46.699 -1.576 -42.087 1.00 96.00 169 ARG A CA 1
ATOM 1268 C C . ARG A 1 169 ? 45.971 -2.521 -41.136 1.00 96.00 169 ARG A C 1
ATOM 1270 O O . ARG A 1 169 ? 45.283 -3.432 -41.594 1.00 96.00 169 ARG A O 1
ATOM 1277 N N . LYS A 1 170 ? 46.109 -2.326 -39.821 1.00 95.69 170 LYS A N 1
ATOM 1278 C CA . LYS A 1 170 ? 45.365 -3.119 -38.831 1.00 95.69 170 LYS A CA 1
ATOM 1279 C C . LYS A 1 170 ? 43.878 -2.795 -38.887 1.00 95.69 170 LYS A C 1
ATOM 1281 O O . LYS A 1 170 ? 43.062 -3.715 -38.917 1.00 95.69 170 LYS A O 1
ATOM 1286 N N . ILE A 1 171 ? 43.544 -1.513 -39.002 1.00 94.62 171 ILE A N 1
ATOM 1287 C CA . ILE A 1 171 ? 42.164 -1.046 -39.151 1.00 94.62 171 ILE A CA 1
ATOM 1288 C C . ILE A 1 171 ? 41.527 -1.606 -40.433 1.00 94.62 171 ILE A C 1
ATOM 1290 O O . ILE A 1 171 ? 40.434 -2.163 -40.365 1.00 94.62 171 ILE A O 1
ATOM 1294 N N . ASP A 1 172 ? 42.225 -1.563 -41.571 1.00 94.69 172 ASP A N 1
ATOM 1295 C CA . ASP A 1 172 ? 41.759 -2.168 -42.826 1.00 94.69 172 ASP A CA 1
ATOM 1296 C C . ASP A 1 172 ? 41.509 -3.673 -42.665 1.00 94.69 172 ASP A C 1
ATOM 1298 O O . ASP A 1 172 ? 40.452 -4.171 -43.047 1.00 94.69 172 ASP A O 1
ATOM 1302 N N . SER A 1 173 ? 42.424 -4.403 -42.020 1.00 92.38 173 SER A N 1
ATOM 1303 C CA . SER A 1 173 ? 42.254 -5.845 -41.806 1.00 92.38 173 SER A CA 1
ATOM 1304 C C . SER A 1 173 ? 41.037 -6.204 -40.940 1.00 92.38 173 SER A C 1
ATOM 1306 O O . SER A 1 173 ? 40.415 -7.244 -41.164 1.00 92.38 173 SER A O 1
ATOM 1308 N N . ALA A 1 174 ? 40.672 -5.340 -39.989 1.00 89.19 174 ALA A N 1
ATOM 1309 C CA . ALA A 1 174 ? 39.520 -5.528 -39.110 1.00 89.19 174 ALA A CA 1
ATOM 1310 C C . ALA A 1 174 ? 38.193 -5.106 -39.767 1.00 89.19 174 ALA A C 1
ATOM 1312 O O . ALA A 1 174 ? 37.135 -5.665 -39.473 1.00 89.19 174 ALA A O 1
ATOM 1313 N N . ALA A 1 175 ? 38.234 -4.155 -40.704 1.00 89.06 175 ALA A N 1
ATOM 1314 C CA . ALA A 1 175 ? 37.059 -3.613 -41.377 1.00 89.06 175 ALA A CA 1
ATOM 1315 C C . ALA A 1 175 ? 36.490 -4.563 -42.456 1.00 89.06 175 ALA A C 1
ATOM 1317 O O . ALA A 1 175 ? 36.566 -4.284 -43.655 1.00 89.06 175 ALA A O 1
ATOM 1318 N N . THR A 1 176 ? 35.899 -5.697 -42.064 1.00 86.75 176 THR A N 1
ATOM 1319 C CA . THR A 1 176 ? 35.334 -6.696 -42.997 1.00 86.75 176 THR A CA 1
ATOM 1320 C C . THR A 1 176 ? 33.825 -6.527 -43.252 1.00 86.75 176 THR A C 1
ATOM 1322 O O . THR A 1 176 ? 33.090 -5.929 -42.469 1.00 86.75 176 THR A O 1
ATOM 1325 N N . THR A 1 177 ? 33.327 -7.093 -44.361 1.00 80.56 177 THR A N 1
ATOM 1326 C CA . THR A 1 177 ? 31.902 -7.013 -44.764 1.00 80.56 177 THR A CA 1
ATOM 1327 C C . THR A 1 177 ? 30.950 -7.859 -43.908 1.00 80.56 177 THR A C 1
ATOM 1329 O O . THR A 1 177 ? 29.737 -7.668 -43.955 1.00 80.56 177 THR A O 1
ATOM 1332 N N . GLU A 1 178 ? 31.461 -8.817 -43.134 1.00 80.00 178 GLU A N 1
ATOM 1333 C CA . GLU A 1 178 ? 30.648 -9.626 -42.216 1.00 80.00 178 GLU A CA 1
ATOM 1334 C C . GLU A 1 178 ? 30.189 -8.796 -41.009 1.00 80.00 178 GLU A C 1
ATOM 1336 O O . GLU A 1 178 ? 29.015 -8.834 -40.634 1.00 80.00 178 GLU A O 1
ATOM 1341 N N . HIS A 1 179 ? 31.090 -7.966 -40.482 1.00 75.69 179 HIS A N 1
ATOM 1342 C CA . HIS A 1 179 ? 30.830 -7.060 -39.367 1.00 75.69 179 HIS A CA 1
ATOM 1343 C C . HIS A 1 179 ? 29.902 -5.892 -39.744 1.00 75.69 179 HIS A C 1
ATOM 1345 O O . HIS A 1 179 ? 29.079 -5.470 -38.935 1.00 75.69 179 HIS A O 1
ATOM 1351 N N . SER A 1 180 ? 29.936 -5.407 -40.991 1.00 74.69 180 SER A N 1
ATOM 1352 C CA . SER A 1 180 ? 28.957 -4.406 -41.444 1.00 74.69 180 SER A CA 1
ATOM 1353 C C . SER A 1 180 ? 27.544 -4.994 -41.591 1.00 74.69 180 SER A C 1
ATOM 1355 O O . SER A 1 180 ? 26.557 -4.348 -41.238 1.00 74.69 180 SER A O 1
ATOM 1357 N N . ARG A 1 181 ? 27.419 -6.255 -42.030 1.00 77.44 181 ARG A N 1
ATOM 1358 C CA . ARG A 1 181 ? 26.119 -6.947 -42.136 1.00 77.44 181 ARG A CA 1
ATOM 1359 C C . ARG A 1 181 ? 25.473 -7.227 -40.781 1.00 77.44 181 ARG A C 1
ATOM 1361 O O . ARG A 1 181 ? 24.246 -7.207 -40.688 1.00 77.44 181 ARG A O 1
ATOM 1368 N N . SER A 1 182 ? 26.257 -7.504 -39.739 1.00 71.62 182 SER A N 1
ATOM 1369 C CA . SER A 1 182 ? 25.713 -7.710 -38.391 1.00 71.62 182 SER A CA 1
ATOM 1370 C C . SER A 1 182 ? 25.105 -6.418 -37.826 1.00 71.62 182 SER A C 1
ATOM 1372 O O . SER A 1 182 ? 24.001 -6.466 -37.278 1.00 71.62 182 SER A O 1
ATOM 1374 N N . LEU A 1 183 ? 25.740 -5.261 -38.064 1.00 72.50 183 LEU A N 1
ATOM 1375 C CA . LEU A 1 183 ? 25.191 -3.933 -37.753 1.00 72.50 183 LEU A CA 1
ATOM 1376 C C . LEU A 1 183 ? 23.874 -3.660 -38.502 1.00 72.50 183 LEU A C 1
ATOM 1378 O O . LEU A 1 183 ? 22.890 -3.210 -37.907 1.00 72.50 183 LEU A O 1
ATOM 1382 N N . GLU A 1 184 ? 23.815 -3.975 -39.798 1.00 77.56 184 GLU A N 1
ATOM 1383 C CA . GLU A 1 184 ? 22.598 -3.813 -40.605 1.00 77.56 184 GLU A CA 1
ATOM 1384 C C . GLU A 1 184 ? 21.449 -4.717 -40.129 1.00 77.56 184 GLU A C 1
ATOM 1386 O O . GLU A 1 184 ? 20.309 -4.257 -40.000 1.00 77.56 184 GLU A O 1
ATOM 1391 N N . MET A 1 185 ? 21.736 -5.985 -39.811 1.00 75.56 185 MET A N 1
ATOM 1392 C CA . MET A 1 185 ? 20.741 -6.921 -39.276 1.00 75.56 185 MET A CA 1
ATOM 1393 C C . MET A 1 185 ? 20.219 -6.482 -37.904 1.00 75.56 185 MET A C 1
ATOM 1395 O O . MET A 1 185 ? 19.006 -6.498 -37.684 1.00 75.56 185 MET A O 1
ATOM 1399 N N . ALA A 1 186 ? 21.094 -6.034 -36.998 1.00 68.44 186 ALA A N 1
ATOM 1400 C CA . ALA A 1 186 ? 20.693 -5.532 -35.684 1.00 68.44 186 ALA A CA 1
ATOM 1401 C C . ALA A 1 186 ? 19.724 -4.343 -35.804 1.00 68.44 186 ALA A C 1
ATOM 1403 O O . ALA A 1 186 ? 18.710 -4.283 -35.103 1.00 68.44 186 ALA A O 1
ATOM 1404 N N . ARG A 1 187 ? 19.968 -3.437 -36.758 1.00 71.56 187 ARG A N 1
ATOM 1405 C CA . ARG A 1 187 ? 19.077 -2.305 -37.041 1.00 71.56 187 ARG A CA 1
ATOM 1406 C C . ARG A 1 187 ? 17.736 -2.744 -37.622 1.00 71.56 187 ARG A C 1
ATOM 1408 O O . ARG A 1 187 ? 16.703 -2.224 -37.201 1.00 71.56 187 ARG A O 1
ATOM 1415 N N . GLN A 1 188 ? 17.726 -3.690 -38.563 1.00 71.38 188 GLN A N 1
ATOM 1416 C CA . GLN A 1 188 ? 16.479 -4.224 -39.120 1.00 71.38 188 GLN A CA 1
ATOM 1417 C C . GLN A 1 188 ? 15.625 -4.889 -38.039 1.00 71.38 188 GLN A C 1
ATOM 1419 O O . GLN A 1 188 ? 14.426 -4.626 -37.961 1.00 71.38 188 GLN A O 1
ATOM 1424 N N . VAL A 1 189 ? 16.237 -5.678 -37.153 1.00 68.19 189 VAL A N 1
ATOM 1425 C CA . VAL A 1 189 ? 15.539 -6.286 -36.013 1.00 68.19 189 VAL A CA 1
ATOM 1426 C C . VAL A 1 189 ? 15.007 -5.211 -35.064 1.00 68.19 189 VAL A C 1
ATOM 1428 O O . VAL A 1 189 ? 13.830 -5.255 -34.716 1.00 68.19 189 VAL A O 1
ATOM 1431 N N . ASN A 1 190 ? 15.808 -4.206 -34.700 1.00 61.12 190 ASN A N 1
ATOM 1432 C CA . ASN A 1 190 ? 15.372 -3.123 -33.811 1.00 61.12 190 ASN A CA 1
ATOM 1433 C C . ASN A 1 190 ? 14.204 -2.313 -34.415 1.00 61.12 190 ASN A C 1
ATOM 1435 O O . ASN A 1 190 ? 13.222 -2.015 -33.734 1.00 61.12 190 ASN A O 1
ATOM 1439 N N . ALA A 1 191 ? 14.252 -2.031 -35.722 1.00 68.31 191 ALA A N 1
ATOM 1440 C CA . ALA A 1 191 ? 13.175 -1.352 -36.441 1.00 68.31 191 ALA A CA 1
ATOM 1441 C C . ALA A 1 191 ? 11.887 -2.193 -36.501 1.00 68.31 191 ALA A C 1
ATOM 1443 O O . ALA A 1 191 ? 10.797 -1.667 -36.275 1.00 68.31 191 ALA A O 1
ATOM 1444 N N . VAL A 1 192 ? 11.994 -3.501 -36.760 1.00 67.56 192 VAL A N 1
ATOM 1445 C CA . VAL A 1 192 ? 10.841 -4.418 -36.806 1.00 67.56 192 VAL A CA 1
ATOM 1446 C C . VAL A 1 192 ? 10.231 -4.608 -35.415 1.00 67.56 192 VAL A C 1
ATOM 1448 O O . VAL A 1 192 ? 9.012 -4.533 -35.265 1.00 67.56 192 VAL A O 1
ATOM 1451 N N . VAL A 1 193 ? 11.051 -4.791 -34.380 1.00 62.06 193 VAL A N 1
ATOM 1452 C CA . VAL A 1 193 ? 10.585 -4.923 -32.992 1.00 62.06 193 VAL A CA 1
ATOM 1453 C C . VAL A 1 193 ? 9.908 -3.633 -32.522 1.00 62.06 193 VAL A C 1
ATOM 1455 O O . VAL A 1 193 ? 8.807 -3.688 -31.972 1.00 62.06 193 VAL A O 1
ATOM 1458 N N . GLY A 1 194 ? 10.507 -2.471 -32.791 1.00 53.41 194 GLY A N 1
ATOM 1459 C CA . GLY A 1 194 ? 9.946 -1.178 -32.401 1.00 53.41 194 GLY A CA 1
ATOM 1460 C C . GLY A 1 194 ? 8.642 -0.835 -33.127 1.00 53.41 194 GLY A C 1
ATOM 1461 O O . GLY A 1 194 ? 7.678 -0.413 -32.491 1.00 53.41 194 GLY A O 1
ATOM 1462 N N . LEU A 1 195 ? 8.587 -1.040 -34.447 1.00 62.28 195 LEU A N 1
ATOM 1463 C CA . LEU A 1 195 ? 7.462 -0.594 -35.274 1.00 62.28 195 LEU A CA 1
ATOM 1464 C C . LEU A 1 195 ? 6.335 -1.633 -35.349 1.00 62.28 195 LEU A C 1
ATOM 1466 O O . LEU A 1 195 ? 5.169 -1.282 -35.185 1.00 62.28 195 LEU A O 1
ATOM 1470 N N . VAL A 1 196 ? 6.665 -2.912 -35.550 1.00 61.09 196 VAL A N 1
ATOM 1471 C CA . VAL A 1 196 ? 5.675 -3.996 -35.674 1.00 61.09 196 VAL A CA 1
ATOM 1472 C C . VAL A 1 196 ? 5.348 -4.594 -34.312 1.00 61.09 196 VAL A C 1
ATOM 1474 O O . VAL A 1 196 ? 4.173 -4.736 -33.982 1.00 61.09 196 VAL A O 1
ATOM 1477 N N . GLY A 1 197 ? 6.361 -4.900 -33.497 1.00 58.75 197 GLY A N 1
ATOM 1478 C CA . GLY A 1 197 ? 6.157 -5.440 -32.148 1.00 58.75 197 GLY A CA 1
ATOM 1479 C C . GLY A 1 197 ? 5.405 -4.460 -31.246 1.00 58.75 197 GLY A C 1
ATOM 1480 O O . GLY A 1 197 ? 4.418 -4.836 -30.612 1.00 58.75 197 GLY A O 1
ATOM 1481 N N . GLY A 1 198 ? 5.800 -3.184 -31.270 1.00 58.00 198 GLY A N 1
ATOM 1482 C CA . GLY A 1 198 ? 5.102 -2.112 -30.556 1.00 58.00 198 GLY A CA 1
ATOM 1483 C C . GLY A 1 198 ? 3.645 -1.937 -31.003 1.00 58.00 198 GLY A C 1
ATOM 1484 O O . GLY A 1 198 ? 2.744 -1.886 -30.164 1.00 58.00 198 GLY A O 1
ATOM 1485 N N . ALA A 1 199 ? 3.384 -1.905 -32.315 1.00 60.16 199 ALA A N 1
ATOM 1486 C CA . ALA A 1 199 ? 2.027 -1.762 -32.846 1.00 60.16 199 ALA A CA 1
ATOM 1487 C C . ALA A 1 199 ? 1.146 -2.996 -32.585 1.00 60.16 199 ALA A C 1
ATOM 1489 O O . ALA A 1 199 ? -0.027 -2.851 -32.245 1.00 60.16 199 ALA A O 1
ATOM 1490 N N . ALA A 1 200 ? 1.693 -4.209 -32.697 1.00 63.47 200 ALA A N 1
ATOM 1491 C CA . ALA A 1 200 ? 0.965 -5.445 -32.419 1.00 63.47 200 ALA A CA 1
ATOM 1492 C C . ALA A 1 200 ? 0.611 -5.577 -30.930 1.00 63.47 200 ALA A C 1
ATOM 1494 O O . ALA A 1 200 ? -0.516 -5.947 -30.604 1.00 63.47 200 ALA A O 1
ATOM 1495 N N . ALA A 1 201 ? 1.533 -5.220 -30.029 1.00 63.56 201 ALA A N 1
ATOM 1496 C CA . ALA A 1 201 ? 1.265 -5.178 -28.594 1.00 63.56 201 ALA A CA 1
ATOM 1497 C C . ALA A 1 201 ? 0.168 -4.156 -28.257 1.00 63.56 201 ALA A C 1
ATOM 1499 O O . ALA A 1 201 ? -0.758 -4.470 -27.509 1.00 63.56 201 ALA A O 1
ATOM 1500 N N . LEU A 1 202 ? 0.218 -2.966 -28.870 1.00 61.41 202 LEU A N 1
ATOM 1501 C CA . LEU A 1 202 ? -0.821 -1.947 -28.726 1.00 61.41 202 LEU A CA 1
ATOM 1502 C C . LEU A 1 202 ? -2.184 -2.470 -29.201 1.00 61.41 202 LEU A C 1
ATOM 1504 O O . LEU A 1 202 ? -3.153 -2.410 -28.452 1.00 61.41 202 LEU A O 1
ATOM 1508 N N . LEU A 1 203 ? -2.265 -3.013 -30.420 1.00 65.19 203 LEU A N 1
ATOM 1509 C CA . LEU A 1 203 ? -3.510 -3.543 -30.984 1.00 65.19 203 LEU A CA 1
ATOM 1510 C C . LEU A 1 203 ? -4.054 -4.730 -30.180 1.00 65.19 203 LEU A C 1
ATOM 1512 O O . LEU A 1 203 ? -5.266 -4.840 -30.013 1.00 65.19 203 LEU A O 1
ATOM 1516 N N . GLY A 1 204 ? -3.180 -5.586 -29.646 1.00 69.81 204 GLY A N 1
ATOM 1517 C CA . GLY A 1 204 ? -3.558 -6.685 -28.760 1.00 69.81 204 GLY A CA 1
ATOM 1518 C C . GLY A 1 204 ? -4.172 -6.190 -27.451 1.00 69.81 204 GLY A C 1
ATOM 1519 O O . GLY A 1 204 ? -5.252 -6.644 -27.075 1.00 69.81 204 GLY A O 1
ATOM 1520 N N . LEU A 1 205 ? -3.538 -5.214 -26.793 1.00 64.44 205 LEU A N 1
ATOM 1521 C CA . LEU A 1 205 ? -4.061 -4.599 -25.567 1.00 64.44 205 LEU A CA 1
ATOM 1522 C C . LEU A 1 205 ? -5.390 -3.871 -25.815 1.00 64.44 205 LEU A C 1
ATOM 1524 O O . LEU A 1 205 ? -6.330 -4.011 -25.034 1.00 64.44 205 LEU A O 1
ATOM 1528 N N . LEU A 1 206 ? -5.495 -3.142 -26.928 1.00 59.88 206 LEU A N 1
ATOM 1529 C CA . LEU A 1 206 ? -6.684 -2.373 -27.297 1.00 59.88 206 LEU A CA 1
ATOM 1530 C C . LEU A 1 206 ? -7.846 -3.300 -27.688 1.00 59.88 206 LEU A C 1
ATOM 1532 O O . LEU A 1 206 ? -8.967 -3.127 -27.215 1.00 59.88 206 LEU A O 1
ATOM 1536 N N . GLY A 1 207 ? -7.572 -4.344 -28.474 1.00 64.94 207 GLY A N 1
ATOM 1537 C CA . GLY A 1 207 ? -8.542 -5.382 -28.822 1.00 64.94 207 GLY A CA 1
ATOM 1538 C C . GLY A 1 207 ? -9.014 -6.184 -27.608 1.00 64.94 207 GLY A C 1
ATOM 1539 O O . GLY A 1 207 ? -10.202 -6.478 -27.495 1.00 64.94 207 GLY A O 1
ATOM 1540 N N . TRP A 1 208 ? -8.120 -6.482 -26.663 1.00 65.38 208 TRP A N 1
ATOM 1541 C CA . TRP A 1 208 ? -8.468 -7.158 -25.412 1.00 65.38 208 TRP A CA 1
ATOM 1542 C C . TRP A 1 208 ? -9.356 -6.286 -24.511 1.00 65.38 208 TRP A C 1
ATOM 1544 O O . TRP A 1 208 ? -10.370 -6.770 -24.001 1.00 65.38 208 TRP A O 1
ATOM 1554 N N . ALA A 1 209 ? -9.045 -4.991 -24.391 1.00 56.16 209 ALA A N 1
ATOM 1555 C CA . ALA A 1 209 ? -9.877 -4.025 -23.675 1.00 56.16 209 ALA A CA 1
ATOM 1556 C C . ALA A 1 209 ? -11.279 -3.898 -24.304 1.00 56.16 209 ALA A C 1
ATOM 1558 O O . ALA A 1 209 ? -12.284 -3.981 -23.595 1.00 56.16 209 ALA A O 1
ATOM 1559 N N . VAL A 1 210 ? -11.361 -3.783 -25.636 1.00 56.03 210 VAL A N 1
ATOM 1560 C CA . VAL A 1 210 ? -12.636 -3.727 -26.376 1.00 56.03 210 VAL A CA 1
ATOM 1561 C C . VAL A 1 210 ? -13.426 -5.030 -26.238 1.00 56.03 210 VAL A C 1
ATOM 1563 O O . VAL A 1 210 ? -14.634 -4.987 -26.024 1.00 56.03 210 VAL A O 1
ATOM 1566 N N . PHE A 1 211 ? -12.778 -6.195 -26.313 1.00 62.94 211 PHE A N 1
ATOM 1567 C CA . PHE A 1 211 ? -13.435 -7.492 -26.126 1.00 62.94 211 PHE A CA 1
ATOM 1568 C C . PHE A 1 211 ? -14.037 -7.631 -24.722 1.00 62.94 211 PHE A C 1
ATOM 1570 O O . PHE A 1 211 ? -15.178 -8.074 -24.581 1.00 62.94 211 PHE A O 1
ATOM 1577 N N . HIS A 1 212 ? -13.307 -7.214 -23.684 1.00 51.12 212 HIS A N 1
ATOM 1578 C CA . HIS A 1 212 ? -13.823 -7.210 -22.317 1.00 51.12 212 HIS A CA 1
ATOM 1579 C C . HIS A 1 212 ? -14.968 -6.206 -22.130 1.00 51.12 212 HIS A C 1
ATOM 1581 O O . HIS A 1 212 ? -15.962 -6.542 -21.484 1.00 51.12 212 HIS A O 1
ATOM 1587 N N . TRP A 1 213 ? -14.884 -5.022 -22.744 1.00 45.91 213 TRP A N 1
ATOM 1588 C CA . TRP A 1 213 ? -15.989 -4.061 -22.763 1.00 45.91 213 TRP A CA 1
ATOM 1589 C C . TRP A 1 213 ? -17.226 -4.621 -23.482 1.00 45.91 213 TRP A C 1
ATOM 1591 O O . TRP A 1 213 ? -18.325 -4.559 -22.947 1.00 45.91 213 TRP A O 1
ATOM 1601 N N . LEU A 1 214 ? -17.072 -5.263 -24.643 1.00 50.22 214 LEU A N 1
ATOM 1602 C CA . LEU A 1 214 ? -18.194 -5.872 -25.368 1.00 50.22 214 LEU A CA 1
ATOM 1603 C C . LEU A 1 214 ? -18.820 -7.049 -24.610 1.00 50.22 214 LEU A C 1
ATOM 1605 O O . LEU A 1 214 ? -20.032 -7.252 -24.681 1.00 50.22 214 LEU A O 1
ATOM 1609 N N . ARG A 1 215 ? -18.010 -7.839 -23.898 1.00 48.12 215 ARG A N 1
ATOM 1610 C CA . ARG A 1 215 ? -18.479 -9.040 -23.197 1.00 48.12 215 ARG A CA 1
ATOM 1611 C C . ARG A 1 215 ? -19.137 -8.739 -21.849 1.00 48.12 215 ARG A C 1
ATOM 1613 O O . ARG A 1 215 ? -19.986 -9.519 -21.427 1.00 48.12 215 ARG A O 1
ATOM 1620 N N . PHE A 1 216 ? -18.765 -7.639 -21.192 1.00 44.88 216 PHE A N 1
ATOM 1621 C CA . PHE A 1 216 ? -19.197 -7.335 -19.820 1.00 44.88 216 PHE A CA 1
ATOM 1622 C C . PHE A 1 216 ? -19.703 -5.894 -19.601 1.00 44.88 216 PHE A C 1
ATOM 1624 O O . PHE A 1 216 ? -20.111 -5.577 -18.491 1.00 44.88 216 PHE A O 1
ATOM 1631 N N . GLY A 1 217 ? -19.671 -5.025 -20.618 1.00 36.19 217 GLY A N 1
ATOM 1632 C CA . GLY A 1 217 ? -19.950 -3.580 -20.528 1.00 36.19 217 GLY A CA 1
ATOM 1633 C C . GLY A 1 217 ? -21.269 -3.103 -21.149 1.00 36.19 217 GLY A C 1
ATOM 1634 O O . GLY A 1 217 ? -21.498 -1.898 -21.217 1.00 36.19 217 GLY A O 1
ATOM 1635 N N . ARG A 1 218 ? -22.160 -4.003 -21.590 1.00 36.03 218 ARG A N 1
ATOM 1636 C CA . ARG A 1 218 ? -23.570 -3.643 -21.834 1.00 36.03 218 ARG A CA 1
ATOM 1637 C C . ARG A 1 218 ? -24.305 -3.649 -20.492 1.00 36.03 218 ARG A C 1
ATOM 1639 O O . ARG A 1 218 ? -24.859 -4.675 -20.105 1.00 36.03 218 ARG A O 1
ATOM 1646 N N . ASP A 1 219 ? -24.259 -2.532 -19.773 1.00 39.03 219 ASP A N 1
ATOM 1647 C CA . ASP A 1 219 ? -25.116 -2.343 -18.601 1.00 39.03 219 ASP A CA 1
ATOM 1648 C C . ASP A 1 219 ? -26.582 -2.102 -19.042 1.00 39.03 219 ASP A C 1
ATOM 1650 O O . ASP A 1 219 ? -26.827 -1.563 -20.129 1.00 39.03 219 ASP A O 1
ATOM 1654 N N . PRO A 1 220 ? -27.566 -2.529 -18.228 1.00 40.59 220 PRO A N 1
ATOM 1655 C CA . PRO A 1 220 ? -28.968 -2.167 -18.394 1.00 40.59 220 PRO A CA 1
ATOM 1656 C C . PRO A 1 220 ? -29.158 -0.673 -18.095 1.00 40.59 220 PRO A C 1
ATOM 1658 O O . PRO A 1 220 ? -28.511 -0.126 -17.204 1.00 40.59 220 PRO A O 1
ATOM 1661 N N . GLU A 1 221 ? -30.034 -0.030 -18.866 1.00 42.03 221 GLU A N 1
ATOM 1662 C CA . GLU A 1 221 ? -30.325 1.407 -18.843 1.00 42.03 221 GLU A CA 1
ATOM 1663 C C . GLU A 1 221 ? -30.423 1.998 -17.426 1.00 42.03 221 GLU A C 1
ATOM 1665 O O . GLU A 1 221 ? -31.326 1.670 -16.657 1.00 42.03 221 GLU A O 1
ATOM 1670 N N . TYR A 1 222 ? -29.533 2.948 -17.131 1.00 38.16 222 TYR A N 1
ATOM 1671 C CA . TYR A 1 222 ? -29.791 4.036 -16.194 1.00 38.16 222 TYR A CA 1
ATOM 1672 C C . TYR A 1 222 ? -29.622 5.353 -16.953 1.00 38.16 222 TYR A C 1
ATOM 1674 O O . TYR A 1 222 ? -28.630 5.576 -17.642 1.00 38.16 222 TYR A O 1
ATOM 1682 N N . THR A 1 223 ? -30.660 6.174 -16.864 1.00 37.91 223 THR A N 1
ATOM 1683 C CA . THR A 1 223 ? -30.878 7.429 -17.582 1.00 37.91 223 THR A CA 1
ATOM 1684 C C . THR A 1 223 ? -29.830 8.501 -17.267 1.00 37.91 223 THR A C 1
ATOM 1686 O O . THR A 1 223 ? -29.607 8.827 -16.104 1.00 37.91 223 THR A O 1
ATOM 1689 N N . ASP A 1 224 ? -29.285 9.048 -18.356 1.00 36.72 224 ASP A N 1
ATOM 1690 C CA . ASP A 1 224 ? -28.653 10.349 -18.611 1.00 36.72 224 ASP A CA 1
ATOM 1691 C C . ASP A 1 224 ? -27.458 10.848 -17.775 1.00 36.72 224 ASP A C 1
ATOM 1693 O O . ASP A 1 224 ? -27.561 11.300 -16.638 1.00 36.72 224 ASP A O 1
ATOM 1697 N N . SER A 1 225 ? -26.318 10.979 -18.462 1.00 33.91 225 SER A N 1
ATOM 1698 C CA . SER A 1 225 ? -25.700 12.296 -18.696 1.00 33.91 225 SER A CA 1
ATOM 1699 C C . SER A 1 225 ? -24.838 12.259 -19.962 1.00 33.91 225 SER A C 1
ATOM 1701 O O . SER A 1 225 ? -23.941 11.435 -20.129 1.00 33.91 225 SER A O 1
ATOM 1703 N N . GLU A 1 226 ? -25.170 13.155 -20.885 1.00 47.91 226 GLU A N 1
ATOM 1704 C CA . GLU A 1 226 ? -24.503 13.369 -22.163 1.00 47.91 226 GLU A CA 1
ATOM 1705 C C . GLU A 1 226 ? -23.191 14.156 -21.960 1.00 47.91 226 GLU A C 1
ATOM 1707 O O . GLU A 1 226 ? -23.115 15.053 -21.120 1.00 47.91 226 GLU A O 1
ATOM 1712 N N . SER A 1 227 ? -22.188 13.862 -22.796 1.00 42.88 227 SER A N 1
ATOM 1713 C CA . SER A 1 227 ? -20.925 14.596 -23.018 1.00 42.88 227 SER A CA 1
ATOM 1714 C C . SER A 1 227 ? -19.720 14.336 -22.090 1.00 42.88 227 SER A C 1
ATOM 1716 O O . SER A 1 227 ? -19.337 15.152 -21.261 1.00 42.88 227 SER A O 1
ATOM 1718 N N . VAL A 1 228 ? -18.971 13.265 -22.388 1.00 34.78 228 VAL A N 1
ATOM 1719 C CA . VAL A 1 228 ? -17.497 13.297 -22.295 1.00 34.78 228 VAL A CA 1
ATOM 1720 C C . VAL A 1 228 ? -16.924 12.734 -23.597 1.00 34.78 228 VAL A C 1
ATOM 1722 O O . VAL A 1 228 ? -16.753 11.529 -23.764 1.00 34.78 228 VAL A O 1
ATOM 1725 N N . LEU A 1 229 ? -16.661 13.623 -24.555 1.00 35.84 229 LEU A N 1
ATOM 1726 C CA . LEU A 1 229 ? -15.858 13.319 -25.739 1.00 35.84 229 LEU A CA 1
ATOM 1727 C C . LEU A 1 229 ? -14.381 13.440 -25.352 1.00 35.84 229 LEU A C 1
ATOM 1729 O O . LEU A 1 229 ? -13.883 14.544 -25.140 1.00 35.84 229 LEU A O 1
ATOM 1733 N N . VAL A 1 230 ? -13.681 12.309 -25.260 1.00 40.06 230 VAL A N 1
ATOM 1734 C CA . VAL A 1 230 ? -12.220 12.285 -25.102 1.00 40.06 230 VAL A CA 1
ATOM 1735 C C . VAL A 1 230 ? -11.591 12.377 -26.502 1.00 40.06 230 VAL A C 1
ATOM 1737 O O . VAL A 1 230 ? -11.861 11.504 -27.329 1.00 40.06 230 VAL A O 1
ATOM 1740 N N . PRO A 1 231 ? -10.791 13.412 -26.825 1.00 40.66 231 PRO A N 1
ATOM 1741 C CA . PRO A 1 231 ? -10.139 13.510 -28.129 1.00 40.66 231 PRO A CA 1
ATOM 1742 C C . PRO A 1 231 ? -9.070 12.418 -28.303 1.00 40.66 231 PRO A C 1
ATOM 1744 O O . PRO A 1 231 ? -8.327 12.100 -27.374 1.00 40.66 231 PRO A O 1
ATOM 1747 N N . ALA A 1 232 ? -8.994 11.846 -29.508 1.00 39.72 232 ALA A N 1
ATOM 1748 C CA . ALA A 1 232 ? -8.013 10.823 -29.869 1.00 39.72 232 ALA A CA 1
ATOM 1749 C C . ALA A 1 232 ? -6.570 11.372 -29.809 1.00 39.72 232 ALA A C 1
ATOM 1751 O O . ALA A 1 232 ? -6.339 12.513 -30.223 1.00 39.72 232 ALA A O 1
ATOM 1752 N N . PRO A 1 233 ? -5.585 10.589 -29.326 1.00 37.91 233 PRO A N 1
ATOM 1753 C CA . PRO A 1 233 ? -4.216 11.068 -29.195 1.00 37.91 233 PRO A CA 1
ATOM 1754 C C . PRO A 1 233 ? -3.511 11.170 -30.564 1.00 37.91 233 PRO A C 1
ATOM 1756 O O . PRO A 1 233 ? -3.721 10.318 -31.432 1.00 37.91 233 PRO A O 1
ATOM 1759 N N . PRO A 1 234 ? -2.651 12.187 -30.770 1.00 39.72 234 PRO A N 1
ATOM 1760 C CA . PRO A 1 234 ? -1.892 12.364 -32.004 1.00 39.72 234 PRO A CA 1
ATOM 1761 C C . PRO A 1 234 ? -0.848 11.254 -32.226 1.00 39.72 234 PRO A C 1
ATOM 1763 O O . PRO A 1 234 ? -0.300 10.666 -31.290 1.00 39.72 234 PRO A O 1
ATOM 1766 N N . SER A 1 235 ? -0.564 10.977 -33.500 1.00 40.12 235 SER A N 1
ATOM 1767 C CA . SER A 1 235 ? 0.326 9.916 -33.983 1.00 40.12 235 SER A CA 1
ATOM 1768 C C . SER A 1 235 ? 1.795 10.195 -33.638 1.00 40.12 235 SER A C 1
ATOM 1770 O O . SER A 1 235 ? 2.524 10.802 -34.418 1.00 40.12 235 SER A O 1
ATOM 1772 N N . GLY A 1 236 ? 2.227 9.760 -32.456 1.00 44.16 236 GLY A N 1
ATOM 1773 C CA . GLY A 1 236 ? 3.636 9.829 -32.044 1.00 44.16 236 GLY A CA 1
ATOM 1774 C C . GLY A 1 236 ? 3.976 9.190 -30.694 1.00 44.16 236 GLY A C 1
ATOM 1775 O O . GLY A 1 236 ? 5.139 9.181 -30.309 1.00 44.16 236 GLY A O 1
ATOM 1776 N N . MET A 1 237 ? 3.002 8.640 -29.961 1.00 44.03 237 MET A N 1
ATOM 1777 C CA . MET A 1 237 ? 3.202 8.187 -28.581 1.00 44.03 237 MET A CA 1
ATOM 1778 C C . MET A 1 237 ? 2.721 6.749 -28.347 1.00 44.03 237 MET A C 1
ATOM 1780 O O . MET A 1 237 ? 1.733 6.520 -27.653 1.00 44.03 237 MET A O 1
ATOM 1784 N N . GLY A 1 238 ? 3.433 5.754 -28.884 1.00 49.69 238 GLY A N 1
ATOM 1785 C CA . GLY A 1 238 ? 3.138 4.343 -28.579 1.00 49.69 238 GLY A CA 1
ATOM 1786 C C . GLY A 1 238 ? 3.210 4.036 -27.074 1.00 49.69 238 GLY A C 1
ATOM 1787 O O . GLY A 1 238 ? 2.345 3.348 -26.538 1.00 49.69 238 GLY A O 1
ATOM 1788 N N . GLY A 1 239 ? 4.179 4.633 -26.368 1.00 50.81 239 GLY A N 1
ATOM 1789 C CA . GLY A 1 239 ? 4.333 4.477 -24.917 1.00 50.81 239 GLY A CA 1
ATOM 1790 C C . GLY A 1 239 ? 3.242 5.173 -24.094 1.00 50.81 239 GLY A C 1
ATOM 1791 O O . GLY A 1 239 ? 2.728 4.587 -23.144 1.00 50.81 239 GLY A O 1
ATOM 1792 N N . ALA A 1 240 ? 2.832 6.392 -24.471 1.00 51.59 240 ALA A N 1
ATOM 1793 C CA . ALA A 1 240 ? 1.804 7.119 -23.718 1.00 51.59 240 ALA A CA 1
ATOM 1794 C C . ALA A 1 240 ? 0.405 6.519 -23.920 1.00 51.59 240 ALA A C 1
ATOM 1796 O O . ALA A 1 240 ? -0.379 6.484 -22.979 1.00 51.59 240 ALA A O 1
ATOM 1797 N N . ALA A 1 241 ? 0.095 5.990 -25.109 1.00 56.03 241 ALA A N 1
ATOM 1798 C CA . ALA A 1 241 ? -1.177 5.314 -25.359 1.00 56.03 241 ALA A CA 1
ATOM 1799 C C . ALA A 1 241 ? -1.316 4.010 -24.550 1.00 56.03 241 ALA A C 1
ATOM 1801 O O . ALA A 1 241 ? -2.386 3.738 -24.010 1.00 56.03 241 ALA A O 1
ATOM 1802 N N . ALA A 1 242 ? -0.234 3.235 -24.406 1.00 57.16 242 ALA A N 1
ATOM 1803 C CA . ALA A 1 242 ? -0.218 2.044 -23.555 1.00 57.16 242 ALA A CA 1
ATOM 1804 C C . ALA A 1 242 ? -0.375 2.398 -22.065 1.00 57.16 242 ALA A C 1
ATOM 1806 O O . ALA A 1 242 ? -1.162 1.764 -21.360 1.00 57.16 242 ALA A O 1
ATOM 1807 N N . LEU A 1 243 ? 0.309 3.453 -21.605 1.00 57.16 243 LEU A N 1
ATOM 1808 C CA . LEU A 1 243 ? 0.185 3.966 -20.238 1.00 57.16 243 LEU A CA 1
ATOM 1809 C C . LEU A 1 243 ? -1.242 4.456 -19.949 1.00 57.16 243 LEU A C 1
ATOM 1811 O O . LEU A 1 243 ? -1.813 4.088 -18.927 1.00 57.16 243 LEU A O 1
ATOM 1815 N N . LEU A 1 244 ? -1.853 5.210 -20.869 1.00 63.19 244 LEU A N 1
ATOM 1816 C CA . LEU A 1 244 ? -3.248 5.654 -20.767 1.00 63.19 244 LEU A CA 1
ATOM 1817 C C . LEU A 1 244 ? -4.243 4.487 -20.815 1.00 63.19 244 LEU A C 1
ATOM 1819 O O . LEU A 1 244 ? -5.257 4.536 -20.128 1.00 63.19 244 LEU A O 1
ATOM 1823 N N . GLY A 1 245 ? -3.960 3.431 -21.581 1.00 68.88 245 GLY A N 1
ATOM 1824 C CA . GLY A 1 245 ? -4.789 2.225 -21.624 1.00 68.88 245 GLY A CA 1
ATOM 1825 C C . GLY A 1 245 ? -4.766 1.440 -20.311 1.00 68.88 245 GLY A C 1
ATOM 1826 O O . GLY A 1 245 ? -5.817 1.029 -19.825 1.00 68.88 245 GLY A O 1
ATOM 1827 N N . LEU A 1 246 ? -3.588 1.277 -19.702 1.00 64.62 246 LEU A N 1
ATOM 1828 C CA . LEU A 1 246 ? -3.432 0.573 -18.425 1.00 64.62 246 LEU A CA 1
ATOM 1829 C C . LEU A 1 246 ? -3.953 1.396 -17.236 1.00 64.62 246 LEU A C 1
ATOM 1831 O O . LEU A 1 246 ? -4.674 0.860 -16.395 1.00 64.62 246 LEU A O 1
ATOM 1835 N N . LEU A 1 247 ? -3.684 2.707 -17.205 1.00 62.69 247 LEU A N 1
ATOM 1836 C CA . LEU A 1 247 ? -4.320 3.630 -16.254 1.00 62.69 247 LEU A CA 1
ATOM 1837 C C . LEU A 1 247 ? -5.838 3.640 -16.430 1.00 62.69 247 LEU A C 1
ATOM 1839 O O . LEU A 1 247 ? -6.572 3.538 -15.452 1.00 62.69 247 LEU A O 1
ATOM 1843 N N . GLY A 1 248 ? -6.310 3.708 -17.675 1.00 70.12 248 GLY A N 1
ATOM 1844 C CA . GLY A 1 248 ? -7.725 3.626 -18.012 1.00 70.12 248 GLY A CA 1
ATOM 1845 C C . GLY A 1 248 ? -8.358 2.323 -17.527 1.00 70.12 248 GLY A C 1
ATOM 1846 O O . GLY A 1 248 ? -9.457 2.358 -16.984 1.00 70.12 248 GLY A O 1
ATOM 1847 N N . TRP A 1 249 ? -7.658 1.189 -17.637 1.00 68.69 249 TRP A N 1
ATOM 1848 C CA . TRP A 1 249 ? -8.107 -0.102 -17.112 1.00 68.69 249 TRP A CA 1
ATOM 1849 C C . TRP A 1 249 ? -8.216 -0.110 -15.582 1.00 68.69 249 TRP A C 1
ATOM 1851 O O . TRP A 1 249 ? -9.253 -0.513 -15.053 1.00 68.69 249 TRP A O 1
ATOM 1861 N N . ALA A 1 250 ? -7.190 0.369 -14.871 1.00 61.66 250 ALA A N 1
ATOM 1862 C CA . ALA A 1 250 ? -7.200 0.435 -13.408 1.00 61.66 250 ALA A CA 1
ATOM 1863 C C . ALA A 1 250 ? -8.321 1.357 -12.897 1.00 61.66 250 ALA A C 1
ATOM 1865 O O . ALA A 1 250 ? -9.107 0.970 -12.029 1.00 61.66 250 ALA A O 1
ATOM 1866 N N . VAL A 1 251 ? -8.462 2.539 -13.506 1.00 66.75 251 VAL A N 1
ATOM 1867 C CA . VAL A 1 251 ? -9.537 3.495 -13.207 1.00 66.75 251 VAL A CA 1
ATOM 1868 C C . VAL A 1 251 ? -10.909 2.904 -13.537 1.00 66.75 251 VAL A C 1
ATOM 1870 O O . VAL A 1 251 ? -11.825 3.018 -12.728 1.00 66.75 251 VAL A O 1
ATOM 1873 N N . PHE A 1 252 ? -11.070 2.222 -14.672 1.00 69.56 252 PHE A N 1
ATOM 1874 C CA . PHE A 1 252 ? -12.324 1.567 -15.052 1.00 69.56 252 PHE A CA 1
ATOM 1875 C C . PHE A 1 252 ? -12.720 0.456 -14.071 1.00 69.56 252 PHE A C 1
ATOM 1877 O O . PHE A 1 252 ? -13.873 0.379 -13.647 1.00 69.56 252 PHE A O 1
ATOM 1884 N N . HIS A 1 253 ? -11.775 -0.398 -13.670 1.00 64.94 253 HIS A N 1
ATOM 1885 C CA . HIS A 1 253 ? -12.036 -1.434 -12.672 1.00 64.94 253 HIS A CA 1
ATOM 1886 C C . HIS A 1 253 ? -12.375 -0.853 -11.304 1.00 64.94 253 HIS A C 1
ATOM 1888 O O . HIS A 1 253 ? -13.263 -1.383 -10.634 1.00 64.94 253 HIS A O 1
ATOM 1894 N N . TRP A 1 254 ? -11.746 0.253 -10.914 1.00 65.06 254 TRP A N 1
ATOM 1895 C CA . TRP A 1 254 ? -12.143 0.970 -9.711 1.00 65.06 254 TRP A CA 1
ATOM 1896 C C . TRP A 1 254 ? -13.554 1.555 -9.836 1.00 65.06 254 TRP A C 1
ATOM 1898 O O . TRP A 1 254 ? -14.389 1.300 -8.973 1.00 65.06 254 TRP A O 1
ATOM 1908 N N . LEU A 1 255 ? -13.880 2.235 -10.938 1.00 65.25 255 LEU A N 1
ATOM 1909 C CA . LEU A 1 255 ? -15.220 2.784 -11.169 1.00 65.25 255 LEU A CA 1
ATOM 1910 C C . LEU A 1 255 ? -16.312 1.705 -11.146 1.00 65.25 255 LEU A C 1
ATOM 1912 O O . LEU A 1 255 ? -17.409 1.968 -10.660 1.00 65.25 255 LEU A O 1
ATOM 1916 N N . ARG A 1 256 ? -16.022 0.496 -11.647 1.00 63.00 256 ARG A N 1
ATOM 1917 C CA . ARG A 1 256 ? -17.012 -0.586 -11.745 1.00 63.00 256 ARG A CA 1
ATOM 1918 C C . ARG A 1 256 ? -17.135 -1.454 -10.494 1.00 63.00 256 ARG A C 1
ATOM 1920 O O . ARG A 1 256 ? -18.232 -1.951 -10.228 1.00 63.00 256 ARG A O 1
ATOM 1927 N N . PHE A 1 257 ? -16.028 -1.692 -9.790 1.00 61.31 257 PHE A N 1
ATOM 1928 C CA . PHE A 1 257 ? -15.950 -2.684 -8.710 1.00 61.31 257 PHE A CA 1
ATOM 1929 C C . PHE A 1 257 ? -15.359 -2.166 -7.403 1.00 61.31 257 PHE A C 1
ATOM 1931 O O . PHE A 1 257 ? -15.502 -2.861 -6.409 1.00 61.31 257 PHE A O 1
ATOM 1938 N N . GLY A 1 258 ? -14.672 -1.022 -7.403 1.00 58.00 258 GLY A N 1
ATOM 1939 C CA . GLY A 1 258 ? -14.066 -0.420 -6.208 1.00 58.00 258 GLY A CA 1
ATOM 1940 C C . GLY A 1 258 ? -14.865 0.754 -5.639 1.00 58.00 258 GLY A C 1
ATOM 1941 O O . GLY A 1 258 ? -14.756 1.057 -4.456 1.00 58.00 258 GLY A O 1
ATOM 1942 N N . ARG A 1 259 ? -15.694 1.415 -6.457 1.00 67.81 259 ARG A N 1
ATOM 1943 C CA . ARG A 1 259 ? -16.533 2.524 -6.005 1.00 67.81 259 ARG A CA 1
ATOM 1944 C C . ARG A 1 259 ? -17.667 2.001 -5.129 1.00 67.81 259 ARG A C 1
ATOM 1946 O O . ARG A 1 259 ? -18.553 1.286 -5.596 1.00 67.81 259 ARG A O 1
ATOM 1953 N N . ASP A 1 260 ? -17.652 2.412 -3.868 1.00 66.44 260 ASP A N 1
ATOM 1954 C CA . ASP A 1 260 ? -18.747 2.134 -2.950 1.00 66.44 260 ASP A CA 1
ATOM 1955 C C . ASP A 1 260 ? -20.045 2.807 -3.421 1.00 66.44 260 ASP A C 1
ATOM 1957 O O . ASP A 1 260 ? -20.014 3.960 -3.874 1.00 66.44 260 ASP A O 1
ATOM 1961 N N . PRO A 1 261 ? -21.201 2.135 -3.280 1.00 68.25 261 PRO A N 1
ATOM 1962 C CA . PRO A 1 261 ? -22.482 2.796 -3.455 1.00 68.25 261 PRO A CA 1
ATOM 1963 C C . PRO A 1 261 ? -22.643 3.880 -2.383 1.00 68.25 261 PRO A C 1
ATOM 1965 O O . PRO A 1 261 ? -22.378 3.656 -1.201 1.00 68.25 261 PRO A O 1
ATOM 1968 N N . GLU A 1 262 ? -23.078 5.065 -2.797 1.00 62.81 262 GLU A N 1
ATOM 1969 C CA . GLU A 1 262 ? -23.306 6.185 -1.891 1.00 62.81 262 GLU A CA 1
ATOM 1970 C C . GLU A 1 262 ? -24.738 6.118 -1.353 1.00 62.81 262 GLU A C 1
ATOM 1972 O O . GLU A 1 262 ? -25.704 6.144 -2.116 1.00 62.81 262 GLU A O 1
ATOM 1977 N N . TYR A 1 263 ? -24.877 5.992 -0.032 1.00 66.06 263 TYR A N 1
ATOM 1978 C CA . TYR A 1 263 ? -26.161 6.085 0.655 1.00 66.06 263 TYR A CA 1
ATOM 1979 C C . TYR A 1 263 ? -26.199 7.419 1.397 1.00 66.06 263 TYR A C 1
ATOM 1981 O O . TYR A 1 263 ? -25.515 7.590 2.406 1.00 66.06 263 TYR A O 1
ATOM 1989 N N . THR A 1 264 ? -26.958 8.379 0.874 1.00 57.25 264 THR A N 1
ATOM 1990 C CA . THR A 1 264 ? -27.078 9.710 1.475 1.00 57.25 264 THR A CA 1
ATOM 1991 C C . THR A 1 264 ? -27.942 9.632 2.729 1.00 57.25 264 THR A C 1
ATOM 1993 O O . THR A 1 264 ? -29.137 9.343 2.638 1.00 57.25 264 THR A O 1
ATOM 1996 N N . ASP A 1 265 ? -27.359 9.910 3.894 1.00 59.12 265 ASP A N 1
ATOM 1997 C CA . ASP A 1 265 ? -28.127 10.281 5.081 1.00 59.12 265 ASP A CA 1
ATOM 1998 C C . ASP A 1 265 ? -28.212 11.811 5.193 1.00 59.12 265 ASP A C 1
ATOM 2000 O O . ASP A 1 265 ? -27.369 12.537 4.667 1.00 59.12 265 ASP A O 1
ATOM 2004 N N . SER A 1 266 ? -29.261 12.329 5.831 1.00 59.75 266 SER A N 1
ATOM 2005 C CA . SER A 1 266 ? -29.325 13.754 6.159 1.00 59.75 266 SER A CA 1
ATOM 2006 C C . SER A 1 266 ? -28.616 14.010 7.487 1.00 59.75 266 SER A C 1
ATOM 2008 O O . SER A 1 266 ? -28.827 13.272 8.451 1.00 59.75 266 SER A O 1
ATOM 2010 N N . GLU A 1 267 ? -27.847 15.097 7.584 1.00 62.25 267 GLU A N 1
ATOM 2011 C CA . GLU A 1 267 ? -27.104 15.479 8.800 1.00 62.25 267 GLU A CA 1
ATOM 2012 C C . GLU A 1 267 ? -27.972 15.592 10.066 1.00 62.25 267 GLU A C 1
ATOM 2014 O O . GLU A 1 267 ? -27.484 15.404 11.180 1.00 62.25 267 GLU A O 1
ATOM 2019 N N . SER A 1 268 ? -29.274 15.833 9.899 1.00 61.44 268 SER A N 1
ATOM 2020 C CA . SER A 1 268 ? -30.270 15.921 10.970 1.00 61.44 268 SER A CA 1
ATOM 2021 C C . SER A 1 268 ? -30.755 14.574 11.520 1.00 61.44 268 SER A C 1
ATOM 2023 O O . SER A 1 268 ? -31.410 14.558 12.562 1.00 61.44 268 SER A O 1
ATOM 2025 N N . VAL A 1 269 ? -30.462 13.452 10.856 1.00 66.94 269 VAL A N 1
ATOM 2026 C CA . VAL A 1 269 ? -30.897 12.126 11.313 1.00 66.94 269 VAL A CA 1
ATOM 2027 C C . VAL A 1 269 ? -29.954 11.644 12.407 1.00 66.94 269 VAL A C 1
ATOM 2029 O O . VAL A 1 269 ? -28.779 11.369 12.170 1.00 66.94 269 VAL A O 1
ATOM 2032 N N . LEU A 1 270 ? -30.495 11.554 13.620 1.00 67.31 270 LEU A N 1
ATOM 2033 C CA . LEU A 1 270 ? -29.867 10.904 14.762 1.00 67.31 270 LEU A CA 1
ATOM 2034 C C . LEU A 1 270 ? -30.453 9.504 14.881 1.00 67.31 270 LEU A C 1
ATOM 2036 O O . LEU A 1 270 ? -31.672 9.340 14.927 1.00 67.31 270 LEU A O 1
ATOM 2040 N N . VAL A 1 271 ? -29.589 8.495 14.913 1.00 72.94 271 VAL A N 1
ATOM 2041 C CA . VAL A 1 271 ? -30.023 7.106 15.059 1.00 72.94 271 VAL A CA 1
ATOM 2042 C C . VAL A 1 271 ? -29.729 6.643 16.485 1.00 72.94 271 VAL A C 1
ATOM 2044 O O . VAL A 1 271 ? -28.638 6.930 16.988 1.00 72.94 271 VAL A O 1
ATOM 2047 N N . PRO A 1 272 ? -30.683 5.967 17.156 1.00 65.69 272 PRO A N 1
ATOM 2048 C CA . PRO A 1 272 ? -30.545 5.636 18.569 1.00 65.69 272 PRO A CA 1
ATOM 2049 C C . PRO A 1 272 ? -29.651 4.423 18.844 1.00 65.69 272 PRO A C 1
ATOM 2051 O O . PRO A 1 272 ? -29.199 4.262 19.964 1.00 65.69 272 PRO A O 1
ATOM 2054 N N . ALA A 1 273 ? -29.380 3.542 17.885 1.00 75.94 273 ALA A N 1
ATOM 2055 C CA . ALA A 1 273 ? -28.633 2.312 18.157 1.00 75.94 273 ALA A CA 1
ATOM 2056 C C . ALA A 1 273 ? -27.732 1.921 16.994 1.00 75.94 273 ALA A C 1
ATOM 2058 O O . ALA A 1 273 ? -28.086 2.239 15.862 1.00 75.94 273 ALA A O 1
ATOM 2059 N N . PRO A 1 274 ? -26.613 1.215 17.219 1.00 78.38 274 PRO A N 1
ATOM 2060 C CA . PRO A 1 274 ? -25.908 0.529 16.157 1.00 78.38 274 PRO A CA 1
ATOM 2061 C C . PRO A 1 274 ? -26.772 -0.617 15.600 1.00 78.38 274 PRO A C 1
ATOM 2063 O O . PRO A 1 274 ? -27.728 -1.059 16.247 1.00 78.38 274 PRO A O 1
ATOM 2066 N N . PRO A 1 275 ? -26.448 -1.122 14.401 1.00 76.88 275 PRO A N 1
ATOM 2067 C CA . PRO A 1 275 ? -27.174 -2.234 13.799 1.00 76.88 275 PRO A CA 1
ATOM 2068 C C . PRO A 1 275 ? -27.180 -3.480 14.700 1.00 76.88 275 PRO A C 1
ATOM 2070 O O . PRO A 1 275 ? -26.165 -3.838 15.300 1.00 76.88 275 PRO A O 1
ATOM 2073 N N . SER A 1 276 ? -28.320 -4.171 14.777 1.00 72.62 276 SER A N 1
ATOM 2074 C CA . SER A 1 276 ? -28.492 -5.344 15.644 1.00 72.62 276 SER A CA 1
ATOM 2075 C C . SER A 1 276 ? -27.494 -6.459 15.309 1.00 72.62 276 SER A C 1
ATOM 2077 O O . SER A 1 276 ? -27.387 -6.861 14.149 1.00 72.62 276 SER A O 1
ATOM 2079 N N . GLY A 1 277 ? -26.808 -6.996 16.323 1.00 75.31 277 GLY A N 1
ATOM 2080 C CA . GLY A 1 277 ? -25.862 -8.110 16.169 1.00 75.31 277 GLY A CA 1
ATOM 2081 C C . GLY A 1 277 ? -24.492 -7.726 15.594 1.00 75.31 277 GLY A C 1
ATOM 2082 O O . GLY A 1 277 ? -23.684 -8.609 15.313 1.00 75.31 277 GLY A O 1
ATOM 2083 N N . MET A 1 278 ? -24.217 -6.431 15.412 1.00 86.88 278 MET A N 1
ATOM 2084 C CA . MET A 1 278 ? -22.902 -5.931 15.012 1.00 86.88 278 MET A CA 1
ATOM 2085 C C . MET A 1 278 ? -22.016 -5.716 16.241 1.00 86.88 278 MET A C 1
ATOM 2087 O O . MET A 1 278 ? -22.421 -5.038 17.184 1.00 86.88 278 MET A O 1
ATOM 2091 N N . THR A 1 279 ? -20.797 -6.254 16.220 1.00 90.25 279 THR A N 1
ATOM 2092 C CA . THR A 1 279 ? -19.796 -5.932 17.243 1.00 90.25 279 THR A CA 1
ATOM 2093 C C . THR A 1 279 ? -19.144 -4.583 16.954 1.00 90.25 279 THR A C 1
ATOM 2095 O O . THR A 1 279 ? -19.095 -4.125 15.808 1.00 90.25 279 THR A O 1
ATOM 2098 N N . ALA A 1 280 ? -18.609 -3.942 17.991 1.00 90.88 280 ALA A N 1
ATOM 2099 C CA . ALA A 1 280 ? -17.920 -2.665 17.845 1.00 90.88 280 ALA A CA 1
ATOM 2100 C C . ALA A 1 280 ? -16.689 -2.782 16.923 1.00 90.88 280 ALA A C 1
ATOM 2102 O O . ALA A 1 280 ? -16.452 -1.907 16.090 1.00 90.88 280 ALA A O 1
ATOM 2103 N N . ALA A 1 281 ? -15.954 -3.899 16.980 1.00 91.25 281 ALA A N 1
ATOM 2104 C CA . ALA A 1 281 ? -14.843 -4.153 16.066 1.00 91.25 281 ALA A CA 1
ATOM 2105 C C . ALA A 1 281 ? -15.326 -4.257 14.608 1.00 91.25 281 ALA A C 1
ATOM 2107 O O . ALA A 1 281 ? -14.776 -3.596 13.727 1.00 91.25 281 ALA A O 1
ATOM 2108 N N . ALA A 1 282 ? -16.410 -4.988 14.335 1.00 91.38 282 ALA A N 1
ATOM 2109 C CA . ALA A 1 282 ? -16.977 -5.064 12.988 1.00 91.38 282 ALA A CA 1
ATOM 2110 C C . ALA A 1 282 ? -17.444 -3.691 12.457 1.00 91.38 282 ALA A C 1
ATOM 2112 O O . ALA A 1 282 ? -17.293 -3.402 11.267 1.00 91.38 282 ALA A O 1
ATOM 2113 N N . ALA A 1 283 ? -17.947 -2.814 13.333 1.00 92.12 283 ALA A N 1
ATOM 2114 C CA . ALA A 1 283 ? -18.323 -1.450 12.966 1.00 92.12 283 ALA A CA 1
ATOM 2115 C C . ALA A 1 283 ? -17.125 -0.627 12.458 1.00 92.12 283 ALA A C 1
ATOM 2117 O O . ALA A 1 283 ? -17.249 0.078 11.454 1.00 92.12 283 ALA A O 1
ATOM 2118 N N . THR A 1 284 ? -15.947 -0.759 13.086 1.00 92.56 284 THR A N 1
ATOM 2119 C CA . THR A 1 284 ? -14.725 -0.068 12.623 1.00 92.56 284 THR A CA 1
ATOM 2120 C C . THR A 1 284 ? -14.350 -0.472 11.199 1.00 92.56 284 THR A C 1
ATOM 2122 O O . THR A 1 284 ? -14.051 0.391 10.377 1.00 92.56 284 THR A O 1
ATOM 2125 N N . MET A 1 285 ? -14.447 -1.767 10.880 1.00 90.12 285 MET A N 1
ATOM 2126 C CA . MET A 1 285 ? -14.132 -2.292 9.554 1.00 90.12 285 MET A CA 1
ATOM 2127 C C . MET A 1 285 ? -15.064 -1.701 8.491 1.00 90.12 285 MET A C 1
ATOM 2129 O O . MET A 1 285 ? -14.622 -1.336 7.402 1.00 90.12 285 MET A O 1
ATOM 2133 N N . ILE A 1 286 ? -16.358 -1.569 8.796 1.00 90.06 286 ILE A N 1
ATOM 2134 C CA . ILE A 1 286 ? -17.326 -0.957 7.877 1.00 90.06 286 ILE A CA 1
ATOM 2135 C C . ILE A 1 286 ? -17.019 0.524 7.668 1.00 90.06 286 ILE A C 1
ATOM 2137 O O . ILE A 1 286 ? -17.117 1.004 6.537 1.00 90.06 286 ILE A O 1
ATOM 2141 N N . LEU A 1 287 ? -16.644 1.255 8.719 1.00 88.25 287 LEU A N 1
ATOM 2142 C CA . LEU A 1 287 ? -16.287 2.669 8.611 1.00 88.25 287 LEU A CA 1
ATOM 2143 C C . LEU A 1 287 ? -15.012 2.868 7.780 1.00 88.25 287 LEU A C 1
ATOM 2145 O O . LEU A 1 287 ? -15.026 3.681 6.854 1.00 88.25 287 LEU A O 1
ATOM 2149 N N . ASP A 1 288 ? -13.976 2.068 8.034 1.00 86.62 288 ASP A N 1
ATOM 2150 C CA . ASP A 1 288 ? -12.646 2.213 7.422 1.00 86.62 288 ASP A CA 1
ATOM 2151 C C . ASP A 1 288 ? -12.519 1.537 6.049 1.00 86.62 288 ASP A C 1
ATOM 2153 O O . ASP A 1 288 ? -11.716 1.954 5.223 1.00 86.62 288 ASP A O 1
ATOM 2157 N N . GLY A 1 289 ? -13.353 0.538 5.748 1.00 83.25 289 GLY A N 1
ATOM 2158 C CA . GLY A 1 289 ? -13.329 -0.210 4.478 1.00 83.25 289 GLY A CA 1
ATOM 2159 C C . GLY A 1 289 ? -12.430 -1.441 4.509 1.00 83.25 289 GLY A C 1
ATOM 2160 O O . GLY A 1 289 ? -12.284 -2.130 3.504 1.00 83.25 289 GLY A O 1
ATOM 2161 N N . GLY A 1 290 ? -11.861 -1.733 5.671 1.00 86.44 290 GLY A N 1
ATOM 2162 C CA . GLY A 1 290 ? -10.994 -2.863 5.949 1.00 86.44 290 GLY A CA 1
ATOM 2163 C C . GLY A 1 290 ? -10.666 -2.897 7.435 1.00 86.44 290 GLY A C 1
ATOM 2164 O O . GLY A 1 290 ? -11.021 -1.979 8.178 1.00 86.44 290 GLY A O 1
ATOM 2165 N N . VAL A 1 291 ? -10.017 -3.967 7.879 1.00 89.69 291 VAL A N 1
ATOM 2166 C CA . VAL A 1 291 ? -9.575 -4.074 9.270 1.00 89.69 291 VAL A CA 1
ATOM 2167 C C . VAL A 1 291 ? -8.408 -3.113 9.492 1.00 89.69 291 VAL A C 1
ATOM 2169 O O . VAL A 1 291 ? -7.483 -3.041 8.685 1.00 89.69 291 VAL A O 1
ATOM 2172 N N . SER A 1 292 ? -8.481 -2.324 10.561 1.00 87.56 292 SER A N 1
ATOM 2173 C CA . SER A 1 292 ? -7.473 -1.328 10.915 1.00 87.56 292 SER A CA 1
ATOM 2174 C C . SER A 1 292 ? -6.953 -1.578 12.330 1.00 87.56 292 SER A C 1
ATOM 2176 O O . SER A 1 292 ? -7.507 -2.379 13.083 1.00 87.56 292 SER A O 1
ATOM 2178 N N . ARG A 1 293 ? -5.905 -0.853 12.743 1.00 85.06 293 ARG A N 1
ATOM 2179 C CA . ARG A 1 293 ? -5.419 -0.903 14.137 1.00 85.06 293 ARG A CA 1
ATOM 2180 C C . ARG A 1 293 ? -6.539 -0.625 15.141 1.00 85.06 293 ARG A C 1
ATOM 2182 O O . ARG A 1 293 ? -6.645 -1.307 16.154 1.00 85.06 293 ARG A O 1
ATOM 2189 N N . ARG A 1 294 ? -7.431 0.314 14.806 1.00 89.00 294 ARG A N 1
ATOM 2190 C CA . ARG A 1 294 ? -8.603 0.647 15.619 1.00 89.00 294 ARG A CA 1
ATOM 2191 C C . ARG A 1 294 ? -9.528 -0.554 15.806 1.00 89.00 294 ARG A C 1
ATOM 2193 O O . ARG A 1 294 ? -10.128 -0.667 16.868 1.00 89.00 294 ARG A O 1
ATOM 2200 N N . THR A 1 295 ? -9.630 -1.456 14.830 1.00 91.81 295 THR A N 1
ATOM 2201 C CA . THR A 1 295 ? -10.430 -2.682 14.951 1.00 91.81 295 THR A CA 1
ATOM 2202 C C . THR A 1 295 ? -9.916 -3.588 16.062 1.00 91.81 295 THR A C 1
ATOM 2204 O O . THR A 1 295 ? -10.711 -4.024 16.891 1.00 91.81 295 THR A O 1
ATOM 2207 N N . LEU A 1 296 ? -8.601 -3.819 16.119 1.00 90.62 296 LEU A N 1
ATOM 2208 C CA . LEU A 1 296 ? -7.983 -4.625 17.174 1.00 90.62 296 LEU A CA 1
ATOM 2209 C C . LEU A 1 296 ? -8.136 -3.951 18.542 1.00 90.62 296 LEU A C 1
ATOM 2211 O O . LEU A 1 296 ? -8.607 -4.580 19.484 1.00 90.62 296 LEU A O 1
ATOM 2215 N N . THR A 1 297 ? -7.823 -2.655 18.638 1.00 89.31 297 THR A N 1
ATOM 2216 C CA . THR A 1 297 ? -7.989 -1.882 19.880 1.00 89.31 297 THR A CA 1
ATOM 2217 C C . THR A 1 297 ? -9.435 -1.912 20.378 1.00 89.31 297 THR A C 1
ATOM 2219 O O . THR A 1 297 ? -9.677 -2.070 21.568 1.00 89.31 297 THR A O 1
ATOM 2222 N N . THR A 1 298 ? -10.408 -1.805 19.471 1.00 91.94 298 THR A N 1
ATOM 2223 C CA . THR A 1 298 ? -11.836 -1.852 19.813 1.00 91.94 298 THR A CA 1
ATOM 2224 C C . THR A 1 298 ? -12.266 -3.246 20.267 1.00 91.94 298 THR A C 1
ATOM 2226 O O . THR A 1 298 ? -13.065 -3.350 21.189 1.00 91.94 298 THR A O 1
ATOM 2229 N N . ALA A 1 299 ? -11.739 -4.315 19.660 1.00 93.06 299 ALA A N 1
ATOM 2230 C CA . ALA A 1 299 ? -12.012 -5.687 20.091 1.00 93.06 299 ALA A CA 1
ATOM 2231 C C . ALA A 1 299 ? -11.452 -5.964 21.494 1.00 93.06 299 ALA A C 1
ATOM 2233 O O . ALA A 1 299 ? -12.153 -6.503 22.344 1.00 93.06 299 ALA A O 1
ATOM 2234 N N . LEU A 1 300 ? -10.217 -5.533 21.756 1.00 91.81 300 LEU A N 1
ATOM 2235 C CA . LEU A 1 300 ? -9.590 -5.616 23.075 1.00 91.81 300 LEU A CA 1
ATOM 2236 C C . LEU A 1 300 ? -10.355 -4.811 24.131 1.00 91.81 300 LEU A C 1
ATOM 2238 O O . LEU A 1 300 ? -10.546 -5.274 25.250 1.00 91.81 300 LEU A O 1
ATOM 2242 N N . LEU A 1 301 ? -10.836 -3.625 23.762 1.00 91.31 301 LEU A N 1
ATOM 2243 C CA . LEU A 1 301 ? -11.661 -2.793 24.628 1.00 91.31 301 LEU A CA 1
ATOM 2244 C C . LEU A 1 301 ? -13.042 -3.417 24.885 1.00 91.31 301 LEU A C 1
ATOM 2246 O O . LEU A 1 301 ? -13.556 -3.305 25.993 1.00 91.31 301 LEU A O 1
ATOM 2250 N N . ASP A 1 302 ? -13.636 -4.103 23.901 1.00 92.00 302 ASP A N 1
ATOM 2251 C CA . ASP A 1 302 ? -14.883 -4.854 24.102 1.00 92.00 302 ASP A CA 1
ATOM 2252 C C . ASP A 1 302 ? -14.675 -6.002 25.100 1.00 92.00 302 ASP A C 1
ATOM 2254 O O . ASP A 1 302 ? -15.487 -6.154 26.011 1.00 92.00 302 ASP A O 1
ATOM 2258 N N . LEU A 1 303 ? -13.560 -6.739 25.003 1.00 93.12 303 LEU A N 1
ATOM 2259 C CA . LEU A 1 303 ? -13.168 -7.750 25.996 1.00 93.12 303 LEU A CA 1
ATOM 2260 C C . LEU A 1 303 ? -12.939 -7.136 27.387 1.00 93.12 303 LEU A C 1
ATOM 2262 O O . LEU A 1 303 ? -13.395 -7.690 28.388 1.00 93.12 303 LEU A O 1
ATOM 2266 N N . ALA A 1 304 ? -12.309 -5.963 27.455 1.00 91.38 304 ALA A N 1
ATOM 2267 C CA . ALA A 1 304 ? -12.090 -5.252 28.711 1.00 91.38 304 ALA A CA 1
ATOM 2268 C C . ALA A 1 304 ? -13.394 -4.754 29.354 1.00 91.38 304 ALA A C 1
ATOM 2270 O O . ALA A 1 304 ? -13.581 -4.890 30.561 1.00 91.38 304 ALA A O 1
ATOM 2271 N N . SER A 1 305 ? -14.352 -4.279 28.548 1.00 90.38 305 SER A N 1
ATOM 2272 C CA . SER A 1 305 ? -15.686 -3.868 29.022 1.00 90.38 305 SER A CA 1
ATOM 2273 C C . SER A 1 305 ? -16.504 -5.007 29.641 1.00 90.38 305 SER A C 1
ATOM 2275 O O . SER A 1 305 ? -17.505 -4.758 30.309 1.00 90.38 305 SER A O 1
ATOM 2277 N N . ARG A 1 306 ? -16.088 -6.253 29.392 1.00 89.94 306 ARG A N 1
ATOM 2278 C CA . ARG A 1 306 ? -16.693 -7.495 29.887 1.00 89.94 306 ARG A CA 1
ATOM 2279 C C . ARG A 1 306 ? -15.889 -8.120 31.033 1.00 89.94 306 ARG A C 1
ATOM 2281 O O . ARG A 1 306 ? -16.193 -9.226 31.452 1.00 89.94 306 ARG A O 1
ATOM 2288 N N . GLY A 1 307 ? -14.821 -7.462 31.496 1.00 89.31 307 GLY A N 1
ATOM 2289 C CA . GLY A 1 307 ? -13.943 -7.992 32.545 1.00 89.31 307 GLY A CA 1
ATOM 2290 C C . GLY A 1 307 ? -13.097 -9.198 32.121 1.00 89.31 307 GLY A C 1
ATOM 2291 O O . GLY A 1 307 ? -12.517 -9.854 32.975 1.00 89.31 307 GLY A O 1
ATOM 2292 N N . ARG A 1 308 ? -13.004 -9.499 30.816 1.00 91.44 308 ARG A N 1
ATOM 2293 C CA . ARG A 1 308 ? -12.183 -10.608 30.286 1.00 91.44 308 ARG A CA 1
ATOM 2294 C C . ARG A 1 308 ? -10.707 -10.247 30.176 1.00 91.44 308 ARG A C 1
ATOM 2296 O O . ARG A 1 308 ? -9.850 -11.122 30.178 1.00 91.44 308 ARG A O 1
ATOM 2303 N N . VAL A 1 309 ? -10.428 -8.952 30.030 1.00 92.44 309 VAL A N 1
ATOM 2304 C CA . VAL A 1 309 ? -9.086 -8.398 29.847 1.00 92.44 309 VAL A CA 1
ATOM 2305 C C . VAL A 1 309 ? -8.934 -7.146 30.704 1.00 92.44 309 VAL A C 1
ATOM 2307 O O . VAL A 1 309 ? -9.845 -6.322 30.774 1.00 92.44 309 VAL A O 1
ATOM 2310 N N . ALA A 1 310 ? -7.771 -6.961 31.316 1.00 91.06 310 ALA A N 1
ATOM 2311 C CA . ALA A 1 310 ? -7.393 -5.709 31.954 1.00 91.06 310 ALA A CA 1
ATOM 2312 C C . ALA A 1 310 ? -5.981 -5.287 31.536 1.00 91.06 310 ALA A C 1
ATOM 2314 O O . ALA A 1 310 ? -5.145 -6.099 31.153 1.00 91.06 310 ALA A O 1
ATOM 2315 N N . PHE A 1 311 ? -5.722 -3.990 31.600 1.00 90.06 311 PHE A N 1
ATOM 2316 C CA . PHE A 1 311 ? -4.501 -3.355 31.138 1.00 90.06 311 PHE A CA 1
ATOM 2317 C C . PHE A 1 311 ? -3.762 -2.725 32.308 1.00 90.06 311 PHE A C 1
ATOM 2319 O O . PHE A 1 311 ? -4.335 -1.934 33.063 1.00 90.06 311 PHE A O 1
ATOM 2326 N N . ARG A 1 312 ? -2.474 -3.036 32.420 1.00 87.88 312 ARG A N 1
ATOM 2327 C CA . ARG A 1 312 ? -1.590 -2.493 33.444 1.00 87.88 312 ARG A CA 1
ATOM 2328 C C . ARG A 1 312 ? -0.415 -1.782 32.791 1.00 87.88 312 ARG A C 1
ATOM 2330 O O . ARG A 1 312 ? 0.332 -2.370 32.016 1.00 87.88 312 ARG A O 1
ATOM 2337 N N . GLU A 1 313 ? -0.284 -0.496 33.076 1.00 84.62 313 GLU A N 1
ATOM 2338 C CA . GLU A 1 313 ? 0.756 0.353 32.508 1.00 84.62 313 GLU A CA 1
ATOM 2339 C C . GLU A 1 313 ? 2.043 0.279 33.330 1.00 84.62 313 GLU A C 1
ATOM 2341 O O . GLU A 1 313 ? 2.083 0.728 34.471 1.00 84.62 313 GLU A O 1
ATOM 2346 N N . GLU A 1 314 ? 3.121 -0.204 32.725 1.00 79.69 314 GLU A N 1
ATOM 2347 C CA . GLU A 1 314 ? 4.443 -0.275 33.339 1.00 79.69 314 GLU A CA 1
ATOM 2348 C C . GLU A 1 314 ? 5.396 0.765 32.741 1.00 79.69 314 GLU A C 1
ATOM 2350 O O . GLU A 1 314 ? 5.353 1.105 31.553 1.00 79.69 314 GLU A O 1
ATOM 2355 N N . HIS A 1 315 ? 6.303 1.286 33.564 1.00 71.06 315 HIS A N 1
ATOM 2356 C CA . HIS A 1 315 ? 7.343 2.189 33.086 1.00 71.06 315 HIS A CA 1
ATOM 2357 C C . HIS A 1 315 ? 8.479 1.406 32.421 1.00 71.06 315 HIS A C 1
ATOM 2359 O O . HIS A 1 315 ? 8.973 0.417 32.958 1.00 71.06 315 HIS A O 1
ATOM 2365 N N . GLY A 1 316 ? 8.925 1.875 31.252 1.00 65.44 316 GLY A N 1
ATOM 2366 C CA . GLY A 1 316 ? 10.120 1.345 30.604 1.00 65.44 316 GLY A CA 1
ATOM 2367 C C . GLY A 1 316 ? 11.388 1.575 31.443 1.00 65.44 316 GLY A C 1
ATOM 2368 O O . GLY A 1 316 ? 11.402 2.424 32.344 1.00 65.44 316 GLY A O 1
ATOM 2369 N N . PRO A 1 317 ? 12.486 0.856 31.150 1.00 57.31 317 PRO A N 1
ATOM 2370 C CA . PRO A 1 317 ? 13.762 1.084 31.822 1.00 57.31 317 PRO A CA 1
ATOM 2371 C C . PRO A 1 317 ? 14.190 2.556 31.666 1.00 57.31 317 PRO A C 1
ATOM 2373 O O . PRO A 1 317 ? 14.099 3.124 30.580 1.00 57.31 317 PRO A O 1
ATOM 2376 N N . LEU A 1 318 ? 14.634 3.184 32.763 1.00 61.66 318 LEU A N 1
ATOM 2377 C CA . LEU A 1 318 ? 14.929 4.628 32.877 1.00 61.66 318 LEU A CA 1
ATOM 2378 C C . LEU A 1 318 ? 13.727 5.592 32.744 1.00 61.66 318 LEU A C 1
ATOM 2380 O O . LEU A 1 318 ? 13.933 6.796 32.601 1.00 61.66 318 LEU A O 1
ATOM 2384 N N . GLY A 1 319 ? 12.480 5.113 32.811 1.00 60.78 319 GLY A N 1
ATOM 2385 C CA . GLY A 1 319 ? 11.292 5.972 32.696 1.00 60.78 319 GLY A CA 1
ATOM 2386 C C . GLY A 1 319 ? 11.037 6.488 31.273 1.00 60.78 319 GLY A C 1
ATOM 2387 O O . GLY A 1 319 ? 10.233 7.401 31.078 1.00 60.78 319 GLY A O 1
ATOM 2388 N N . ILE A 1 320 ? 11.718 5.913 30.276 1.00 57.97 320 ILE A N 1
ATOM 2389 C CA . ILE A 1 320 ? 11.554 6.240 28.859 1.00 57.97 320 ILE A CA 1
ATOM 2390 C C . ILE A 1 320 ? 10.694 5.152 28.212 1.00 57.97 320 ILE A C 1
ATOM 2392 O O . ILE A 1 320 ? 11.086 3.989 28.139 1.00 57.97 320 ILE A O 1
ATOM 2396 N N . GLY A 1 321 ? 9.524 5.550 27.713 1.00 62.16 321 GLY A N 1
ATOM 2397 C CA . GLY A 1 321 ? 8.549 4.639 27.114 1.00 62.16 321 GLY A CA 1
ATOM 2398 C C . GLY A 1 321 ? 7.612 3.996 28.141 1.00 62.16 321 GLY A C 1
ATOM 2399 O O . GLY A 1 321 ? 7.931 3.867 29.322 1.00 62.16 321 GLY A O 1
ATOM 2400 N N . ARG A 1 322 ? 6.419 3.623 27.673 1.00 73.12 322 ARG A N 1
ATOM 2401 C CA . ARG A 1 322 ? 5.387 2.930 28.455 1.00 73.12 322 ARG A CA 1
ATOM 2402 C C . ARG A 1 322 ? 5.276 1.512 27.911 1.00 73.12 322 ARG A C 1
ATOM 2404 O O . ARG A 1 322 ? 5.157 1.335 26.697 1.00 73.12 322 ARG A O 1
ATOM 2411 N N . LYS A 1 323 ? 5.361 0.530 28.796 1.00 78.62 323 LYS A N 1
ATOM 2412 C CA . LYS A 1 323 ? 5.101 -0.878 28.513 1.00 78.62 323 LYS A CA 1
ATOM 2413 C C . LYS A 1 323 ? 3.699 -1.218 29.020 1.00 78.62 323 LYS A C 1
ATOM 2415 O O . LYS A 1 323 ? 3.192 -0.563 29.926 1.00 78.62 323 LYS A O 1
ATOM 2420 N N . LEU A 1 324 ? 3.054 -2.193 28.394 1.00 85.25 324 LEU A N 1
ATOM 2421 C CA . LEU A 1 324 ? 1.704 -2.604 28.754 1.00 85.25 324 LEU A CA 1
ATOM 2422 C C . LEU A 1 324 ? 1.719 -4.086 29.092 1.00 85.25 324 LEU A C 1
ATOM 2424 O O . LEU A 1 324 ? 2.184 -4.879 28.282 1.00 85.25 324 LEU A O 1
ATOM 2428 N N . THR A 1 325 ? 1.192 -4.428 30.254 1.00 88.19 325 THR A N 1
ATOM 2429 C CA . THR A 1 325 ? 0.921 -5.802 30.670 1.00 88.19 325 THR A CA 1
ATOM 2430 C C . THR A 1 325 ? -0.579 -6.034 30.533 1.00 88.19 325 THR A C 1
ATOM 2432 O O . THR A 1 325 ? -1.383 -5.141 30.828 1.00 88.19 325 THR A O 1
ATOM 2435 N N . VAL A 1 326 ? -0.967 -7.205 30.032 1.00 90.56 326 VAL A N 1
ATOM 2436 C CA . VAL A 1 326 ? -2.375 -7.559 29.810 1.00 90.56 326 VAL A CA 1
ATOM 2437 C C . VAL A 1 326 ? -2.746 -8.695 30.750 1.00 90.56 326 VAL A C 1
ATOM 2439 O O . VAL A 1 326 ? -2.234 -9.798 30.610 1.00 90.56 326 VAL A O 1
ATOM 2442 N N . ASP A 1 327 ? -3.629 -8.428 31.703 1.00 92.12 327 ASP A N 1
ATOM 2443 C CA . ASP A 1 327 ? -4.184 -9.445 32.594 1.00 92.12 327 ASP A CA 1
ATOM 2444 C C . ASP A 1 327 ? -5.419 -10.080 31.936 1.00 92.12 327 ASP A C 1
ATOM 2446 O O . ASP A 1 327 ? -6.212 -9.380 31.298 1.00 92.12 327 ASP A O 1
ATOM 2450 N N . VAL A 1 328 ? -5.590 -11.391 32.104 1.00 93.50 328 VAL A N 1
ATOM 2451 C CA . VAL A 1 328 ? -6.737 -12.179 31.610 1.00 93.50 328 VAL A CA 1
ATOM 2452 C C . VAL A 1 328 ? -7.375 -12.971 32.759 1.00 93.50 328 VAL A C 1
ATOM 2454 O O . VAL A 1 328 ? -6.890 -12.918 33.887 1.00 93.50 328 VAL A O 1
ATOM 2457 N N . GLY A 1 329 ? -8.474 -13.684 32.501 1.00 89.19 329 GLY A N 1
ATOM 2458 C CA . GLY A 1 329 ? -9.066 -14.616 33.472 1.00 89.19 329 GLY A CA 1
ATOM 2459 C C . GLY A 1 329 ? -9.493 -13.972 34.798 1.00 89.19 329 GLY A C 1
ATOM 2460 O O . GLY A 1 329 ? -10.058 -12.874 34.819 1.00 89.19 329 GLY A O 1
ATOM 2461 N N . ASP A 1 330 ? -9.221 -14.655 35.912 1.00 87.44 330 ASP A N 1
ATOM 2462 C CA . ASP A 1 330 ? -9.632 -14.216 37.249 1.00 87.44 330 ASP A CA 1
ATOM 2463 C C . ASP A 1 330 ? -8.912 -12.927 37.666 1.00 87.44 330 ASP A C 1
ATOM 2465 O O . ASP A 1 330 ? -9.528 -12.042 38.269 1.00 87.44 330 ASP A O 1
ATOM 2469 N N . LYS A 1 331 ? -7.639 -12.753 37.279 1.00 86.38 331 LYS A N 1
ATOM 2470 C CA . LYS A 1 331 ? -6.923 -11.480 37.457 1.00 86.38 331 LYS A CA 1
ATOM 2471 C C . LYS A 1 331 ? -7.620 -10.315 36.762 1.00 86.38 331 LYS A C 1
ATOM 2473 O O . LYS A 1 331 ? -7.693 -9.251 37.373 1.00 86.38 331 LYS A O 1
ATOM 2478 N N . ALA A 1 332 ? -8.126 -10.489 35.535 1.00 87.25 332 ALA A N 1
ATOM 2479 C CA . ALA A 1 332 ? -8.861 -9.459 34.785 1.00 87.25 332 ALA A CA 1
ATOM 2480 C C . ALA A 1 332 ? -10.259 -9.161 35.354 1.00 87.25 332 ALA A C 1
ATOM 2482 O O . ALA A 1 332 ? -10.722 -8.014 35.309 1.00 87.25 332 ALA A O 1
ATOM 2483 N N . LEU A 1 333 ? -10.894 -10.163 35.956 1.00 86.00 333 LEU A N 1
ATOM 2484 C CA . LEU A 1 333 ? -12.158 -9.988 36.657 1.00 86.00 333 LEU A CA 1
ATOM 2485 C C . LEU A 1 333 ? -11.958 -9.221 37.971 1.00 86.00 333 LEU A C 1
ATOM 2487 O O . LEU A 1 333 ? -12.577 -8.176 38.165 1.00 86.00 333 LEU A O 1
ATOM 2491 N N . ALA A 1 334 ? -11.023 -9.670 38.817 1.00 82.44 334 ALA A N 1
ATOM 2492 C CA . ALA A 1 334 ? -10.668 -9.022 40.087 1.00 82.44 334 ALA A CA 1
ATOM 2493 C C . ALA A 1 334 ? -10.261 -7.555 39.886 1.00 82.44 334 ALA A C 1
ATOM 2495 O O . ALA A 1 334 ? -10.572 -6.663 40.670 1.00 82.44 334 ALA A O 1
ATOM 2496 N N . ALA A 1 335 ? -9.578 -7.324 38.779 1.00 81.31 335 ALA A N 1
ATOM 2497 C CA . ALA A 1 335 ? -9.231 -6.052 38.195 1.00 81.31 335 ALA A CA 1
ATOM 2498 C C . ALA A 1 335 ? -10.438 -5.133 37.912 1.00 81.31 335 ALA A C 1
ATOM 2500 O O . ALA A 1 335 ? -10.467 -3.977 38.350 1.00 81.31 335 ALA A O 1
ATOM 2501 N N . ALA A 1 336 ? -11.414 -5.627 37.151 1.00 78.06 336 ALA A N 1
ATOM 2502 C CA . ALA A 1 336 ? -12.633 -4.896 36.811 1.00 78.06 336 ALA A CA 1
ATOM 2503 C C . ALA A 1 336 ? -13.509 -4.625 38.046 1.00 78.06 336 ALA A C 1
ATOM 2505 O O . ALA A 1 336 ? -14.254 -3.645 38.075 1.00 78.06 336 ALA A O 1
ATOM 2506 N N . THR A 1 337 ? -13.352 -5.441 39.088 1.00 74.38 337 THR A N 1
ATOM 2507 C CA . THR A 1 337 ? -13.994 -5.295 40.393 1.00 74.38 337 THR A CA 1
ATOM 2508 C C . THR A 1 337 ? -13.049 -4.718 41.458 1.00 74.38 337 THR A C 1
ATOM 2510 O O . THR A 1 337 ? -13.339 -4.830 42.635 1.00 74.38 337 THR A O 1
ATOM 2513 N N . ALA A 1 338 ? -11.903 -4.108 41.131 1.00 64.19 338 ALA A N 1
ATOM 2514 C CA . ALA A 1 338 ? -10.889 -3.779 42.153 1.00 64.19 338 ALA A CA 1
ATOM 2515 C C . ALA A 1 338 ? -11.354 -2.749 43.211 1.00 64.19 338 ALA A C 1
ATOM 2517 O O . ALA A 1 338 ? -10.938 -2.835 44.367 1.00 64.19 338 ALA A O 1
ATOM 2518 N N . ASP A 1 339 ? -12.297 -1.859 42.865 1.00 53.34 339 ASP A N 1
ATOM 2519 C CA . ASP A 1 339 ? -12.989 -0.972 43.826 1.00 53.34 339 ASP A CA 1
ATOM 2520 C C . ASP A 1 339 ? -13.742 -1.769 44.932 1.00 53.34 339 ASP A C 1
ATOM 2522 O O . ASP A 1 339 ? -14.086 -1.207 45.967 1.00 53.34 339 ASP A O 1
ATOM 2526 N N . VAL A 1 340 ? -13.982 -3.075 44.738 1.00 48.56 340 VAL A N 1
ATOM 2527 C CA . VAL A 1 340 ? -14.618 -4.029 45.676 1.00 48.56 340 VAL A CA 1
ATOM 2528 C C . VAL A 1 340 ? -13.625 -4.627 46.681 1.00 48.56 340 VAL A C 1
ATOM 2530 O O . VAL A 1 340 ? -13.997 -4.980 47.809 1.00 48.56 340 VAL A O 1
ATOM 2533 N N . ALA A 1 341 ? -12.364 -4.777 46.263 1.00 42.41 341 ALA A N 1
ATOM 2534 C CA . ALA A 1 341 ? -11.348 -5.561 46.961 1.00 42.41 341 ALA A CA 1
ATOM 2535 C C . ALA A 1 341 ? -10.452 -4.705 47.872 1.00 42.41 341 ALA A C 1
ATOM 2537 O O . AL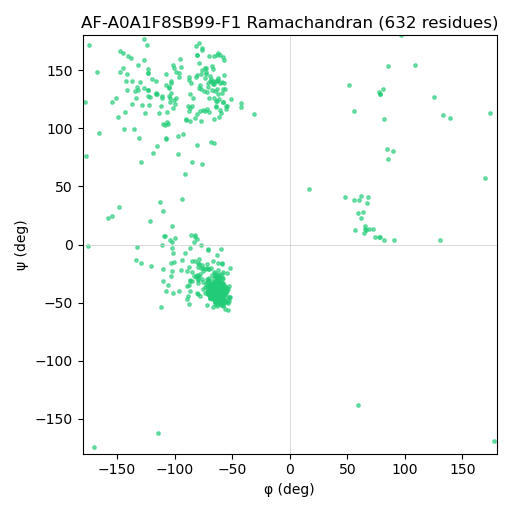A A 1 341 ? -10.184 -5.110 49.003 1.00 42.41 341 ALA A O 1
ATOM 2538 N N . GLU A 1 342 ? -10.045 -3.501 47.446 1.00 47.66 342 GLU A N 1
ATOM 2539 C CA . GLU A 1 342 ? -9.282 -2.574 48.312 1.00 47.66 342 GLU A CA 1
ATOM 2540 C C . GLU A 1 342 ? -10.094 -2.142 49.544 1.00 47.66 342 GLU A C 1
ATOM 2542 O O . GLU A 1 342 ? -9.549 -1.932 50.630 1.00 47.66 342 GLU A O 1
ATOM 2547 N N . ASP A 1 343 ? -11.416 -2.097 49.399 1.00 40.88 343 ASP A N 1
ATOM 2548 C CA . ASP A 1 343 ? -12.334 -1.676 50.446 1.00 40.88 343 ASP A CA 1
ATOM 2549 C C . ASP A 1 343 ? -12.741 -2.827 51.388 1.00 40.88 343 ASP A C 1
ATOM 2551 O O . ASP A 1 343 ? -13.398 -2.574 52.389 1.00 40.88 343 ASP A O 1
ATOM 2555 N N . GLU A 1 344 ? -12.307 -4.079 51.174 1.00 39.62 344 GLU A N 1
ATOM 2556 C CA . GLU A 1 344 ? -12.516 -5.193 52.123 1.00 39.62 344 GLU A CA 1
ATOM 2557 C C . GLU A 1 344 ? -11.917 -4.912 53.507 1.00 39.62 344 GLU A C 1
ATOM 2559 O O . GLU A 1 344 ? -12.504 -5.264 54.532 1.00 39.62 344 GLU A O 1
ATOM 2564 N N . ALA A 1 345 ? -10.797 -4.187 53.540 1.00 42.38 345 ALA A N 1
ATOM 2565 C CA . ALA A 1 345 ? -10.173 -3.696 54.765 1.00 42.38 345 ALA A CA 1
ATOM 2566 C C . ALA A 1 345 ? -10.889 -2.462 55.363 1.00 42.38 345 ALA A C 1
ATOM 2568 O O . ALA A 1 345 ? -10.752 -2.192 56.557 1.00 42.38 345 ALA A O 1
ATOM 2569 N N . ALA A 1 346 ? -11.678 -1.731 54.565 1.00 44.31 346 ALA A N 1
ATOM 2570 C CA . ALA A 1 346 ? -12.472 -0.565 54.974 1.00 44.31 346 ALA A CA 1
ATOM 2571 C C . ALA A 1 346 ? -13.975 -0.872 55.186 1.00 44.31 346 ALA A C 1
ATOM 2573 O O . ALA A 1 346 ? -14.706 -0.029 55.722 1.00 44.31 346 ALA A O 1
ATOM 2574 N N . ARG A 1 347 ? -14.428 -2.090 54.835 1.00 43.88 347 ARG A N 1
ATOM 2575 C CA . ARG A 1 347 ? -15.819 -2.599 54.869 1.00 43.88 347 ARG A CA 1
ATOM 2576 C C . ARG A 1 347 ? -16.524 -2.403 56.204 1.00 43.88 347 ARG A C 1
ATOM 2578 O O . ARG A 1 347 ? -17.748 -2.400 56.262 1.00 43.88 347 ARG A O 1
ATOM 2585 N N . THR A 1 348 ? -15.785 -2.205 57.287 1.00 46.19 348 THR A N 1
ATOM 2586 C CA . THR A 1 348 ? -16.359 -1.953 58.609 1.00 46.19 348 THR A CA 1
ATOM 2587 C C . THR A 1 348 ? -16.889 -0.525 58.826 1.00 46.19 348 THR A C 1
ATOM 2589 O O . THR A 1 348 ? -17.394 -0.270 59.917 1.00 46.19 348 THR A O 1
ATOM 2592 N N . ALA A 1 349 ? -16.819 0.407 57.855 1.00 48.84 349 ALA A N 1
ATOM 2593 C CA . ALA A 1 349 ? -17.124 1.825 58.131 1.00 48.84 349 ALA A CA 1
ATOM 2594 C C . ALA A 1 349 ? -18.047 2.616 57.167 1.00 48.84 349 ALA A C 1
ATOM 2596 O O . ALA A 1 349 ? -18.486 3.695 57.573 1.00 48.84 349 ALA A O 1
ATOM 2597 N N . ARG A 1 350 ? -18.393 2.170 55.943 1.00 53.75 350 ARG A N 1
ATOM 2598 C CA . ARG A 1 350 ? -19.264 2.961 55.029 1.00 53.75 350 ARG A CA 1
ATOM 2599 C C . ARG A 1 350 ? -20.267 2.125 54.227 1.00 53.75 350 ARG A C 1
ATOM 2601 O O . ARG A 1 350 ? -19.898 1.145 53.599 1.00 53.75 350 ARG A O 1
ATOM 2608 N N . ALA A 1 351 ? -21.524 2.580 54.199 1.00 52.16 351 ALA A N 1
ATOM 2609 C CA . ALA A 1 351 ? -22.605 1.999 53.391 1.00 52.16 351 ALA A CA 1
ATOM 2610 C C . ALA A 1 351 ? -22.439 2.242 51.873 1.00 52.16 351 ALA A C 1
ATOM 2612 O O . ALA A 1 351 ? -22.840 1.404 51.080 1.00 52.16 351 ALA A O 1
ATOM 2613 N N . ASP A 1 352 ? -21.788 3.344 51.481 1.00 56.91 352 ASP A N 1
ATOM 2614 C CA . ASP A 1 352 ? -21.558 3.753 50.079 1.00 56.91 352 ASP A CA 1
ATOM 2615 C C . ASP A 1 352 ? -20.653 2.783 49.290 1.00 56.91 352 ASP A C 1
ATOM 2617 O O . ASP A 1 352 ? -20.735 2.682 48.071 1.00 56.91 352 ASP A O 1
ATOM 2621 N N . THR A 1 353 ? -19.797 2.032 49.986 1.00 53.66 353 THR A N 1
ATOM 2622 C CA . THR A 1 353 ? -18.883 1.059 49.378 1.00 53.66 353 THR A CA 1
ATOM 2623 C C . THR A 1 353 ? -19.626 -0.151 48.812 1.00 53.66 353 THR A C 1
ATOM 2625 O O . THR A 1 353 ? -19.354 -0.541 47.682 1.00 53.66 353 THR A O 1
ATOM 2628 N N . ALA A 1 354 ? -20.570 -0.733 49.565 1.00 55.34 354 ALA A N 1
ATOM 2629 C CA . ALA A 1 354 ? -21.308 -1.927 49.139 1.00 55.34 354 ALA A CA 1
ATOM 2630 C C . ALA A 1 354 ? -22.133 -1.658 47.868 1.00 55.34 354 ALA A C 1
ATOM 2632 O O . ALA A 1 354 ? -22.063 -2.432 46.919 1.00 55.34 354 ALA A O 1
ATOM 2633 N N . ASP A 1 355 ? -22.789 -0.495 47.796 1.00 61.53 355 ASP A N 1
ATOM 2634 C CA . ASP A 1 355 ? -23.556 -0.074 46.618 1.00 61.53 355 ASP A CA 1
ATOM 2635 C C . ASP A 1 355 ? -22.681 0.018 45.351 1.00 61.53 355 ASP A C 1
ATOM 2637 O O . ASP A 1 355 ? -23.140 -0.258 44.243 1.00 61.53 355 ASP A O 1
ATOM 2641 N N . ARG A 1 356 ? -21.397 0.382 45.480 1.00 63.88 356 ARG A N 1
ATOM 2642 C CA . ARG A 1 356 ? -20.475 0.516 44.336 1.00 63.88 356 ARG A CA 1
ATOM 2643 C C . ARG A 1 356 ? -20.008 -0.825 43.777 1.00 63.88 356 ARG A C 1
ATOM 2645 O O . ARG A 1 356 ? -19.775 -0.913 42.570 1.00 63.88 356 ARG A O 1
ATOM 2652 N N . VAL A 1 357 ? -19.887 -1.836 44.634 1.00 62.44 357 VAL A N 1
ATOM 2653 C CA . VAL A 1 357 ? -19.576 -3.219 44.246 1.00 62.44 357 VAL A CA 1
ATOM 2654 C C . VAL A 1 357 ? -20.683 -3.784 43.378 1.00 62.44 357 VAL A C 1
ATOM 2656 O O . VAL A 1 357 ? -20.434 -4.195 42.244 1.00 62.44 357 VAL A O 1
ATOM 2659 N N . ASP A 1 358 ? -21.911 -3.683 43.880 1.00 67.69 358 ASP A N 1
ATOM 2660 C CA . ASP A 1 358 ? -23.103 -4.183 43.208 1.00 67.69 358 ASP A CA 1
ATOM 2661 C C . ASP A 1 358 ? -23.278 -3.518 41.832 1.00 67.69 358 ASP A C 1
ATOM 2663 O O . ASP A 1 358 ? -23.667 -4.165 40.861 1.00 67.69 358 ASP A O 1
ATOM 2667 N N . ILE A 1 359 ? -22.921 -2.232 41.704 1.00 71.56 359 ILE A N 1
ATOM 2668 C CA . ILE A 1 359 ? -22.933 -1.514 40.421 1.00 71.56 359 ILE A CA 1
ATOM 2669 C C . ILE A 1 359 ? -21.884 -2.065 39.441 1.00 71.56 359 ILE A C 1
ATOM 2671 O O . ILE A 1 359 ? -22.165 -2.153 38.244 1.00 71.56 359 ILE A O 1
ATOM 2675 N N . ALA A 1 360 ? -20.672 -2.392 39.899 1.00 71.88 360 ALA A N 1
ATOM 2676 C CA . ALA A 1 360 ? -19.608 -2.903 39.032 1.00 71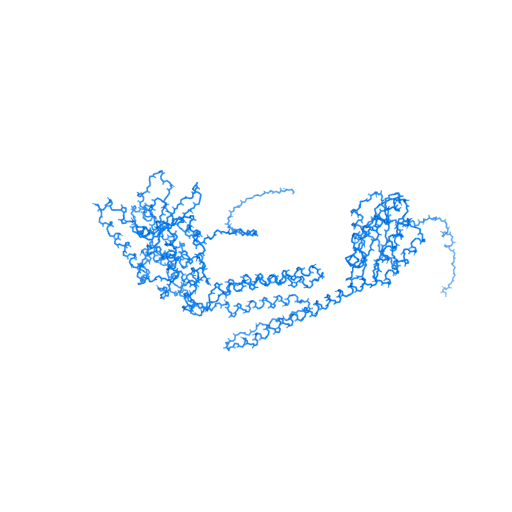.88 360 ALA A CA 1
ATOM 2677 C C . ALA A 1 360 ? -19.923 -4.318 38.524 1.00 71.88 360 ALA A C 1
ATOM 2679 O O . ALA A 1 360 ? -19.844 -4.562 37.319 1.00 71.88 360 ALA A O 1
ATOM 2680 N N . GLU A 1 361 ? -20.358 -5.214 39.410 1.00 76.00 361 GLU A N 1
ATOM 2681 C CA . GLU A 1 361 ? -20.779 -6.571 39.041 1.00 76.00 361 GLU A CA 1
ATOM 2682 C C . GLU A 1 361 ? -22.003 -6.543 38.119 1.00 76.00 361 GLU A C 1
ATOM 2684 O O . GLU A 1 361 ? -21.998 -7.182 37.067 1.00 76.00 361 GLU A O 1
ATOM 2689 N N . ALA A 1 362 ? -23.002 -5.701 38.415 1.00 79.88 362 ALA A N 1
ATOM 2690 C CA . ALA A 1 362 ? -24.154 -5.528 37.534 1.00 79.88 362 ALA A CA 1
ATOM 2691 C C . ALA A 1 362 ? -23.748 -5.051 36.128 1.00 79.88 362 ALA A C 1
ATOM 2693 O O . ALA A 1 362 ? -24.338 -5.486 35.142 1.00 79.88 362 ALA A O 1
ATOM 2694 N N . ARG A 1 363 ? -22.735 -4.181 35.994 1.00 83.06 363 ARG A N 1
ATOM 2695 C CA . ARG A 1 363 ? -22.232 -3.747 34.675 1.00 83.06 363 ARG A CA 1
ATOM 2696 C C . ARG A 1 363 ? -21.590 -4.896 33.900 1.00 83.06 363 ARG A C 1
ATOM 2698 O O . ARG A 1 363 ? -21.831 -4.998 32.697 1.00 83.06 363 ARG A O 1
ATOM 2705 N N . LEU A 1 364 ? -20.807 -5.740 34.569 1.00 83.38 364 LEU A N 1
ATOM 2706 C CA . LEU A 1 364 ? -20.182 -6.913 33.953 1.00 83.38 364 LEU A CA 1
ATOM 2707 C C . LEU A 1 364 ? -21.241 -7.924 33.502 1.00 83.38 364 LEU A C 1
ATOM 2709 O O . LEU A 1 364 ? -21.222 -8.346 32.347 1.00 83.38 364 LEU A O 1
ATOM 2713 N N . ASP A 1 365 ? -22.241 -8.198 34.341 1.00 84.31 365 ASP A N 1
ATOM 2714 C CA . ASP A 1 365 ? -23.376 -9.059 33.997 1.00 84.31 365 ASP A CA 1
ATOM 2715 C C . ASP A 1 365 ? -24.156 -8.541 32.780 1.00 84.31 365 ASP A C 1
ATOM 2717 O O . ASP A 1 365 ? -24.561 -9.315 31.910 1.00 84.31 365 ASP A O 1
ATOM 2721 N N . LEU A 1 366 ? -24.383 -7.225 32.691 1.00 84.56 366 LEU A N 1
ATOM 2722 C CA . LEU A 1 366 ? -25.029 -6.609 31.526 1.00 84.56 366 LEU A CA 1
ATOM 2723 C C . LEU A 1 366 ? -24.139 -6.705 30.279 1.00 84.56 366 LEU A C 1
ATOM 2725 O O . LEU A 1 366 ? -24.632 -6.981 29.181 1.00 84.56 366 LEU A O 1
ATOM 2729 N N . ALA A 1 367 ? -22.825 -6.529 30.432 1.00 83.25 367 ALA A N 1
ATOM 2730 C CA . ALA A 1 367 ? -21.875 -6.648 29.336 1.00 83.25 367 ALA A CA 1
ATOM 2731 C C . ALA A 1 367 ? -21.818 -8.079 28.771 1.00 83.25 367 ALA A C 1
ATOM 2733 O O . ALA A 1 367 ? -21.831 -8.227 27.544 1.00 83.25 367 ALA A O 1
ATOM 2734 N N . ASP A 1 368 ? -21.831 -9.095 29.637 1.00 83.75 368 ASP A N 1
ATOM 2735 C CA . ASP A 1 368 ? -21.737 -10.520 29.290 1.00 83.75 368 ASP A CA 1
ATOM 2736 C C . ASP A 1 368 ? -23.004 -11.086 28.630 1.00 83.75 368 ASP A C 1
ATOM 2738 O O . ASP A 1 368 ? -22.935 -12.063 27.882 1.00 83.75 368 ASP A O 1
ATOM 2742 N N . ARG A 1 369 ? -24.165 -10.431 28.785 1.00 84.00 369 ARG A N 1
ATOM 2743 C CA . ARG A 1 369 ? -25.395 -10.788 28.040 1.00 84.00 369 ARG A CA 1
ATOM 2744 C C . ARG A 1 369 ? -25.249 -10.633 26.527 1.00 84.00 369 ARG A C 1
ATOM 2746 O O . ARG A 1 369 ? -26.025 -11.218 25.767 1.00 84.00 369 ARG A O 1
ATOM 2753 N N . ARG A 1 370 ? -24.295 -9.821 26.067 1.00 82.31 370 ARG A N 1
ATOM 2754 C CA . ARG A 1 370 ? -24.058 -9.583 24.640 1.00 82.31 370 ARG A CA 1
ATOM 2755 C C . ARG A 1 370 ? -23.165 -10.702 24.101 1.00 82.31 370 ARG A C 1
ATOM 2757 O O . ARG A 1 370 ? -22.077 -10.895 24.630 1.00 82.31 370 ARG A O 1
ATOM 2764 N N . PRO A 1 371 ? -23.538 -11.421 23.031 1.00 79.94 371 PRO A N 1
ATOM 2765 C CA . PRO A 1 371 ? -22.669 -12.460 22.487 1.00 79.94 371 PRO A CA 1
ATOM 2766 C C . PRO A 1 371 ? -21.345 -11.862 21.986 1.00 79.94 371 PRO A C 1
ATOM 2768 O O . PRO A 1 371 ? -21.321 -10.773 21.406 1.00 79.94 371 PRO A O 1
ATOM 2771 N N . LEU A 1 372 ? -20.241 -12.577 22.211 1.00 85.44 372 LEU A N 1
ATOM 2772 C CA . LEU A 1 372 ? -18.951 -12.265 21.597 1.00 85.44 372 LEU A CA 1
ATOM 2773 C C . LEU A 1 372 ? -19.002 -12.598 20.106 1.00 85.44 372 LEU A C 1
ATOM 2775 O O . LEU A 1 372 ? -19.555 -13.624 19.694 1.00 85.44 372 LEU A O 1
ATOM 2779 N N . GLY A 1 373 ? -18.424 -11.724 19.285 1.00 88.31 373 GLY A N 1
ATOM 2780 C CA . GLY A 1 373 ? -18.236 -12.031 17.877 1.00 88.31 373 GLY A CA 1
ATOM 2781 C C . GLY A 1 373 ? -17.162 -13.109 17.687 1.00 88.31 373 GLY A C 1
ATOM 2782 O O . GLY A 1 373 ? -16.350 -13.363 18.579 1.00 88.31 373 GLY A O 1
ATOM 2783 N N . PRO A 1 374 ? -17.115 -13.763 16.513 1.00 91.56 374 PRO A N 1
ATOM 2784 C CA . PRO A 1 374 ? -16.119 -14.797 16.236 1.00 91.56 374 PRO A CA 1
ATOM 2785 C C . PRO A 1 374 ? -14.668 -14.308 16.333 1.00 91.56 374 PRO A C 1
ATOM 2787 O O . PRO A 1 374 ? -13.779 -15.106 16.607 1.00 91.56 374 PRO A O 1
ATOM 2790 N N . ALA A 1 375 ? -14.426 -13.020 16.075 1.00 92.38 375 ALA A N 1
ATOM 2791 C CA . ALA A 1 375 ? -13.093 -12.433 16.125 1.00 92.38 375 ALA A CA 1
ATOM 2792 C C . ALA A 1 375 ? -12.668 -12.128 17.567 1.00 92.38 375 ALA A C 1
ATOM 2794 O O . ALA A 1 375 ? -11.548 -12.441 17.955 1.00 92.38 375 ALA A O 1
ATOM 2795 N N . GLU A 1 376 ? -13.576 -11.579 18.369 1.00 93.44 376 GLU A N 1
ATOM 2796 C CA . GLU A 1 376 ? -13.371 -11.299 19.787 1.00 93.44 376 GLU A CA 1
ATOM 2797 C C . GLU A 1 376 ? -13.185 -12.601 20.580 1.00 93.44 376 GLU A C 1
ATOM 2799 O O . GLU A 1 376 ? -12.261 -12.695 21.377 1.00 93.44 376 GLU A O 1
ATOM 2804 N N . ALA A 1 377 ? -13.971 -13.643 20.282 1.00 93.81 377 ALA A N 1
ATOM 2805 C CA . ALA A 1 377 ? -13.805 -14.968 20.885 1.0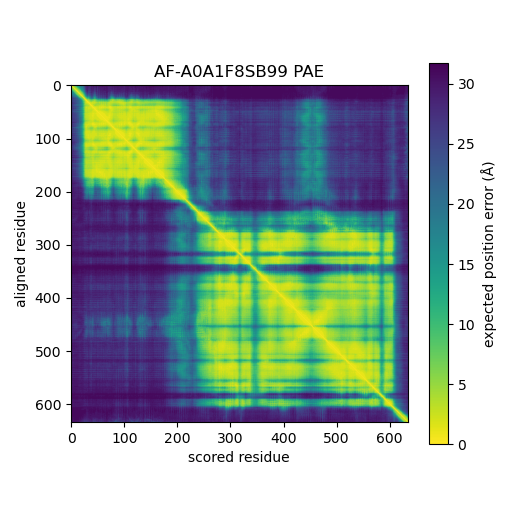0 93.81 377 ALA A CA 1
ATOM 2806 C C . ALA A 1 377 ? -12.478 -15.648 20.491 1.00 93.81 377 ALA A C 1
ATOM 2808 O O . ALA A 1 377 ? -11.872 -16.357 21.295 1.00 93.81 377 ALA A O 1
ATOM 2809 N N . TYR A 1 378 ? -12.009 -15.451 19.250 1.00 94.50 378 TYR A N 1
ATOM 2810 C CA . TYR A 1 378 ? -10.675 -15.906 18.839 1.00 94.50 378 TYR A CA 1
ATOM 2811 C C . TYR A 1 378 ? -9.582 -15.179 19.628 1.00 94.50 378 TYR A C 1
ATOM 2813 O O . TYR A 1 378 ? -8.642 -15.814 20.103 1.00 94.50 378 TYR A O 1
ATOM 2821 N N . LEU A 1 379 ? -9.723 -13.859 19.768 1.00 93.12 379 LEU A N 1
ATOM 2822 C CA . LEU A 1 379 ? -8.769 -13.013 20.468 1.00 93.12 379 LEU A CA 1
ATOM 2823 C C . LEU A 1 379 ? -8.686 -13.364 21.958 1.00 93.12 379 LEU A C 1
ATOM 2825 O O . LEU A 1 379 ? -7.581 -13.561 22.443 1.00 93.12 379 LEU A O 1
ATOM 2829 N N . GLU A 1 380 ? -9.821 -13.528 22.644 1.00 93.56 380 GLU A N 1
ATOM 2830 C CA . GLU A 1 380 ? -9.894 -13.989 24.044 1.00 93.56 380 GLU A CA 1
ATOM 2831 C C . GLU A 1 380 ? -9.128 -15.304 24.222 1.00 93.56 380 GLU A C 1
ATOM 2833 O O . GLU A 1 380 ? -8.139 -15.359 24.947 1.00 93.56 380 GLU A O 1
ATOM 2838 N N . LYS A 1 381 ? -9.483 -16.330 23.437 1.00 94.31 381 LYS A N 1
ATOM 2839 C CA . LYS A 1 381 ? -8.813 -17.635 23.484 1.00 94.31 381 LYS A CA 1
ATOM 2840 C C . LYS A 1 381 ? -7.307 -17.534 23.243 1.00 94.31 381 LYS A C 1
ATOM 2842 O O . LYS A 1 381 ? -6.540 -18.331 23.780 1.00 94.31 381 LYS A O 1
ATOM 2847 N N . ARG A 1 382 ? -6.874 -16.623 22.369 1.00 93.31 382 ARG A N 1
ATOM 2848 C CA . ARG A 1 382 ? -5.455 -16.458 22.060 1.00 93.31 382 ARG A CA 1
ATOM 2849 C C . ARG A 1 382 ? -4.705 -15.735 23.175 1.00 93.31 382 ARG A C 1
ATOM 2851 O O . ARG A 1 382 ? -3.577 -16.122 23.462 1.00 93.31 382 ARG A O 1
ATOM 2858 N N . LEU A 1 383 ? -5.322 -14.739 23.805 1.00 92.44 383 LEU A N 1
ATOM 2859 C CA . LEU A 1 383 ? -4.765 -14.074 24.981 1.00 92.44 383 LEU A CA 1
ATOM 2860 C C . LEU A 1 383 ? -4.595 -15.076 26.131 1.00 92.44 383 LEU A C 1
ATOM 2862 O O . LEU A 1 383 ? -3.504 -15.163 26.683 1.00 92.44 383 LEU A O 1
ATOM 2866 N N . ASP A 1 384 ? -5.588 -15.933 26.378 1.00 92.75 384 ASP A N 1
ATOM 2867 C CA . ASP A 1 384 ? -5.495 -16.998 27.391 1.00 92.75 384 ASP A CA 1
ATOM 2868 C C . ASP A 1 384 ? -4.345 -17.984 27.125 1.00 92.75 384 ASP A C 1
ATOM 2870 O O . ASP A 1 384 ? -3.745 -18.520 28.049 1.00 92.75 384 ASP A O 1
ATOM 2874 N N . GLN A 1 385 ? -4.022 -18.244 25.854 1.00 92.06 385 GLN A N 1
ATOM 2875 C CA . GLN A 1 385 ? -2.909 -19.124 25.473 1.00 92.06 385 GLN A CA 1
ATOM 2876 C C . GLN A 1 385 ? -1.532 -18.469 25.595 1.00 92.06 385 GLN A C 1
ATOM 2878 O O . GLN A 1 385 ? -0.531 -19.182 25.654 1.00 92.06 385 GLN A O 1
ATOM 2883 N N . LEU A 1 386 ? -1.475 -17.141 25.506 1.00 90.31 386 LEU A N 1
ATOM 2884 C CA . LEU A 1 386 ? -0.239 -16.370 25.616 1.00 90.31 386 LEU A CA 1
ATOM 2885 C C . LEU A 1 386 ? 0.067 -15.987 27.064 1.00 90.31 386 LEU A C 1
ATOM 2887 O O . LEU A 1 386 ? 1.223 -15.710 27.364 1.00 90.31 386 LEU A O 1
ATOM 2891 N N . ALA A 1 387 ? -0.948 -15.954 27.925 1.00 90.81 387 ALA A N 1
ATOM 2892 C CA . ALA A 1 387 ? -0.800 -15.597 29.323 1.00 90.81 387 ALA A CA 1
ATOM 2893 C C . ALA A 1 387 ? 0.010 -16.645 30.091 1.00 90.81 387 ALA A C 1
ATOM 2895 O O . ALA A 1 387 ? -0.270 -17.843 30.018 1.00 90.81 387 ALA A O 1
ATOM 2896 N N . ASP A 1 388 ? 0.976 -16.165 30.870 1.00 90.62 388 ASP A N 1
ATOM 2897 C CA . ASP A 1 388 ? 1.641 -16.934 31.913 1.00 90.62 388 ASP A CA 1
ATOM 2898 C C . ASP A 1 388 ? 1.112 -16.454 33.267 1.00 90.62 388 ASP A C 1
ATOM 2900 O O . ASP A 1 388 ? 1.024 -15.255 33.531 1.00 90.62 388 ASP A O 1
ATOM 2904 N N . GLU A 1 389 ? 0.656 -17.385 34.101 1.00 87.94 389 GLU A N 1
ATOM 2905 C CA . GLU A 1 389 ? -0.034 -17.067 35.360 1.00 87.94 389 GLU A CA 1
ATOM 2906 C C . GLU A 1 389 ? -1.152 -16.002 35.214 1.00 87.94 389 GLU A C 1
ATOM 2908 O O . GLU A 1 389 ? -1.278 -15.122 36.061 1.00 87.94 389 GLU A O 1
ATOM 2913 N N . GLU A 1 390 ? -1.964 -16.044 34.148 1.00 89.25 390 GLU A N 1
ATOM 2914 C CA . GLU A 1 390 ? -3.043 -15.067 33.856 1.00 89.25 390 GLU A CA 1
ATOM 2915 C C . GLU A 1 390 ? -2.581 -13.625 33.554 1.00 89.25 390 GLU A C 1
ATOM 2917 O O . GLU A 1 390 ? -3.387 -12.691 33.554 1.00 89.25 390 GLU A O 1
ATOM 2922 N N . SER A 1 391 ? -1.297 -13.423 33.260 1.00 89.94 391 SER A N 1
ATOM 2923 C CA . SER A 1 391 ? -0.747 -12.138 32.825 1.00 89.94 391 SER A CA 1
ATOM 2924 C C . SER A 1 391 ? 0.105 -12.326 31.562 1.00 89.94 391 SER A C 1
ATOM 2926 O O . SER A 1 391 ? 0.844 -13.294 31.422 1.00 89.94 391 SER A O 1
ATOM 2928 N N . ILE A 1 392 ? 0.008 -11.401 30.611 1.00 90.38 392 ILE A N 1
ATOM 2929 C CA . ILE A 1 392 ? 0.843 -11.363 29.405 1.00 90.38 392 ILE A CA 1
ATOM 2930 C C . ILE A 1 392 ? 1.828 -10.217 29.570 1.00 90.38 392 ILE A C 1
ATOM 2932 O O . ILE A 1 392 ? 1.425 -9.047 29.595 1.00 90.38 392 ILE A O 1
ATOM 2936 N N . GLU A 1 393 ? 3.110 -10.555 29.675 1.00 88.50 393 GLU A N 1
ATOM 2937 C CA . GLU A 1 393 ? 4.167 -9.565 29.824 1.00 88.50 393 GLU A CA 1
ATOM 2938 C C . GLU A 1 393 ? 4.338 -8.711 28.552 1.00 88.50 393 GLU A C 1
ATOM 2940 O O . GLU A 1 393 ? 4.067 -9.167 27.432 1.00 88.50 393 GLU A O 1
ATOM 2945 N N . PRO A 1 394 ? 4.848 -7.471 28.679 1.00 84.06 394 PRO A N 1
ATOM 2946 C CA . PRO A 1 394 ? 5.019 -6.570 27.542 1.00 84.06 394 PRO A CA 1
ATOM 2947 C C . PRO A 1 394 ? 5.913 -7.132 26.431 1.00 84.06 394 PRO A C 1
ATOM 2949 O O . PRO A 1 394 ? 5.751 -6.766 25.267 1.00 84.06 394 PRO A O 1
ATOM 2952 N N . ASP A 1 395 ? 6.862 -8.000 26.786 1.00 83.50 395 ASP A N 1
ATOM 2953 C CA . ASP A 1 395 ? 7.802 -8.615 25.846 1.00 83.50 395 ASP A CA 1
ATOM 2954 C C . ASP A 1 395 ? 7.160 -9.789 25.071 1.00 83.50 395 ASP A C 1
ATOM 2956 O O . ASP A 1 395 ? 7.637 -10.151 23.992 1.00 83.50 395 ASP A O 1
ATOM 2960 N N . ASP A 1 396 ? 6.028 -10.316 25.554 1.00 85.75 396 ASP A N 1
ATOM 2961 C CA . ASP A 1 396 ? 5.236 -11.362 24.900 1.00 85.75 396 ASP A CA 1
ATOM 2962 C C . ASP A 1 396 ? 4.093 -10.812 24.038 1.00 85.75 396 ASP A C 1
ATOM 2964 O O . ASP A 1 396 ? 3.673 -11.476 23.087 1.00 85.75 396 ASP A O 1
ATOM 2968 N N . LEU A 1 397 ? 3.633 -9.578 24.278 1.00 81.06 397 LEU A N 1
ATOM 2969 C CA . LEU A 1 397 ? 2.604 -8.927 23.454 1.00 81.06 397 LEU A CA 1
ATOM 2970 C C . LEU A 1 397 ? 2.919 -8.873 21.949 1.00 81.06 397 LEU A C 1
ATOM 2972 O O . LEU A 1 397 ? 1.996 -9.074 21.158 1.00 81.06 397 LEU A O 1
ATOM 2976 N N . PRO A 1 398 ? 4.172 -8.663 21.495 1.00 84.12 398 PRO A N 1
ATOM 2977 C CA . PRO A 1 398 ? 4.496 -8.723 20.074 1.00 84.12 398 PRO A CA 1
ATOM 2978 C C . PRO A 1 398 ? 4.160 -10.066 19.413 1.00 84.12 398 PRO A C 1
ATOM 2980 O O . PRO A 1 398 ? 3.918 -10.086 18.208 1.00 84.12 398 PRO A O 1
ATOM 2983 N N . LYS A 1 399 ? 4.081 -11.174 20.168 1.00 85.69 399 LYS A N 1
ATOM 2984 C CA . LYS A 1 399 ? 3.658 -12.483 19.634 1.00 85.69 399 LYS A CA 1
ATOM 2985 C C . LYS A 1 399 ? 2.209 -12.454 19.143 1.00 85.69 399 LYS A C 1
ATOM 2987 O O . LYS A 1 399 ? 1.878 -13.159 18.196 1.00 85.69 399 LYS A O 1
ATOM 2992 N N . LEU A 1 400 ? 1.364 -11.588 19.711 1.00 82.94 400 LEU A N 1
ATOM 2993 C CA . LEU A 1 400 ? -0.008 -11.379 19.242 1.00 82.94 400 LEU A CA 1
ATOM 2994 C C . LEU A 1 400 ? -0.048 -10.830 17.806 1.00 82.94 400 LEU A C 1
ATOM 2996 O O . LEU A 1 400 ? -1.011 -11.078 17.081 1.00 82.94 400 LEU A O 1
ATOM 3000 N N . ALA A 1 401 ? 0.999 -10.122 17.363 1.00 81.69 401 ALA A N 1
ATOM 3001 C CA . ALA A 1 401 ? 1.073 -9.575 16.011 1.00 81.69 401 ALA A CA 1
ATOM 3002 C C . ALA A 1 401 ? 1.057 -10.669 14.925 1.00 81.69 401 ALA A C 1
ATOM 3004 O O . ALA A 1 401 ? 0.548 -10.429 13.830 1.00 81.69 401 ALA A O 1
ATOM 3005 N N . GLU A 1 402 ? 1.556 -11.873 15.228 1.00 85.12 402 GLU A N 1
ATOM 3006 C CA . GLU A 1 402 ? 1.517 -13.027 14.316 1.00 85.12 402 GLU A CA 1
ATOM 3007 C C . GLU A 1 402 ? 0.085 -13.536 14.080 1.00 85.12 402 GLU A C 1
ATOM 3009 O O . GLU A 1 402 ? -0.224 -14.075 13.016 1.00 85.12 402 GLU A O 1
ATOM 3014 N N . ASP A 1 403 ? -0.810 -13.307 15.044 1.00 88.38 403 ASP A N 1
ATOM 3015 C CA . ASP A 1 403 ? -2.206 -13.744 15.021 1.00 88.38 403 ASP A CA 1
ATOM 3016 C C . ASP A 1 403 ? -3.172 -12.697 14.457 1.00 88.38 403 ASP A C 1
ATOM 3018 O O . ASP A 1 403 ? -4.311 -13.031 14.109 1.00 88.38 403 ASP A O 1
ATOM 3022 N N . VAL A 1 404 ? -2.725 -11.445 14.308 1.00 88.50 404 VAL A N 1
ATOM 3023 C CA . VAL A 1 404 ? -3.533 -10.354 13.739 1.00 88.50 404 VAL A CA 1
ATOM 3024 C C . VAL A 1 404 ? -4.140 -10.739 12.382 1.00 88.50 404 VAL A C 1
ATOM 3026 O O . VAL A 1 404 ? -5.349 -10.568 12.234 1.00 88.50 404 VAL A O 1
ATOM 3029 N N . PRO A 1 405 ? -3.422 -11.359 11.421 1.00 90.00 405 PRO A N 1
ATOM 3030 C CA . PRO A 1 405 ? -4.028 -11.783 10.155 1.00 90.00 405 PRO A CA 1
ATOM 3031 C C . PRO A 1 405 ? -5.155 -12.821 10.305 1.00 90.00 405 PRO A C 1
ATOM 3033 O O . PRO A 1 405 ? -6.036 -12.906 9.447 1.00 90.00 405 PRO A O 1
ATOM 3036 N N . ILE A 1 406 ? -5.141 -13.645 11.359 1.00 91.94 406 ILE A N 1
ATOM 3037 C CA . ILE A 1 406 ? -6.204 -14.628 11.627 1.00 91.94 406 ILE A CA 1
ATOM 3038 C C . ILE A 1 406 ? -7.418 -13.920 12.235 1.00 91.94 406 ILE A C 1
ATOM 3040 O O . ILE A 1 406 ? -8.543 -14.138 11.779 1.00 91.94 406 ILE A O 1
ATOM 3044 N N . PHE A 1 407 ? -7.188 -13.017 13.190 1.00 93.00 407 PHE A N 1
ATOM 3045 C CA . PHE A 1 407 ? -8.218 -12.126 13.723 1.00 93.00 407 PHE A CA 1
ATOM 3046 C C . PHE A 1 407 ? -8.895 -11.317 12.603 1.00 93.00 407 PHE A C 1
ATOM 3048 O O . PHE A 1 407 ? -10.122 -11.332 12.490 1.00 93.00 407 PHE A O 1
ATOM 3055 N N . GLU A 1 408 ? -8.109 -10.697 11.714 1.00 92.31 408 GLU A N 1
ATOM 3056 C CA . GLU A 1 408 ? -8.598 -9.957 10.545 1.00 92.31 408 GLU A CA 1
ATOM 3057 C C . GLU A 1 408 ? -9.543 -10.815 9.701 1.00 92.31 408 GLU A C 1
ATOM 3059 O O . GLU A 1 408 ? -10.664 -10.401 9.402 1.00 92.31 408 GLU A O 1
ATOM 3064 N N . ARG A 1 409 ? -9.145 -12.054 9.384 1.00 93.38 409 ARG A N 1
ATOM 3065 C CA . ARG A 1 409 ? -9.989 -12.987 8.623 1.00 93.38 409 ARG A CA 1
ATOM 3066 C C . ARG A 1 409 ? -11.314 -13.272 9.320 1.00 93.38 409 ARG A C 1
ATOM 3068 O O . ARG A 1 409 ? -12.325 -13.344 8.627 1.00 93.38 409 ARG A O 1
ATOM 3075 N N . HIS A 1 410 ? -11.339 -13.425 10.645 1.00 94.81 410 HIS A N 1
ATOM 3076 C CA . HIS A 1 410 ? -12.583 -13.658 11.387 1.00 94.81 410 HIS A CA 1
ATOM 3077 C C . HIS A 1 410 ? -13.542 -12.462 11.316 1.00 94.81 410 HIS A C 1
ATOM 3079 O O . HIS A 1 410 ? -14.750 -12.672 11.145 1.00 94.81 410 HIS A O 1
ATOM 3085 N N . VAL A 1 411 ? -13.020 -11.231 11.396 1.00 93.19 411 VAL A N 1
ATOM 3086 C CA . VAL A 1 411 ? -13.812 -9.998 11.234 1.00 93.19 411 VAL A CA 1
ATOM 3087 C C . VAL A 1 411 ? -14.354 -9.901 9.805 1.00 93.19 411 VAL A C 1
ATOM 3089 O O . VAL A 1 411 ? -15.558 -9.720 9.603 1.00 93.19 411 VAL A O 1
ATOM 3092 N N . GLU A 1 412 ? -13.494 -10.093 8.804 1.00 93.19 412 GLU A N 1
ATOM 3093 C CA . GLU A 1 412 ? -13.881 -10.031 7.392 1.00 93.19 412 GLU A CA 1
ATOM 3094 C C . GLU A 1 412 ? -14.904 -11.110 7.026 1.00 93.19 412 GLU A C 1
ATOM 3096 O O . GLU A 1 412 ? -15.870 -10.842 6.312 1.00 93.19 412 GLU A O 1
ATOM 3101 N N . ASP A 1 413 ? -14.739 -12.321 7.554 1.00 93.62 413 ASP A N 1
ATOM 3102 C CA . ASP A 1 413 ? -15.679 -13.416 7.352 1.00 93.62 413 ASP A CA 1
ATOM 3103 C C . ASP A 1 413 ? -17.052 -13.122 7.943 1.00 93.62 413 ASP A C 1
ATOM 3105 O O . ASP A 1 413 ? -18.070 -13.435 7.324 1.00 93.62 413 ASP A O 1
ATOM 3109 N N . ALA A 1 414 ? -17.108 -12.500 9.122 1.00 91.12 414 ALA A N 1
ATOM 3110 C CA . ALA A 1 414 ? -18.371 -12.045 9.687 1.00 91.12 414 ALA A CA 1
ATOM 3111 C C . ALA A 1 414 ? -19.031 -10.989 8.789 1.00 91.12 414 ALA A C 1
ATOM 3113 O O . ALA A 1 414 ? -20.230 -11.081 8.515 1.00 91.12 414 ALA A O 1
ATOM 3114 N N . ALA A 1 415 ? -18.251 -10.046 8.261 1.00 91.00 415 ALA A N 1
ATOM 3115 C CA . ALA A 1 415 ? -18.758 -8.992 7.392 1.00 91.00 415 ALA A CA 1
ATOM 3116 C C . ALA A 1 415 ? -19.282 -9.519 6.042 1.00 91.00 415 ALA A C 1
ATOM 3118 O O . ALA A 1 415 ? -20.335 -9.079 5.570 1.00 91.00 415 ALA A O 1
ATOM 3119 N N . VAL A 1 416 ? -18.598 -10.497 5.441 1.00 91.06 416 VAL A N 1
ATOM 3120 C CA . VAL A 1 416 ? -19.039 -11.159 4.201 1.00 91.06 416 VAL A CA 1
ATOM 3121 C C . VAL A 1 416 ? -20.270 -12.034 4.453 1.00 91.06 416 VAL A C 1
ATOM 3123 O O . VAL A 1 416 ? -21.230 -11.965 3.685 1.00 91.06 416 VAL A O 1
ATOM 3126 N N . ARG A 1 417 ? -20.312 -12.800 5.556 1.00 91.38 417 ARG A N 1
ATOM 3127 C CA . ARG A 1 417 ? -21.502 -13.592 5.938 1.00 91.38 417 ARG A CA 1
ATOM 3128 C C . ARG A 1 417 ? -22.748 -12.721 6.099 1.00 91.38 417 ARG A C 1
ATOM 3130 O O . ARG A 1 417 ? -23.824 -13.113 5.652 1.00 91.38 417 ARG A O 1
ATOM 3137 N N . ASN A 1 418 ? -22.591 -11.526 6.668 1.00 89.44 418 ASN A N 1
ATOM 3138 C CA . ASN A 1 418 ? -23.666 -10.542 6.823 1.00 89.44 418 ASN A CA 1
ATOM 3139 C C . ASN A 1 418 ? -23.953 -9.726 5.547 1.00 89.44 418 ASN A C 1
ATOM 3141 O O . ASN A 1 418 ? -24.796 -8.828 5.565 1.00 89.44 418 ASN A O 1
ATOM 3145 N N . LYS A 1 419 ? -23.285 -10.042 4.427 1.00 89.75 419 LYS A N 1
ATOM 3146 C CA . LYS A 1 419 ? -23.419 -9.378 3.121 1.00 89.75 419 LYS A CA 1
ATOM 3147 C C . LYS A 1 419 ? -23.088 -7.884 3.146 1.00 89.75 419 LYS A C 1
ATOM 3149 O O . LYS A 1 419 ? -23.612 -7.144 2.317 1.00 89.75 419 LYS A O 1
ATOM 3154 N N . TRP A 1 420 ? -22.235 -7.419 4.059 1.00 88.00 420 TRP A N 1
ATOM 3155 C CA . TRP A 1 420 ? -21.773 -6.022 4.089 1.00 88.00 420 TRP A CA 1
ATOM 3156 C C . TRP A 1 420 ? -20.665 -5.763 3.062 1.00 88.00 420 TRP A C 1
ATOM 3158 O O . TRP A 1 420 ? -20.587 -4.676 2.491 1.00 88.00 420 TRP A O 1
ATOM 3168 N N . PHE A 1 421 ? -19.863 -6.787 2.771 1.00 87.81 421 PHE A N 1
ATOM 3169 C CA . PHE A 1 421 ? -18.856 -6.794 1.711 1.00 87.81 421 PHE A CA 1
ATOM 3170 C C . PHE A 1 421 ? -19.112 -7.959 0.753 1.00 87.81 421 PHE A C 1
ATOM 3172 O O . PHE A 1 421 ? -19.611 -9.007 1.167 1.00 87.81 421 PHE A O 1
ATOM 3179 N N . ALA A 1 422 ? -18.795 -7.766 -0.530 1.00 85.19 422 ALA A N 1
ATOM 3180 C CA . ALA A 1 422 ? -18.966 -8.802 -1.551 1.00 85.19 422 ALA A CA 1
ATOM 3181 C C . ALA A 1 422 ? -17.910 -9.915 -1.430 1.00 85.19 422 ALA A C 1
ATOM 3183 O O . ALA A 1 422 ? -18.203 -11.088 -1.643 1.00 85.19 422 ALA A O 1
ATOM 3184 N N . GLU A 1 423 ? -16.688 -9.539 -1.062 1.00 86.44 423 GLU A N 1
ATOM 3185 C CA . GLU A 1 423 ? -15.546 -10.424 -0.848 1.00 86.44 423 GLU A CA 1
ATOM 3186 C C . GLU A 1 423 ? -14.703 -9.859 0.305 1.00 86.44 423 GLU A C 1
ATOM 3188 O O . GLU A 1 423 ? -14.869 -8.701 0.695 1.00 86.44 423 GLU A O 1
ATOM 3193 N N . ARG A 1 424 ? -13.802 -10.667 0.867 1.00 88.00 424 ARG A N 1
ATOM 3194 C CA . ARG A 1 424 ? -12.910 -10.237 1.950 1.00 88.00 424 ARG A CA 1
ATOM 3195 C C . ARG A 1 424 ? -11.961 -9.130 1.460 1.00 88.00 424 ARG A C 1
ATOM 3197 O O . ARG A 1 424 ? -11.211 -9.390 0.509 1.00 88.00 424 ARG A O 1
ATOM 3204 N N . PRO A 1 425 ? -11.919 -7.944 2.093 1.00 85.69 425 PRO A N 1
ATOM 3205 C CA . PRO A 1 425 ? -11.040 -6.855 1.667 1.00 85.69 425 PRO A CA 1
ATOM 3206 C C . PRO A 1 425 ? -9.569 -7.258 1.535 1.00 85.69 425 PRO A C 1
ATOM 3208 O O . PRO A 1 425 ? -8.969 -6.996 0.492 1.00 85.69 425 PRO A O 1
ATOM 3211 N N . SER A 1 426 ? -9.010 -7.983 2.507 1.00 86.56 426 SER A N 1
ATOM 3212 C CA . SER A 1 426 ? -7.620 -8.462 2.483 1.00 86.56 426 SER A CA 1
ATOM 3213 C C . SER A 1 426 ? -7.280 -9.272 1.225 1.00 86.56 426 SER A C 1
ATOM 3215 O O . SER A 1 426 ? -6.222 -9.085 0.622 1.00 86.56 426 SER A O 1
ATOM 3217 N N . THR A 1 427 ? -8.198 -10.127 0.764 1.00 87.19 427 THR A N 1
ATOM 3218 C CA . THR A 1 427 ? -8.004 -10.956 -0.438 1.00 87.19 427 THR A CA 1
ATOM 3219 C C . THR A 1 427 ? -8.057 -10.138 -1.727 1.00 87.19 427 THR A C 1
ATOM 3221 O O . THR A 1 427 ? -7.291 -10.392 -2.662 1.00 87.19 427 THR A O 1
ATOM 3224 N N . VAL A 1 428 ? -8.920 -9.119 -1.781 1.00 85.38 428 VAL A N 1
ATOM 3225 C CA . VAL A 1 428 ? -8.998 -8.187 -2.911 1.00 85.38 428 VAL A CA 1
ATOM 3226 C C . VAL A 1 428 ? -7.710 -7.370 -2.979 1.00 85.38 428 VAL A C 1
ATOM 3228 O O . VAL A 1 428 ? -7.028 -7.414 -4.004 1.00 85.38 428 VAL A O 1
ATOM 3231 N N . VAL A 1 429 ? -7.326 -6.717 -1.877 1.00 84.75 429 VAL A N 1
ATOM 3232 C CA . VAL A 1 429 ? -6.081 -5.936 -1.780 1.00 84.75 429 VAL A CA 1
ATOM 3233 C C . VAL A 1 429 ? -4.875 -6.805 -2.135 1.00 84.75 429 VAL A C 1
ATOM 3235 O O . VAL A 1 429 ? -4.036 -6.391 -2.931 1.00 84.75 429 VAL A O 1
ATOM 3238 N N . GLY A 1 430 ? -4.801 -8.030 -1.607 1.00 85.69 430 GLY A N 1
ATOM 3239 C CA . GLY A 1 430 ? -3.712 -8.968 -1.873 1.00 85.69 430 GLY A CA 1
ATOM 3240 C C . GLY A 1 430 ? -3.556 -9.302 -3.357 1.00 85.69 430 GLY A C 1
ATOM 3241 O O . GLY A 1 430 ? -2.454 -9.202 -3.892 1.00 85.69 430 GLY A O 1
ATOM 3242 N N . ARG A 1 431 ? -4.649 -9.625 -4.063 1.00 87.31 431 ARG A N 1
ATOM 3243 C CA . ARG A 1 431 ? -4.599 -9.906 -5.512 1.00 87.31 431 ARG A CA 1
ATOM 3244 C C . ARG A 1 431 ? -4.152 -8.694 -6.324 1.00 87.31 431 ARG A C 1
ATOM 3246 O O . ARG A 1 431 ? -3.362 -8.851 -7.251 1.00 87.31 431 ARG A O 1
ATOM 3253 N N . TRP A 1 432 ? -4.638 -7.501 -5.988 1.00 84.25 432 TRP A N 1
ATOM 3254 C CA . TRP A 1 432 ? -4.231 -6.265 -6.661 1.00 84.25 432 TRP A CA 1
ATOM 3255 C C . TRP A 1 432 ? -2.769 -5.916 -6.387 1.00 84.25 432 TRP A C 1
ATOM 3257 O O . TRP A 1 432 ? -2.047 -5.561 -7.315 1.00 84.25 432 TRP A O 1
ATOM 3267 N N . ARG A 1 433 ? -2.296 -6.134 -5.154 1.00 89.00 433 ARG A N 1
ATOM 3268 C CA . ARG A 1 433 ? -0.876 -6.004 -4.819 1.00 89.00 433 ARG A CA 1
ATOM 3269 C C . ARG A 1 433 ? -0.009 -6.963 -5.628 1.00 89.00 433 ARG A C 1
ATOM 3271 O O . ARG A 1 433 ? 0.970 -6.534 -6.223 1.00 89.00 433 ARG A O 1
ATOM 3278 N N . ILE A 1 434 ? -0.394 -8.238 -5.705 1.00 89.00 434 ILE A N 1
ATOM 3279 C CA . ILE A 1 434 ? 0.330 -9.247 -6.493 1.00 89.00 434 ILE A CA 1
ATOM 3280 C C . ILE A 1 434 ? 0.396 -8.843 -7.971 1.00 89.00 434 ILE A C 1
ATOM 3282 O O . ILE A 1 434 ? 1.466 -8.918 -8.565 1.00 89.00 434 ILE A O 1
ATOM 3286 N N . ARG A 1 435 ? -0.711 -8.372 -8.562 1.00 86.56 435 ARG A N 1
ATOM 3287 C CA . ARG A 1 435 ? -0.729 -7.885 -9.954 1.00 86.56 435 ARG A CA 1
ATOM 3288 C C . ARG A 1 435 ? 0.223 -6.708 -10.162 1.00 86.56 435 ARG A C 1
ATOM 3290 O O . ARG A 1 435 ? 1.039 -6.774 -11.071 1.00 86.56 435 ARG A O 1
ATOM 3297 N N . GLY A 1 436 ? 0.189 -5.708 -9.279 1.00 83.56 436 GLY A N 1
ATOM 3298 C CA . GLY A 1 436 ? 1.103 -4.565 -9.346 1.00 83.56 436 GLY A CA 1
ATOM 3299 C C . GLY A 1 436 ? 2.579 -4.964 -9.215 1.00 83.56 436 GLY A C 1
ATOM 3300 O O . GLY A 1 436 ? 3.426 -4.430 -9.927 1.00 83.56 436 GLY A O 1
ATOM 3301 N N . VAL A 1 437 ? 2.899 -5.959 -8.374 1.00 91.06 437 VAL A N 1
ATOM 3302 C CA . VAL A 1 437 ? 4.259 -6.528 -8.293 1.00 91.06 437 VAL A CA 1
ATOM 3303 C C . VAL A 1 437 ? 4.638 -7.246 -9.588 1.00 91.06 437 VAL A C 1
ATOM 3305 O O . VAL A 1 437 ? 5.739 -7.039 -10.085 1.00 91.06 437 VAL A O 1
ATOM 3308 N N . ILE A 1 438 ? 3.747 -8.066 -10.154 1.00 89.44 438 ILE A N 1
ATOM 3309 C CA . ILE A 1 438 ? 3.997 -8.764 -11.426 1.00 89.44 438 ILE A CA 1
ATOM 3310 C C . ILE A 1 438 ? 4.253 -7.754 -12.553 1.00 89.44 438 ILE A C 1
ATOM 3312 O O . ILE A 1 438 ? 5.211 -7.921 -13.306 1.00 89.44 438 ILE A O 1
ATOM 3316 N N . GLU A 1 439 ? 3.446 -6.694 -12.640 1.00 87.12 439 GLU A N 1
ATOM 3317 C CA . GLU A 1 439 ? 3.628 -5.586 -13.587 1.00 87.12 439 GLU A CA 1
ATOM 3318 C C . GLU A 1 439 ? 4.987 -4.904 -13.383 1.00 87.12 439 GLU A C 1
ATOM 3320 O O . GLU A 1 439 ? 5.761 -4.770 -14.330 1.00 87.12 439 GLU A O 1
ATOM 3325 N N . GLY A 1 440 ? 5.333 -4.557 -12.140 1.00 88.19 440 GLY A N 1
ATOM 3326 C CA . GLY A 1 440 ? 6.619 -3.943 -11.812 1.00 88.19 440 GLY A CA 1
ATOM 3327 C C . GLY A 1 440 ?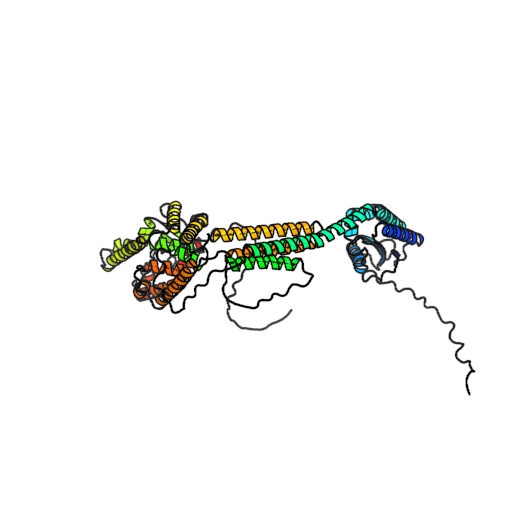 7.823 -4.820 -12.169 1.00 88.19 440 GLY A C 1
ATOM 3328 O O . GLY A 1 440 ? 8.778 -4.337 -12.776 1.00 88.19 440 GLY A O 1
ATOM 3329 N N . VAL A 1 441 ? 7.771 -6.119 -11.852 1.00 90.56 441 VAL A N 1
ATOM 3330 C CA . VAL A 1 441 ? 8.834 -7.084 -12.183 1.00 90.56 441 VAL A CA 1
ATOM 3331 C C . VAL A 1 441 ? 8.967 -7.246 -13.695 1.00 90.56 441 VAL A C 1
ATOM 3333 O O . VAL A 1 441 ? 10.080 -7.183 -14.215 1.00 90.56 441 VAL A O 1
ATOM 3336 N N . ALA A 1 442 ? 7.853 -7.398 -14.416 1.00 86.56 442 ALA A N 1
ATOM 3337 C CA . ALA A 1 442 ? 7.864 -7.463 -15.874 1.00 86.56 442 ALA A CA 1
ATOM 3338 C C . ALA A 1 442 ? 8.460 -6.186 -16.489 1.00 86.56 442 ALA A C 1
ATOM 3340 O O . ALA A 1 442 ? 9.268 -6.264 -17.415 1.00 86.56 442 ALA A O 1
ATOM 3341 N N . GLY A 1 443 ? 8.128 -5.016 -15.936 1.00 89.06 443 GLY A N 1
ATOM 3342 C CA . GLY A 1 443 ? 8.698 -3.741 -16.358 1.00 89.06 443 GLY A CA 1
ATOM 3343 C C . GLY A 1 443 ? 10.206 -3.670 -16.118 1.00 89.06 443 GLY A C 1
ATOM 3344 O O . GLY A 1 443 ? 10.950 -3.296 -17.022 1.00 89.06 443 GLY A O 1
ATOM 3345 N N . GLY A 1 444 ? 10.679 -4.123 -14.954 1.00 88.88 444 GLY A N 1
ATOM 3346 C CA . GLY A 1 444 ? 12.108 -4.219 -14.640 1.00 88.88 444 GLY A CA 1
ATOM 3347 C C . GLY A 1 444 ? 12.878 -5.132 -15.600 1.00 88.88 444 GLY A C 1
ATOM 3348 O O . GLY A 1 444 ? 13.945 -4.753 -16.083 1.00 88.88 444 GLY A O 1
ATOM 3349 N N . VAL A 1 445 ? 12.311 -6.293 -15.945 1.00 90.06 445 VAL A N 1
ATOM 3350 C CA . VAL A 1 445 ? 12.894 -7.217 -16.935 1.00 90.06 445 VAL A CA 1
ATOM 3351 C C . VAL A 1 445 ? 12.999 -6.560 -18.315 1.00 90.06 445 VAL A C 1
ATOM 3353 O O . VAL A 1 445 ? 14.025 -6.701 -18.978 1.00 90.06 445 VAL A O 1
ATOM 3356 N N . LEU A 1 446 ? 11.982 -5.803 -18.739 1.00 85.62 446 LEU A N 1
ATOM 3357 C CA . LEU A 1 446 ? 12.001 -5.078 -20.016 1.00 85.62 446 LEU A CA 1
ATOM 3358 C C . LEU A 1 446 ? 13.039 -3.950 -20.038 1.00 85.62 446 LEU A C 1
ATOM 3360 O O . LEU A 1 446 ? 13.726 -3.787 -21.046 1.00 85.62 446 LEU A O 1
ATOM 3364 N N . VAL A 1 447 ? 13.199 -3.208 -18.936 1.00 88.56 447 VAL A N 1
ATOM 3365 C CA . VAL A 1 447 ? 14.266 -2.201 -18.815 1.00 88.56 447 VAL A CA 1
ATOM 3366 C C . VAL A 1 447 ? 15.633 -2.866 -18.936 1.00 88.56 447 VAL A C 1
ATOM 3368 O O . VAL A 1 447 ? 16.449 -2.433 -19.747 1.00 88.56 447 VAL A O 1
ATOM 3371 N N . TRP A 1 448 ? 15.869 -3.944 -18.186 1.00 89.94 448 TRP A N 1
ATOM 3372 C CA . TRP A 1 448 ? 17.132 -4.681 -18.228 1.00 89.94 448 TRP A CA 1
ATOM 3373 C C . TRP A 1 448 ? 17.448 -5.216 -19.634 1.00 89.94 448 TRP A C 1
ATOM 3375 O O . TRP A 1 448 ? 18.552 -5.014 -20.145 1.00 89.94 448 TRP A O 1
ATOM 3385 N N . ALA A 1 449 ? 16.466 -5.820 -20.308 1.00 79.31 449 ALA A N 1
ATOM 3386 C CA . ALA A 1 449 ? 16.617 -6.300 -21.680 1.00 79.31 449 ALA A CA 1
ATOM 3387 C C . ALA A 1 449 ? 16.885 -5.154 -22.672 1.00 79.31 449 ALA A C 1
ATOM 3389 O O . ALA A 1 449 ? 17.745 -5.277 -23.542 1.00 79.31 449 ALA A O 1
ATOM 3390 N N . GLY A 1 450 ? 16.191 -4.020 -22.522 1.00 78.38 450 GLY A N 1
ATOM 3391 C CA . GLY A 1 450 ? 16.379 -2.844 -23.370 1.00 78.38 450 GLY A CA 1
ATOM 3392 C C . GLY A 1 450 ? 17.763 -2.204 -23.230 1.00 78.38 450 GLY A C 1
ATOM 3393 O O . GLY A 1 450 ? 18.321 -1.754 -24.228 1.00 78.38 450 GLY A O 1
ATOM 3394 N N . LEU A 1 451 ? 18.341 -2.218 -22.023 1.00 80.44 451 LEU A N 1
ATOM 3395 C CA . LEU A 1 451 ? 19.719 -1.779 -21.775 1.00 80.44 451 LEU A CA 1
ATOM 3396 C C . LEU A 1 451 ? 20.759 -2.761 -22.335 1.00 80.44 451 LEU A C 1
ATOM 3398 O O . LEU A 1 451 ? 21.842 -2.340 -22.726 1.00 80.44 451 LEU A O 1
ATOM 3402 N N . THR A 1 452 ? 20.424 -4.053 -22.395 1.00 80.94 452 THR A N 1
ATOM 3403 C CA . THR A 1 452 ? 21.323 -5.103 -22.899 1.00 80.94 452 THR A CA 1
ATOM 3404 C C . THR A 1 452 ? 21.360 -5.160 -24.434 1.00 80.94 452 THR A C 1
ATOM 3406 O O . THR A 1 452 ? 22.399 -5.480 -25.001 1.00 80.94 452 THR A O 1
ATOM 3409 N N . ILE A 1 453 ? 20.249 -4.849 -25.122 1.00 80.25 453 ILE A N 1
ATOM 3410 C CA . ILE A 1 453 ? 20.103 -4.963 -26.595 1.00 80.25 453 ILE A CA 1
ATOM 3411 C C . ILE A 1 453 ? 19.951 -3.568 -27.265 1.00 80.25 453 ILE A C 1
ATOM 3413 O O . ILE A 1 453 ? 19.196 -3.419 -28.220 1.00 80.25 453 ILE A O 1
ATOM 3417 N N . PRO A 1 454 ? 20.655 -2.527 -26.776 1.00 77.38 454 PRO A N 1
ATOM 3418 C CA . PRO A 1 454 ? 20.452 -1.089 -27.054 1.00 77.38 454 PRO A CA 1
ATOM 3419 C C . PRO A 1 454 ? 19.102 -0.663 -27.672 1.00 77.38 454 PRO A C 1
ATOM 3421 O O . PRO A 1 454 ? 19.033 0.088 -28.647 1.00 77.38 454 PRO A O 1
ATOM 3424 N N . ALA A 1 455 ? 17.996 -1.142 -27.101 1.00 74.31 455 ALA A N 1
ATOM 3425 C CA . ALA A 1 455 ? 16.660 -0.994 -27.664 1.00 74.31 455 ALA A CA 1
ATOM 3426 C C . ALA A 1 455 ? 15.867 0.014 -26.832 1.00 74.31 455 ALA A C 1
ATOM 3428 O O . ALA A 1 455 ? 15.188 -0.338 -25.863 1.00 74.31 455 ALA A O 1
ATOM 3429 N N . SER A 1 456 ? 15.924 1.285 -27.234 1.00 69.94 456 SER A N 1
ATOM 3430 C CA . SER A 1 456 ? 15.252 2.397 -26.544 1.00 69.94 456 SER A CA 1
ATOM 3431 C C . SER A 1 456 ? 13.728 2.228 -26.434 1.00 69.94 456 SER A C 1
ATOM 3433 O O . SER A 1 456 ? 13.108 2.733 -25.500 1.00 69.94 456 SER A O 1
ATOM 3435 N N . GLY A 1 457 ? 13.105 1.468 -27.340 1.00 71.38 457 GLY A N 1
ATOM 3436 C CA . GLY A 1 457 ? 11.684 1.117 -27.244 1.00 71.38 457 GLY A CA 1
ATOM 3437 C C . GLY A 1 457 ? 11.363 0.191 -26.063 1.00 71.38 457 GLY A C 1
ATOM 3438 O O . GLY A 1 457 ? 10.358 0.389 -25.382 1.00 71.38 457 GLY A O 1
ATOM 3439 N N . LEU A 1 458 ? 12.229 -0.790 -25.783 1.00 73.06 458 LEU A N 1
ATOM 3440 C CA . LEU A 1 458 ? 12.057 -1.736 -24.674 1.00 73.06 458 LEU A CA 1
ATOM 3441 C C . LEU A 1 458 ? 12.267 -1.059 -23.318 1.00 73.06 458 LEU A C 1
ATOM 3443 O O . LEU A 1 458 ? 11.506 -1.317 -22.385 1.00 73.06 458 LEU A O 1
ATOM 3447 N N . THR A 1 459 ? 13.240 -0.147 -23.220 1.00 78.00 459 THR A N 1
ATOM 3448 C CA . THR A 1 459 ? 13.481 0.605 -21.981 1.00 78.00 459 THR A CA 1
ATOM 3449 C C . THR A 1 459 ? 12.303 1.514 -21.636 1.00 78.00 459 THR A C 1
ATOM 3451 O O . THR A 1 459 ? 11.833 1.491 -20.500 1.00 78.00 459 THR A O 1
ATOM 3454 N N . LEU A 1 460 ? 11.758 2.249 -22.613 1.00 77.44 460 LEU A N 1
ATOM 3455 C CA . LEU A 1 460 ? 10.584 3.102 -22.403 1.00 77.44 460 LEU A CA 1
ATOM 3456 C C . LEU A 1 460 ? 9.342 2.296 -21.998 1.00 77.44 460 LEU A C 1
ATOM 3458 O O . LEU A 1 460 ? 8.636 2.691 -21.070 1.00 77.44 460 LEU A O 1
ATOM 3462 N N . LEU A 1 461 ? 9.087 1.155 -22.649 1.00 76.56 461 LEU A N 1
ATOM 3463 C CA . LEU A 1 461 ? 7.986 0.261 -22.274 1.00 76.56 461 LEU A CA 1
ATOM 3464 C C . LEU A 1 461 ? 8.159 -0.302 -20.860 1.00 76.56 461 LEU A C 1
ATOM 3466 O O . LEU A 1 461 ? 7.192 -0.349 -20.100 1.00 76.56 461 LEU A O 1
ATOM 3470 N N . GLY A 1 462 ? 9.381 -0.686 -20.489 1.00 82.25 462 GLY A N 1
ATOM 3471 C CA . GLY A 1 462 ? 9.686 -1.173 -19.148 1.00 82.25 462 GLY A CA 1
ATOM 3472 C C . GLY A 1 462 ? 9.429 -0.124 -18.065 1.00 82.25 462 GLY A C 1
ATOM 3473 O O . GLY A 1 462 ? 8.757 -0.419 -17.079 1.00 82.25 462 GLY A O 1
ATOM 3474 N N . VAL A 1 463 ? 9.870 1.123 -18.274 1.00 82.75 463 VAL A N 1
ATOM 3475 C CA . VAL A 1 463 ? 9.622 2.241 -17.341 1.00 82.75 463 VAL A CA 1
ATOM 3476 C C . VAL A 1 463 ? 8.126 2.526 -17.188 1.00 82.75 463 VAL A C 1
ATOM 3478 O O . VAL A 1 463 ? 7.639 2.696 -16.071 1.00 82.75 463 VAL A O 1
ATOM 3481 N N . VAL A 1 464 ? 7.379 2.535 -18.296 1.00 80.44 464 VAL A N 1
ATOM 3482 C CA . VAL A 1 464 ? 5.917 2.702 -18.284 1.00 80.44 464 VAL A CA 1
ATOM 3483 C C . VAL A 1 464 ? 5.241 1.601 -17.470 1.00 80.44 464 VAL A C 1
ATOM 3485 O O . VAL A 1 464 ? 4.375 1.892 -16.648 1.00 80.44 464 VAL A O 1
ATOM 3488 N N . LEU A 1 465 ? 5.647 0.346 -17.660 1.00 83.50 465 LEU A N 1
ATOM 3489 C CA . LEU A 1 465 ? 5.049 -0.787 -16.962 1.00 83.50 465 LEU A CA 1
ATOM 3490 C C . LEU A 1 465 ? 5.366 -0.773 -15.457 1.00 83.50 465 LEU A C 1
ATOM 3492 O O . LEU A 1 465 ? 4.499 -1.100 -14.651 1.00 83.50 465 LEU A O 1
ATOM 3496 N N . ILE A 1 466 ? 6.559 -0.305 -15.067 1.00 86.19 466 ILE A N 1
ATOM 3497 C CA . ILE A 1 466 ? 6.896 -0.040 -13.659 1.00 86.19 466 ILE A CA 1
ATOM 3498 C C . ILE A 1 466 ? 5.970 1.034 -13.079 1.00 86.19 466 ILE A C 1
ATOM 3500 O O . ILE A 1 466 ? 5.409 0.838 -12.002 1.00 86.19 466 ILE A O 1
ATOM 3504 N N . ALA A 1 467 ? 5.775 2.150 -13.788 1.00 81.88 467 ALA A N 1
ATOM 3505 C CA . ALA A 1 467 ? 4.892 3.223 -13.335 1.00 81.88 467 ALA A CA 1
ATOM 3506 C C . ALA A 1 467 ? 3.443 2.737 -13.165 1.00 81.88 467 ALA A C 1
ATOM 3508 O O . ALA A 1 467 ? 2.809 3.045 -12.157 1.00 81.88 467 ALA A O 1
ATOM 3509 N N . VAL A 1 468 ? 2.942 1.925 -14.102 1.00 81.88 468 VAL A N 1
ATOM 3510 C CA . VAL A 1 468 ? 1.628 1.272 -13.990 1.00 81.88 468 VAL A CA 1
ATOM 3511 C C . VAL A 1 468 ? 1.580 0.359 -12.767 1.00 81.88 468 VAL A C 1
ATOM 3513 O O . VAL A 1 468 ? 0.670 0.509 -11.960 1.00 81.88 468 VAL A O 1
ATOM 3516 N N . GLY A 1 469 ? 2.579 -0.506 -12.570 1.00 83.50 469 GLY A N 1
ATOM 3517 C CA . GLY A 1 469 ? 2.649 -1.384 -11.401 1.00 83.50 469 GLY A CA 1
ATOM 3518 C C . GLY A 1 469 ? 2.600 -0.610 -10.081 1.00 83.50 469 GLY A C 1
ATOM 3519 O O . GLY A 1 469 ? 1.869 -0.992 -9.168 1.00 83.50 469 GLY A O 1
ATOM 3520 N N . ILE A 1 470 ? 3.294 0.531 -9.993 1.00 85.38 470 ILE A N 1
ATOM 3521 C CA . ILE A 1 470 ? 3.238 1.431 -8.829 1.00 85.38 470 ILE A CA 1
ATOM 3522 C C . ILE A 1 470 ? 1.823 1.989 -8.633 1.00 85.38 470 ILE A C 1
ATOM 3524 O O . ILE A 1 470 ? 1.309 1.962 -7.516 1.00 85.38 470 ILE A O 1
ATOM 3528 N N . VAL A 1 471 ? 1.166 2.462 -9.694 1.00 81.62 471 VAL A N 1
ATOM 3529 C CA . VAL A 1 471 ? -0.219 2.953 -9.603 1.00 81.62 471 VAL A CA 1
ATOM 3530 C C . VAL A 1 471 ? -1.168 1.840 -9.151 1.00 81.62 471 VAL A C 1
ATOM 3532 O O . VAL A 1 471 ? -1.968 2.062 -8.243 1.00 81.62 471 VAL A O 1
ATOM 3535 N N . THR A 1 472 ? -1.046 0.633 -9.707 1.00 82.50 472 THR A N 1
ATOM 3536 C CA . THR A 1 472 ? -1.822 -0.550 -9.310 1.00 82.50 472 THR A CA 1
ATOM 3537 C C . THR A 1 472 ? -1.624 -0.873 -7.822 1.00 82.50 472 THR A C 1
ATOM 3539 O O . THR A 1 472 ? -2.593 -1.157 -7.114 1.00 82.50 472 THR A O 1
ATOM 3542 N N . LEU A 1 473 ? -0.388 -0.777 -7.313 1.00 85.38 473 LEU A N 1
ATOM 3543 C CA . LEU A 1 473 ? -0.071 -0.962 -5.891 1.00 85.38 473 LEU A CA 1
ATOM 3544 C C . LEU A 1 473 ? -0.723 0.101 -5.000 1.00 85.38 473 LEU A C 1
ATOM 3546 O O . LEU A 1 473 ? -1.279 -0.244 -3.955 1.00 85.38 473 LEU A O 1
ATOM 3550 N N . LEU A 1 474 ? -0.676 1.372 -5.409 1.00 83.62 474 LEU A N 1
ATOM 3551 C CA . LEU A 1 474 ? -1.292 2.480 -4.674 1.00 83.62 474 LEU A CA 1
ATOM 3552 C C . LEU A 1 474 ? -2.821 2.360 -4.656 1.00 83.62 474 LEU A C 1
ATOM 3554 O O . LEU A 1 474 ? -3.444 2.542 -3.611 1.00 83.62 474 LEU A O 1
ATOM 3558 N N . MET A 1 475 ? -3.427 1.983 -5.785 1.00 78.00 475 MET A N 1
ATOM 3559 C CA . MET A 1 475 ? -4.874 1.791 -5.893 1.00 78.00 475 MET A CA 1
ATOM 3560 C C . MET A 1 475 ? -5.380 0.549 -5.159 1.00 78.00 475 MET A C 1
ATOM 3562 O O . MET A 1 475 ? -6.559 0.503 -4.816 1.00 78.00 475 MET A O 1
ATOM 3566 N N . ALA A 1 476 ? -4.529 -0.445 -4.875 1.00 80.38 476 ALA A N 1
ATOM 3567 C CA . ALA A 1 476 ? -4.949 -1.712 -4.274 1.00 80.38 476 ALA A CA 1
ATOM 3568 C C . ALA A 1 476 ? -5.764 -1.531 -2.980 1.00 80.38 476 ALA A C 1
ATOM 3570 O O . ALA A 1 476 ? -6.707 -2.285 -2.751 1.00 80.38 476 ALA A O 1
ATOM 3571 N N . GLY A 1 477 ? -5.439 -0.521 -2.163 1.00 74.94 477 GLY A N 1
ATOM 3572 C CA . GLY A 1 477 ? -6.162 -0.215 -0.923 1.00 74.94 477 GLY A CA 1
ATOM 3573 C C . GLY A 1 477 ? -7.585 0.321 -1.124 1.00 74.94 477 GLY A C 1
ATOM 3574 O O . GLY A 1 477 ? -8.392 0.238 -0.207 1.00 74.94 477 GLY A O 1
ATOM 3575 N N . TRP A 1 478 ? -7.909 0.842 -2.309 1.00 78.38 478 TRP A N 1
ATOM 3576 C CA . TRP A 1 478 ? -9.219 1.419 -2.645 1.00 78.38 478 TRP A CA 1
ATOM 3577 C C . TRP A 1 478 ? -10.092 0.481 -3.487 1.00 78.38 478 TRP A C 1
ATOM 3579 O O . TRP A 1 478 ? -11.183 0.859 -3.905 1.00 78.38 478 TRP A O 1
ATOM 3589 N N . MET A 1 479 ? -9.607 -0.729 -3.774 1.00 76.81 479 MET A N 1
ATOM 3590 C CA . MET A 1 479 ? -10.332 -1.726 -4.565 1.00 76.81 479 MET A CA 1
ATOM 3591 C C . MET A 1 479 ? -11.417 -2.508 -3.811 1.00 76.81 479 MET A C 1
ATOM 3593 O O . MET A 1 479 ? -12.353 -2.952 -4.476 1.00 76.81 479 MET A O 1
ATOM 3597 N N . PRO A 1 480 ? -11.336 -2.755 -2.488 1.00 80.25 480 PRO A N 1
ATOM 3598 C CA . PRO A 1 480 ? -12.430 -3.408 -1.775 1.00 80.25 480 PRO A CA 1
ATOM 3599 C C . PRO A 1 480 ? -13.693 -2.545 -1.789 1.00 80.25 480 PRO A C 1
ATOM 3601 O O . PRO A 1 480 ? -13.693 -1.457 -1.221 1.00 80.25 480 PRO A O 1
ATOM 3604 N N . ALA A 1 481 ? -14.775 -3.052 -2.382 1.00 80.88 481 ALA A N 1
ATOM 3605 C CA . ALA A 1 481 ? -16.071 -2.381 -2.361 1.00 80.88 481 ALA A CA 1
ATOM 3606 C C . ALA A 1 481 ? -17.049 -3.010 -1.369 1.00 80.88 481 ALA A C 1
ATOM 3608 O O . ALA A 1 481 ? -17.174 -4.236 -1.233 1.00 80.88 481 ALA A O 1
ATOM 3609 N N . ARG A 1 482 ? -17.798 -2.128 -0.713 1.00 82.44 482 ARG A N 1
ATOM 3610 C CA . ARG A 1 482 ? -18.954 -2.448 0.121 1.00 82.44 482 ARG A CA 1
ATOM 3611 C C . ARG A 1 482 ? -20.157 -2.771 -0.760 1.00 82.44 482 ARG A C 1
ATOM 3613 O O . ARG A 1 482 ? -20.327 -2.242 -1.857 1.00 82.44 482 ARG A O 1
ATOM 3620 N N . THR A 1 483 ? -21.043 -3.622 -0.259 1.00 86.19 483 THR A N 1
ATOM 3621 C CA . THR A 1 483 ? -22.357 -3.824 -0.885 1.00 86.19 483 THR A CA 1
ATOM 3622 C C . THR A 1 483 ? -23.288 -2.650 -0.561 1.00 86.19 483 THR A C 1
ATOM 3624 O O . THR A 1 483 ? -23.018 -1.864 0.348 1.00 86.19 483 THR A O 1
ATOM 3627 N N . MET A 1 484 ? -24.446 -2.569 -1.227 1.00 80.19 484 MET A N 1
ATOM 3628 C CA . MET A 1 484 ? -25.497 -1.599 -0.873 1.00 80.19 484 MET A CA 1
ATOM 3629 C C . MET A 1 484 ? -25.922 -1.718 0.602 1.00 80.19 484 MET A C 1
ATOM 3631 O O . MET A 1 484 ? -26.115 -0.714 1.285 1.00 80.19 484 MET A O 1
ATOM 3635 N N . ALA A 1 485 ? -26.006 -2.948 1.123 1.00 84.06 485 ALA A N 1
ATOM 3636 C CA . ALA A 1 485 ? -26.297 -3.186 2.534 1.00 84.06 485 ALA A CA 1
ATOM 3637 C C . ALA A 1 485 ? -25.171 -2.653 3.435 1.00 84.06 485 ALA A C 1
ATOM 3639 O O . ALA A 1 485 ? -25.457 -2.007 4.437 1.00 84.06 485 ALA A O 1
ATOM 3640 N N . GLY A 1 486 ? -23.903 -2.871 3.070 1.00 86.25 486 GLY A N 1
ATOM 3641 C CA . GLY A 1 486 ? -22.752 -2.334 3.801 1.00 86.25 486 GLY A CA 1
ATOM 3642 C C . GLY A 1 486 ? -22.698 -0.804 3.812 1.00 86.25 486 GLY A C 1
ATOM 3643 O O . GLY A 1 486 ? -22.432 -0.213 4.857 1.00 86.25 486 GLY A O 1
ATOM 3644 N N . ALA A 1 487 ? -23.008 -0.150 2.689 1.00 85.56 487 ALA A N 1
ATOM 3645 C CA . ALA A 1 487 ? -23.090 1.310 2.605 1.00 85.56 487 ALA A CA 1
ATOM 3646 C C . ALA A 1 487 ? -24.211 1.886 3.484 1.00 85.56 487 ALA A C 1
ATOM 3648 O O . ALA A 1 487 ? -23.993 2.869 4.191 1.00 85.56 487 ALA A O 1
ATOM 3649 N N . MET A 1 488 ? -25.375 1.229 3.522 1.00 85.38 488 MET A N 1
ATOM 3650 C CA . MET A 1 488 ? -26.456 1.588 4.443 1.00 85.38 488 MET A CA 1
ATOM 3651 C C . MET A 1 488 ? -26.014 1.459 5.907 1.00 85.38 488 MET A C 1
ATOM 3653 O O . MET A 1 488 ? -26.264 2.366 6.698 1.00 85.38 488 MET A O 1
ATOM 3657 N N . GLN A 1 489 ? -25.304 0.381 6.271 1.00 88.06 489 GLN A N 1
ATOM 3658 C CA . GLN A 1 489 ? -24.770 0.244 7.631 1.00 88.06 489 GLN A CA 1
ATOM 3659 C C . GLN A 1 489 ? -23.727 1.314 7.958 1.00 88.06 489 GLN A C 1
ATOM 3661 O O . GLN A 1 489 ? -23.705 1.821 9.075 1.00 88.06 489 GLN A O 1
ATOM 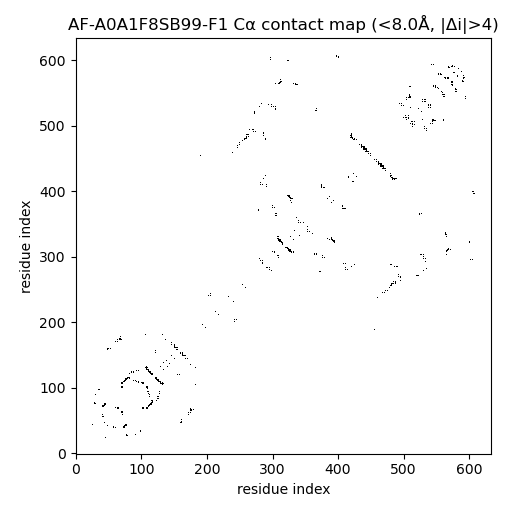3666 N N . LYS A 1 490 ? -22.889 1.711 6.994 1.00 88.62 490 LYS A N 1
ATOM 3667 C CA . LYS A 1 490 ? -21.944 2.820 7.174 1.00 88.62 490 LYS A CA 1
ATOM 3668 C C . LYS A 1 490 ? -22.675 4.129 7.483 1.00 88.62 490 LYS A C 1
ATOM 3670 O O . LYS A 1 490 ? -22.310 4.798 8.444 1.00 88.62 490 LYS A O 1
ATOM 3675 N N . ALA A 1 491 ? -23.711 4.474 6.718 1.00 86.56 491 ALA A N 1
ATOM 3676 C CA . ALA A 1 491 ? -24.525 5.665 6.970 1.00 86.56 491 ALA A CA 1
ATOM 3677 C C . ALA A 1 491 ? -25.205 5.604 8.350 1.00 86.56 491 ALA A C 1
ATOM 3679 O O . ALA A 1 491 ? -25.123 6.541 9.140 1.00 86.56 491 ALA A O 1
ATOM 3680 N N . TRP A 1 492 ? -25.773 4.447 8.701 1.00 86.19 492 TRP A N 1
ATOM 3681 C CA . TRP A 1 492 ? -26.346 4.204 10.025 1.00 86.19 492 TRP A CA 1
ATOM 3682 C C . TRP A 1 492 ? -25.316 4.447 11.144 1.00 86.19 492 TRP A C 1
ATOM 3684 O O . TRP A 1 492 ? -25.595 5.180 12.095 1.00 86.19 492 TRP A O 1
ATOM 3694 N N . LEU A 1 493 ? -24.103 3.898 11.023 1.00 90.50 493 LEU A N 1
ATOM 3695 C CA . LEU A 1 493 ? -23.016 4.102 11.989 1.00 90.50 493 LEU A CA 1
ATOM 3696 C C . LEU A 1 493 ? -22.572 5.569 12.070 1.00 90.50 493 LEU A C 1
ATOM 3698 O O . LEU A 1 493 ? -22.280 6.054 13.161 1.00 90.50 493 LEU A O 1
ATOM 3702 N N . LEU A 1 494 ? -22.551 6.298 10.951 1.00 90.06 494 LEU A N 1
ATOM 3703 C CA . LEU A 1 494 ? -22.233 7.730 10.928 1.00 90.06 494 LEU A CA 1
ATOM 3704 C C . LEU A 1 494 ? -23.310 8.578 11.613 1.00 90.06 494 LEU A C 1
ATOM 3706 O O . LEU A 1 494 ? -22.983 9.540 12.313 1.00 90.06 494 LEU A O 1
ATOM 3710 N N . ALA A 1 495 ? -24.582 8.224 11.455 1.00 87.50 495 ALA A N 1
ATOM 3711 C CA . ALA A 1 495 ? -25.676 8.864 12.175 1.00 87.50 495 ALA A CA 1
ATOM 3712 C C . ALA A 1 495 ? -25.628 8.546 13.679 1.00 87.50 495 ALA A C 1
ATOM 3714 O O . ALA A 1 495 ? -25.796 9.438 14.509 1.00 87.50 495 ALA A O 1
ATOM 3715 N N . TYR A 1 496 ? -25.304 7.304 14.047 1.00 87.69 496 TYR A N 1
ATOM 3716 C CA . TYR A 1 496 ? -25.097 6.926 15.444 1.00 87.69 496 TYR A CA 1
ATOM 3717 C C . TYR A 1 496 ? -23.891 7.653 16.072 1.00 87.69 496 TYR A C 1
ATOM 3719 O O . TYR A 1 496 ? -23.983 8.163 17.190 1.00 87.69 496 TYR A O 1
ATOM 3727 N N . ARG A 1 497 ? -22.791 7.814 15.322 1.00 91.88 497 ARG A N 1
ATOM 3728 C CA . ARG A 1 497 ? -21.626 8.625 15.719 1.00 91.88 497 ARG A CA 1
ATOM 3729 C C . ARG A 1 497 ? -22.024 10.062 16.055 1.00 91.88 497 ARG A C 1
ATOM 3731 O O . ARG A 1 497 ? -21.549 10.604 17.048 1.00 91.88 497 ARG A O 1
ATOM 3738 N N . ARG A 1 498 ? -22.900 10.678 15.254 1.00 89.06 498 ARG A N 1
ATOM 3739 C CA . ARG A 1 498 ? -23.427 12.028 15.520 1.00 89.06 498 ARG A CA 1
ATOM 3740 C C . ARG A 1 498 ? -24.234 12.080 16.816 1.00 89.06 498 ARG A C 1
ATOM 3742 O O . ARG A 1 498 ? -24.052 13.021 17.584 1.00 89.06 498 ARG A O 1
ATOM 3749 N N . THR A 1 499 ? -25.084 11.082 17.067 1.00 87.88 499 THR A N 1
ATOM 3750 C CA . THR A 1 499 ? -25.847 10.971 18.320 1.00 87.88 499 THR A CA 1
ATOM 3751 C C . THR A 1 499 ? -24.907 10.922 19.520 1.00 87.88 499 THR A C 1
ATOM 3753 O O . THR A 1 499 ? -25.021 11.763 20.408 1.00 87.88 499 THR A O 1
ATOM 3756 N N . LEU A 1 500 ? -23.930 10.006 19.506 1.00 89.56 500 LEU A N 1
ATOM 3757 C CA . LEU A 1 500 ? -22.975 9.865 20.605 1.00 89.56 500 LEU A CA 1
ATOM 3758 C C . LEU A 1 500 ? -22.119 11.119 20.815 1.00 89.56 500 LEU A C 1
ATOM 3760 O O . LEU A 1 500 ? -21.931 11.532 21.957 1.00 89.56 500 LEU A O 1
ATOM 3764 N N . SER A 1 501 ? -21.627 11.742 19.737 1.00 92.69 501 SER A N 1
ATOM 3765 C CA . SER A 1 501 ? -20.853 12.991 19.828 1.00 92.69 501 SER A CA 1
ATOM 3766 C C . SER A 1 501 ? -21.647 14.069 20.560 1.00 92.69 501 SER A C 1
ATOM 3768 O O . SER A 1 501 ? -21.164 14.622 21.542 1.00 92.69 501 SER A O 1
ATOM 3770 N N . LYS A 1 502 ? -22.906 14.295 20.157 1.00 90.00 502 LYS A N 1
ATOM 3771 C CA . LYS A 1 502 ? -23.771 15.302 20.788 1.00 90.00 502 LYS A CA 1
ATOM 3772 C C . LYS A 1 502 ? -24.051 14.998 22.258 1.00 90.00 502 LYS A C 1
ATOM 3774 O O . LYS A 1 502 ? -24.018 15.912 23.075 1.00 90.00 502 LYS A O 1
ATOM 3779 N N . THR A 1 503 ? -24.301 13.735 22.609 1.00 90.81 503 THR A N 1
ATOM 3780 C CA . THR A 1 503 ? -24.519 13.356 24.016 1.00 90.81 503 THR A CA 1
ATOM 3781 C C . THR A 1 503 ? -23.253 13.535 24.857 1.00 90.81 503 THR A C 1
ATOM 3783 O O . THR A 1 503 ? -23.334 13.999 25.987 1.00 90.81 503 THR A O 1
ATOM 3786 N N . MET A 1 504 ? -22.069 13.238 24.310 1.00 92.81 504 MET A N 1
ATOM 3787 C CA . MET A 1 504 ? -20.793 13.423 25.016 1.00 92.81 504 MET A CA 1
ATOM 3788 C C . MET A 1 504 ? -20.399 14.894 25.165 1.00 92.81 504 MET A C 1
ATOM 3790 O O . MET A 1 504 ? -19.785 15.259 26.163 1.00 92.81 504 MET A O 1
ATOM 3794 N N . GLU A 1 505 ? -20.759 15.749 24.208 1.00 91.62 505 GLU A N 1
ATOM 3795 C CA . GLU A 1 505 ? -20.552 17.199 24.307 1.00 91.62 505 GLU A CA 1
ATOM 3796 C C . GLU A 1 505 ? -21.376 17.825 25.444 1.00 91.62 505 GLU A C 1
ATOM 3798 O O . GLU A 1 505 ? -20.915 18.762 26.092 1.00 91.62 505 GLU A O 1
ATOM 3803 N N . GLN A 1 506 ? -22.578 17.301 25.704 1.00 89.19 506 GLN A N 1
ATOM 3804 C CA . GLN A 1 506 ? -23.486 17.810 26.740 1.00 89.19 506 GLN A CA 1
ATOM 3805 C C . GLN A 1 506 ? -23.218 17.201 28.124 1.00 89.19 506 GLN A C 1
ATOM 3807 O O . GLN A 1 506 ? -23.408 17.868 29.143 1.00 89.19 506 GLN A O 1
ATOM 3812 N N . ALA A 1 507 ? -22.738 15.959 28.170 1.00 91.75 507 ALA A N 1
ATOM 3813 C CA . ALA A 1 507 ? -22.531 15.229 29.410 1.00 91.75 507 ALA A CA 1
ATOM 3814 C C . ALA A 1 507 ? -21.229 15.606 30.145 1.00 91.75 507 ALA A C 1
ATOM 3816 O O . ALA A 1 507 ? -20.172 15.858 29.552 1.00 91.75 507 ALA A O 1
ATOM 3817 N N . ARG A 1 508 ? -21.287 15.569 31.481 1.00 90.44 508 ARG A N 1
ATOM 3818 C CA . ARG A 1 508 ? -20.131 15.719 32.383 1.00 90.44 508 ARG A CA 1
ATOM 3819 C C . ARG A 1 508 ? -19.420 14.395 32.654 1.00 90.44 508 ARG A C 1
ATOM 3821 O O . ARG A 1 508 ? -18.207 14.403 32.820 1.00 90.44 508 ARG A O 1
ATOM 3828 N N . SER A 1 509 ? -20.153 13.278 32.651 1.00 90.44 509 SER A N 1
ATOM 3829 C CA . SER A 1 509 ? -19.618 11.930 32.878 1.00 90.44 509 SER A CA 1
ATOM 3830 C C . SER A 1 509 ? -20.217 10.893 31.931 1.00 90.44 509 SER A C 1
ATOM 3832 O O . SER A 1 509 ? -21.297 11.092 31.374 1.00 90.44 509 SER A O 1
ATOM 3834 N N . MET A 1 510 ? -19.549 9.748 31.763 1.00 89.56 510 MET A N 1
ATOM 3835 C CA . MET A 1 510 ? -20.064 8.672 30.902 1.00 89.56 510 MET A CA 1
ATOM 3836 C C . MET A 1 510 ? -21.359 8.041 31.431 1.00 89.56 510 MET A C 1
ATOM 3838 O O . MET A 1 510 ? -22.202 7.639 30.634 1.00 89.56 510 MET A O 1
ATOM 3842 N N . ASP A 1 511 ? -21.594 8.029 32.747 1.00 88.00 511 ASP A N 1
ATOM 3843 C CA . ASP A 1 511 ? -22.899 7.631 33.298 1.00 88.00 511 ASP A CA 1
ATOM 3844 C C . ASP A 1 511 ? -24.014 8.599 32.871 1.00 88.00 511 ASP A C 1
ATOM 3846 O O . ASP A 1 511 ? -25.163 8.203 32.674 1.00 88.00 511 ASP A O 1
ATOM 3850 N N . GLN A 1 512 ? -23.703 9.890 32.723 1.00 88.31 512 GLN A N 1
ATOM 3851 C CA . GLN A 1 512 ? -24.645 10.862 32.176 1.00 88.31 512 GLN A CA 1
ATOM 3852 C C . GLN A 1 512 ? -24.859 10.644 30.674 1.00 88.31 512 GLN A C 1
ATOM 3854 O O . GLN A 1 512 ? -26.009 10.667 30.254 1.00 88.31 512 GLN A O 1
ATOM 3859 N N . VAL A 1 513 ? -23.811 10.328 29.900 1.00 88.06 513 VAL A N 1
ATOM 3860 C CA . VAL A 1 513 ? -23.939 9.978 28.469 1.00 88.06 513 VAL A CA 1
ATOM 3861 C C . VAL A 1 513 ? -24.937 8.841 28.275 1.00 88.06 513 VAL A C 1
ATOM 3863 O O . VAL A 1 513 ? -25.850 8.959 27.466 1.00 88.06 513 VAL A O 1
ATOM 3866 N N . VAL A 1 514 ? -24.803 7.760 29.046 1.00 88.06 514 VAL A N 1
ATOM 3867 C CA . VAL A 1 514 ? -25.696 6.595 28.966 1.00 88.06 514 VAL A CA 1
ATOM 3868 C C . VAL A 1 514 ? -27.141 6.972 29.313 1.00 88.06 514 VAL A C 1
ATOM 3870 O O . VAL A 1 514 ? -28.067 6.634 28.575 1.00 88.06 514 VAL A O 1
ATOM 3873 N N . ARG A 1 515 ? -27.344 7.726 30.403 1.00 86.44 515 ARG A N 1
ATOM 3874 C CA . ARG A 1 515 ? -28.682 8.154 30.846 1.00 86.44 515 ARG A CA 1
ATOM 3875 C C . ARG A 1 515 ? -29.355 9.118 29.870 1.00 86.44 515 ARG A C 1
ATOM 3877 O O . ARG A 1 515 ? -30.535 8.951 29.578 1.00 86.44 515 ARG A O 1
ATOM 3884 N N . GLU A 1 516 ? -28.628 10.120 29.381 1.00 85.94 516 GLU A N 1
ATOM 3885 C CA . GLU A 1 516 ? -29.156 11.166 28.494 1.00 85.94 516 GLU A CA 1
ATOM 3886 C C . GLU A 1 516 ? -29.343 10.689 27.063 1.00 85.94 516 GLU A C 1
ATOM 3888 O O . GLU A 1 516 ? -30.258 11.152 26.383 1.00 85.94 516 GLU A O 1
ATOM 3893 N N . ALA A 1 517 ? -28.530 9.730 26.614 1.00 79.94 517 ALA A N 1
ATOM 3894 C CA . ALA A 1 517 ? -28.770 9.087 25.335 1.00 79.94 517 ALA A CA 1
ATOM 3895 C C . ALA A 1 517 ? -30.155 8.411 25.315 1.00 79.94 517 ALA A C 1
ATOM 3897 O O . ALA A 1 517 ? -30.781 8.341 24.257 1.00 79.94 517 ALA A O 1
ATOM 3898 N N . GLY A 1 518 ? -30.658 7.952 26.473 1.00 72.88 518 GLY A N 1
ATOM 3899 C CA . GLY A 1 518 ? -32.003 7.382 26.607 1.00 72.88 518 GLY A CA 1
ATOM 3900 C C . GLY A 1 518 ? -32.188 6.102 25.790 1.00 72.88 518 GLY A C 1
ATOM 3901 O O . GLY A 1 518 ? -33.286 5.805 25.319 1.00 72.88 518 GLY A O 1
ATOM 3902 N N . LEU A 1 519 ? -31.095 5.370 25.565 1.00 78.62 519 LEU A N 1
ATOM 3903 C CA . LEU A 1 519 ? -31.032 4.242 24.645 1.00 78.62 519 LEU A CA 1
ATOM 3904 C C . LEU A 1 519 ? -31.146 2.930 25.411 1.00 78.62 519 LEU A C 1
ATOM 3906 O O . LEU A 1 519 ? -30.286 2.610 26.220 1.00 78.62 519 LEU A O 1
ATOM 3910 N N . SER A 1 520 ? -32.154 2.118 25.099 1.00 76.19 520 SER A N 1
ATOM 3911 C CA . SER A 1 520 ? -32.405 0.861 25.819 1.00 76.19 520 SER A CA 1
ATOM 3912 C C . SER A 1 520 ? -31.331 -0.216 25.638 1.00 76.19 520 SER A C 1
ATOM 3914 O O . SER A 1 520 ? -31.373 -1.217 26.330 1.00 76.19 520 SER A O 1
ATOM 3916 N N . TRP A 1 521 ? -30.432 -0.071 24.664 1.00 78.62 521 TRP A N 1
ATOM 3917 C CA . TRP A 1 521 ? -29.373 -1.046 24.376 1.00 78.62 521 TRP A CA 1
ATOM 3918 C C . TRP A 1 521 ? -27.996 -0.591 24.887 1.00 78.62 521 TRP A C 1
ATOM 3920 O O . TRP A 1 521 ? -27.065 -1.397 24.917 1.00 78.62 521 TRP A O 1
ATOM 3930 N N . LEU A 1 522 ? -27.846 0.702 25.203 1.00 85.06 522 LEU A N 1
ATOM 3931 C CA . LEU A 1 522 ? -26.631 1.279 25.762 1.00 85.06 522 LEU A CA 1
ATOM 3932 C C . LEU A 1 522 ? -26.840 1.330 27.269 1.00 85.06 522 LEU A C 1
ATOM 3934 O O . LEU A 1 522 ? -27.455 2.261 27.772 1.00 85.06 522 LEU A O 1
ATOM 3938 N N . GLU A 1 523 ? -26.397 0.293 27.966 1.00 82.88 523 GLU A N 1
ATOM 3939 C CA . GLU A 1 523 ? -26.735 0.105 29.380 1.00 82.88 523 GLU A CA 1
ATOM 3940 C C . GLU A 1 523 ? -25.573 0.485 30.302 1.00 82.88 523 GLU A C 1
ATOM 3942 O O . GLU A 1 523 ? -25.795 0.898 31.440 1.00 82.88 523 GLU A O 1
ATOM 3947 N N . THR A 1 524 ? -24.332 0.392 29.809 1.00 87.81 524 THR A N 1
ATOM 3948 C CA . THR A 1 524 ? -23.127 0.629 30.612 1.00 87.81 524 THR A CA 1
ATOM 3949 C C . THR A 1 524 ? -22.230 1.726 30.027 1.00 87.81 524 THR A C 1
ATOM 3951 O O . THR A 1 524 ? -22.142 1.893 28.804 1.00 87.81 524 THR A O 1
ATOM 3954 N N . PRO A 1 525 ? -21.527 2.493 30.881 1.00 89.50 525 PRO A N 1
ATOM 3955 C CA . PRO A 1 525 ? -20.564 3.492 30.424 1.00 89.50 525 PRO A CA 1
ATOM 3956 C C . PRO A 1 525 ? -19.367 2.859 29.698 1.00 89.50 525 PRO A C 1
ATOM 3958 O O . PRO A 1 525 ? -18.887 3.433 28.723 1.00 89.50 525 PRO A O 1
ATOM 3961 N N . ASP A 1 526 ? -18.933 1.654 30.086 1.00 88.88 526 ASP A N 1
ATOM 3962 C CA . ASP A 1 526 ? -17.901 0.898 29.364 1.00 88.88 526 ASP A CA 1
ATOM 3963 C C . ASP A 1 526 ? -18.317 0.621 27.914 1.00 88.88 526 ASP A C 1
ATOM 3965 O O . ASP A 1 526 ? -17.544 0.841 26.981 1.00 88.88 526 ASP A O 1
ATOM 3969 N N . GLN A 1 527 ? -19.572 0.219 27.694 1.00 89.06 527 GLN A N 1
ATOM 3970 C CA . GLN A 1 527 ? -20.117 0.029 26.353 1.00 89.06 527 GLN A CA 1
ATOM 3971 C C . GLN A 1 527 ? -20.122 1.336 25.550 1.00 89.06 527 GLN A C 1
ATOM 3973 O O . GLN A 1 527 ? -19.810 1.312 24.358 1.00 89.06 527 GLN A O 1
ATOM 3978 N N . ALA A 1 528 ? -20.433 2.474 26.179 1.00 90.81 528 ALA A N 1
ATOM 3979 C CA . ALA A 1 528 ? -20.357 3.778 25.521 1.00 90.81 528 ALA A CA 1
ATOM 3980 C C . ALA A 1 528 ? -18.923 4.099 25.078 1.00 90.81 528 ALA A C 1
ATOM 3982 O O . ALA A 1 528 ? -18.723 4.543 23.950 1.00 90.81 528 ALA A O 1
ATOM 3983 N N . VAL A 1 529 ? -17.926 3.799 25.915 1.00 91.50 529 VAL A N 1
ATOM 3984 C CA . VAL A 1 529 ? -16.499 3.984 25.605 1.00 91.50 529 VAL A CA 1
ATOM 3985 C C . VAL A 1 529 ? -16.036 3.073 24.464 1.00 91.50 529 VAL A C 1
ATOM 3987 O O . VAL A 1 529 ? -15.360 3.544 23.545 1.00 91.50 529 VAL A O 1
ATOM 3990 N N . VAL A 1 530 ? -16.442 1.799 24.461 1.00 91.94 530 VAL A N 1
ATOM 3991 C CA . VAL A 1 530 ? -16.156 0.847 23.371 1.00 91.94 530 VAL A CA 1
ATOM 3992 C C . VAL A 1 530 ? -16.711 1.368 22.044 1.00 91.94 530 VAL A C 1
ATOM 3994 O O . VAL A 1 530 ? -15.985 1.469 21.053 1.00 91.94 530 VAL A O 1
ATOM 3997 N N . TRP A 1 531 ? -17.993 1.742 22.015 1.00 92.25 531 TRP A N 1
ATOM 3998 C CA . TRP A 1 531 ? -18.649 2.208 20.793 1.00 92.25 531 TRP A CA 1
ATOM 3999 C C . TRP A 1 531 ? -18.155 3.583 20.347 1.00 92.25 531 TRP A C 1
ATOM 4001 O O . TRP A 1 531 ? -17.937 3.789 19.156 1.00 92.25 531 TRP A O 1
ATOM 4011 N N . ALA A 1 532 ? -17.904 4.513 21.266 1.00 92.31 532 ALA A N 1
ATOM 4012 C CA . ALA A 1 532 ? -17.292 5.794 20.934 1.00 92.31 532 ALA A CA 1
ATOM 4013 C C . ALA A 1 532 ? -15.903 5.595 20.306 1.00 92.31 532 ALA A C 1
ATOM 4015 O O . ALA A 1 532 ? -15.607 6.187 19.266 1.00 92.31 532 ALA A O 1
ATOM 4016 N N . THR A 1 533 ? -15.088 4.692 20.857 1.00 90.88 533 THR A N 1
ATOM 4017 C CA . THR A 1 533 ? -13.777 4.340 20.290 1.00 90.88 533 THR A CA 1
ATOM 4018 C C . THR A 1 533 ? -13.918 3.742 18.891 1.00 90.88 533 THR A C 1
ATOM 4020 O O . THR A 1 533 ? -13.243 4.192 17.961 1.00 90.88 533 THR A O 1
ATOM 4023 N N . ALA A 1 534 ? -14.863 2.815 18.699 1.00 92.62 534 ALA A N 1
ATOM 4024 C CA . ALA A 1 534 ? -15.154 2.213 17.398 1.00 92.62 534 ALA A CA 1
ATOM 4025 C C . ALA A 1 534 ? -15.506 3.257 16.322 1.00 92.62 534 ALA A C 1
ATOM 4027 O O . ALA A 1 534 ? -15.064 3.177 15.175 1.00 92.62 534 ALA A O 1
ATOM 4028 N N . LEU A 1 535 ? -16.281 4.274 16.701 1.00 93.00 535 LEU A N 1
ATOM 4029 C CA . LEU A 1 535 ? -16.735 5.346 15.813 1.00 93.00 535 LEU A CA 1
ATOM 4030 C C . LEU A 1 535 ? -15.695 6.468 15.630 1.00 93.00 535 LEU A C 1
ATOM 4032 O O . LEU A 1 535 ? -15.964 7.455 14.938 1.00 93.00 535 LEU A O 1
ATOM 4036 N N . GLY A 1 536 ? -14.506 6.342 16.227 1.00 91.81 536 GLY A N 1
ATOM 4037 C CA . GLY A 1 536 ? -13.464 7.368 16.171 1.00 91.81 536 GLY A CA 1
ATOM 4038 C C . GLY A 1 536 ? -13.836 8.634 16.939 1.00 91.81 536 GLY A C 1
ATOM 4039 O O . GLY A 1 536 ? -13.617 9.737 16.440 1.00 91.81 536 GLY A O 1
ATOM 4040 N N . LEU A 1 537 ? -14.445 8.466 18.112 1.00 92.94 537 LEU A N 1
ATOM 4041 C CA . LEU A 1 537 ? -14.762 9.526 19.069 1.00 92.94 537 LEU A CA 1
ATOM 4042 C C . LEU A 1 537 ? -13.890 9.434 20.334 1.00 92.94 537 LEU A C 1
ATOM 4044 O O . LEU A 1 537 ? -14.320 9.806 21.423 1.00 92.94 537 LEU A O 1
ATOM 4048 N N . SER A 1 538 ? -12.674 8.894 20.212 1.00 89.06 538 SER A N 1
ATOM 4049 C CA . SER A 1 538 ? -11.773 8.718 21.354 1.00 89.06 538 SER A CA 1
ATOM 4050 C C . SER A 1 538 ? -11.451 10.045 22.042 1.00 89.06 538 SER A C 1
ATOM 4052 O O . SER A 1 538 ? -11.512 10.108 23.259 1.00 89.06 538 SER A O 1
ATOM 4054 N N . GLY A 1 539 ? -11.232 11.124 21.282 1.00 89.38 539 GLY A N 1
ATOM 4055 C CA . GLY A 1 539 ? -11.006 12.456 21.857 1.00 89.38 539 GLY A CA 1
ATOM 4056 C C . GLY A 1 539 ? -12.176 12.940 22.724 1.00 89.38 539 GLY A C 1
ATOM 4057 O O . GLY A 1 539 ? -11.965 13.417 23.830 1.00 89.38 539 GLY A O 1
ATOM 4058 N N . GLN A 1 540 ? -13.423 12.726 22.290 1.00 92.88 540 GLN A N 1
ATOM 4059 C CA . GLN A 1 540 ? -14.601 13.084 23.091 1.00 92.88 540 GLN A CA 1
ATOM 4060 C C . GLN A 1 540 ? -14.707 12.241 24.370 1.00 92.88 540 GLN A C 1
ATOM 4062 O O . GLN A 1 540 ? -15.153 12.742 25.401 1.00 92.88 540 GLN A O 1
ATOM 4067 N N . VAL A 1 541 ? -14.292 10.970 24.320 1.00 91.62 541 VAL A N 1
ATOM 4068 C CA . VAL A 1 541 ? -14.201 10.122 25.518 1.00 91.62 541 VAL A CA 1
ATOM 4069 C C . VAL A 1 541 ? -13.171 10.687 26.489 1.00 91.62 541 VAL A C 1
ATOM 4071 O O . VAL A 1 541 ? -13.466 10.806 27.678 1.00 91.62 541 VAL A O 1
ATOM 4074 N N . GLU A 1 542 ? -11.992 11.064 25.992 1.00 90.00 542 GLU A N 1
ATOM 4075 C CA . GLU A 1 542 ? -10.935 11.675 26.798 1.00 90.00 542 GLU A CA 1
ATOM 4076 C C . GLU A 1 542 ? -11.424 12.961 27.471 1.00 90.00 542 GLU A C 1
ATOM 4078 O O . GLU A 1 542 ? -11.237 13.122 28.675 1.00 90.00 542 GLU A O 1
ATOM 4083 N N . ASP A 1 543 ? -12.136 13.817 26.736 1.00 91.12 543 ASP A N 1
ATOM 4084 C CA . ASP A 1 543 ? -12.688 15.067 27.259 1.00 91.12 543 ASP A CA 1
ATOM 4085 C C . ASP A 1 543 ? -13.712 14.832 28.383 1.00 91.12 543 ASP A C 1
ATOM 4087 O O . ASP A 1 543 ? -13.693 15.523 29.403 1.00 91.12 543 ASP A O 1
ATOM 4091 N N . VAL A 1 544 ? -14.621 13.861 28.226 1.00 92.38 544 VAL A N 1
ATOM 4092 C CA . VAL A 1 544 ? -15.620 13.520 29.259 1.00 92.38 544 VAL A CA 1
ATOM 4093 C C . VAL A 1 544 ? -14.949 12.914 30.494 1.00 92.38 544 VAL A C 1
ATOM 4095 O O . VAL A 1 544 ? -15.306 13.256 31.623 1.00 92.38 544 VAL A O 1
ATOM 4098 N N . LEU A 1 545 ? -13.967 12.028 30.304 1.00 90.12 545 LEU A N 1
ATOM 4099 C CA . LEU A 1 545 ? -13.220 11.426 31.410 1.00 90.12 545 LEU A CA 1
ATOM 4100 C C . LEU A 1 545 ? -12.362 12.468 32.142 1.00 90.12 545 LEU A C 1
ATOM 4102 O O . LEU A 1 545 ? -12.280 12.425 33.369 1.00 90.12 545 LEU A O 1
ATOM 4106 N N . ALA A 1 546 ? -11.769 13.423 31.421 1.00 88.38 546 ALA A N 1
ATOM 4107 C CA . ALA A 1 546 ? -11.030 14.538 32.006 1.00 88.38 546 ALA A CA 1
ATOM 4108 C C . ALA A 1 546 ? -11.948 15.410 32.873 1.00 88.38 546 ALA A C 1
ATOM 4110 O O . ALA A 1 546 ? -11.639 15.628 34.042 1.00 88.38 546 ALA A O 1
ATOM 4111 N N . ARG A 1 547 ? -13.129 15.793 32.360 1.00 90.00 547 ARG A N 1
ATOM 4112 C CA . ARG A 1 547 ? -14.147 16.519 33.144 1.00 90.00 547 ARG A CA 1
ATOM 4113 C C . ARG A 1 547 ? -14.576 15.751 34.394 1.00 90.00 547 ARG A C 1
ATOM 4115 O O . ARG A 1 547 ? -14.665 16.336 35.466 1.00 90.00 547 ARG A O 1
ATOM 4122 N N . THR A 1 548 ? -14.799 14.441 34.273 1.00 88.75 548 THR A N 1
ATOM 4123 C CA . THR A 1 548 ? -15.169 13.587 35.416 1.00 88.75 548 THR A CA 1
ATOM 4124 C C . THR A 1 548 ? -14.059 13.540 36.471 1.00 88.75 548 THR A C 1
ATOM 4126 O O . THR A 1 548 ? -14.344 13.560 37.670 1.00 88.75 548 THR A O 1
ATOM 4129 N N . MET A 1 549 ? -12.791 13.482 36.048 1.00 84.44 549 MET A N 1
ATOM 4130 C CA . MET A 1 549 ? -11.651 13.514 36.965 1.00 84.44 549 MET A CA 1
ATOM 4131 C C . MET A 1 549 ? -11.488 14.863 37.657 1.00 84.44 549 MET A C 1
ATOM 4133 O O . MET A 1 549 ? -11.240 14.877 38.859 1.00 84.44 549 MET A O 1
ATOM 4137 N N . ASP A 1 550 ? -11.635 15.972 36.937 1.00 85.69 550 ASP A N 1
ATOM 4138 C CA . ASP A 1 550 ? -11.541 17.308 37.528 1.00 85.69 550 ASP A CA 1
ATOM 4139 C C . ASP A 1 550 ? -12.669 17.534 38.547 1.00 85.69 550 ASP A C 1
ATOM 4141 O O . ASP A 1 550 ? -12.390 17.907 39.685 1.00 85.69 550 ASP A O 1
ATOM 4145 N N . ASP A 1 551 ? -13.907 17.150 38.211 1.00 85.00 551 ASP A N 1
ATOM 4146 C CA . ASP A 1 551 ? -15.050 17.193 39.137 1.00 85.00 551 ASP A CA 1
ATOM 4147 C C . ASP A 1 551 ? -14.814 16.311 40.379 1.00 85.00 551 ASP A C 1
ATOM 4149 O O . ASP A 1 551 ? -15.178 16.679 41.499 1.00 85.00 551 ASP A O 1
ATOM 4153 N N . SER A 1 552 ? -14.182 15.144 40.204 1.00 82.94 552 SER A N 1
ATOM 4154 C CA . SER A 1 552 ? -13.849 14.244 41.317 1.00 82.94 552 SER A CA 1
ATOM 4155 C C . SER A 1 552 ? -12.748 14.810 42.223 1.00 82.94 552 SER A C 1
ATOM 4157 O O . SER A 1 552 ? -12.808 14.642 43.442 1.00 82.94 552 SER A O 1
ATOM 4159 N N . ARG A 1 553 ? -11.765 15.514 41.646 1.00 81.31 553 ARG A N 1
ATOM 4160 C CA . ARG A 1 553 ? -10.677 16.176 42.385 1.00 81.31 553 ARG A CA 1
ATOM 4161 C C . ARG A 1 553 ? -11.175 17.379 43.170 1.00 81.31 553 ARG A C 1
ATOM 4163 O O . ARG A 1 553 ? -10.779 17.552 44.319 1.00 81.31 553 ARG A O 1
ATOM 4170 N N . GLU A 1 554 ? -12.049 18.185 42.572 1.00 82.50 554 GLU A N 1
ATOM 4171 C CA . GLU A 1 554 ? -12.686 19.321 43.245 1.00 82.50 554 GLU A CA 1
ATOM 4172 C C . GLU A 1 554 ? -13.589 18.861 44.396 1.00 82.50 554 GLU A C 1
ATOM 4174 O O . GLU A 1 554 ? -13.585 19.465 45.469 1.00 82.50 554 GLU A O 1
ATOM 4179 N N . GLY A 1 555 ? -14.339 17.773 44.193 1.00 75.31 555 GLY A N 1
ATOM 4180 C CA . GLY A 1 555 ? -15.232 17.206 45.204 1.00 75.31 555 GLY A CA 1
ATOM 4181 C C . GLY A 1 555 ? -14.544 16.341 46.266 1.00 75.31 555 GLY A C 1
ATOM 4182 O O . GLY A 1 555 ? -15.160 16.038 47.288 1.00 75.31 555 GLY A O 1
ATOM 4183 N N . GLY A 1 556 ? -13.301 15.905 46.036 1.00 70.06 556 GLY A N 1
ATOM 4184 C CA . GLY A 1 556 ? -12.585 14.952 46.896 1.00 70.06 556 GLY A CA 1
ATOM 4185 C C . GLY A 1 556 ? -13.212 13.549 46.951 1.00 70.06 556 GLY A C 1
ATOM 4186 O O . GLY A 1 556 ? -12.830 12.730 47.784 1.00 70.06 556 GLY A O 1
ATOM 4187 N N . VAL A 1 557 ? -14.189 13.264 46.086 1.00 70.75 557 VAL A N 1
ATOM 4188 C CA . VAL A 1 557 ? -14.934 12.000 45.992 1.00 70.75 557 VAL A CA 1
ATOM 4189 C C . VAL A 1 557 ? -15.174 11.706 44.515 1.00 70.75 557 VAL A C 1
ATOM 4191 O O . VAL A 1 557 ? -15.361 12.621 43.721 1.00 70.75 557 VAL A O 1
ATOM 4194 N N . ARG A 1 558 ? -15.181 10.429 44.128 1.00 73.94 558 ARG A N 1
ATOM 4195 C CA . ARG A 1 558 ? -15.456 10.006 42.751 1.00 73.94 558 ARG A CA 1
ATOM 4196 C C . ARG A 1 558 ? -16.889 10.386 42.360 1.00 73.94 558 ARG A C 1
ATOM 4198 O O . ARG A 1 558 ? -17.835 9.876 42.952 1.00 73.94 558 ARG A O 1
ATOM 4205 N N . THR A 1 559 ? -17.048 11.226 41.339 1.00 73.94 559 THR A N 1
ATOM 4206 C CA . THR A 1 559 ? -18.360 11.737 40.890 1.00 73.94 559 THR A CA 1
ATOM 4207 C C . THR A 1 559 ? -18.902 11.054 39.628 1.00 73.94 559 THR A C 1
ATOM 4209 O O . THR A 1 559 ? -20.027 11.336 39.213 1.00 73.94 559 THR A O 1
ATOM 4212 N N . GLY A 1 560 ? -18.150 10.129 39.018 1.00 79.88 560 GLY A N 1
ATOM 4213 C CA . GLY A 1 560 ? -18.601 9.405 37.827 1.00 79.88 560 GLY A CA 1
ATOM 4214 C C . GLY A 1 560 ? -17.728 8.223 37.405 1.00 79.88 560 GLY A C 1
ATOM 4215 O O . GLY A 1 560 ? -16.788 7.810 38.095 1.00 79.88 560 GLY A O 1
ATOM 4216 N N . TYR A 1 561 ? -18.075 7.643 36.259 1.00 84.81 561 TYR A N 1
ATOM 4217 C CA . TYR A 1 561 ? -17.371 6.520 35.655 1.00 84.81 561 TYR A CA 1
ATOM 4218 C C . TYR A 1 561 ? -15.902 6.825 35.320 1.00 84.81 561 TYR A C 1
ATOM 4220 O O . TYR A 1 561 ? -15.558 7.877 34.787 1.00 84.81 561 TYR A O 1
ATOM 4228 N N . LEU A 1 562 ? -15.058 5.827 35.589 1.00 84.56 562 LEU A N 1
ATOM 4229 C CA . LEU A 1 562 ? -13.651 5.747 35.215 1.00 84.56 562 LEU A CA 1
ATOM 4230 C C . LEU A 1 562 ? -13.381 4.277 34.842 1.00 84.56 562 LEU A C 1
ATOM 4232 O O . LEU A 1 562 ? -13.925 3.401 35.527 1.00 84.56 562 LEU A O 1
ATOM 4236 N N . PRO A 1 563 ? -12.583 3.999 33.796 1.00 85.69 563 PRO A N 1
ATOM 4237 C CA . PRO A 1 563 ? -12.298 2.641 33.339 1.00 85.69 563 PRO A CA 1
ATOM 4238 C C . PRO A 1 563 ? -11.500 1.852 34.384 1.00 85.69 563 PRO A C 1
ATOM 4240 O O . PRO A 1 563 ? -10.316 2.105 34.597 1.00 85.69 563 PRO A O 1
ATOM 4243 N N . LEU A 1 564 ? -12.151 0.887 35.039 1.00 82.12 564 LEU A N 1
ATOM 4244 C CA . LEU A 1 564 ? -11.538 0.045 36.082 1.00 82.12 564 LEU A CA 1
ATOM 4245 C C . LEU A 1 564 ? -10.605 -1.027 35.507 1.00 82.12 564 LEU A C 1
ATOM 4247 O O . LEU A 1 564 ? -9.686 -1.497 36.179 1.00 82.12 564 LEU A O 1
ATOM 4251 N N . TRP A 1 565 ? -10.814 -1.379 34.241 1.00 85.94 565 TRP A N 1
ATOM 4252 C CA . TRP A 1 565 ? -9.972 -2.293 33.480 1.00 85.94 565 TRP A CA 1
ATOM 4253 C C . TRP A 1 565 ? -8.603 -1.690 33.113 1.00 85.94 565 TRP A C 1
ATOM 4255 O O . TRP A 1 565 ? -7.785 -2.413 32.560 1.00 85.94 565 TRP A O 1
ATOM 4265 N N . TYR A 1 566 ? -8.316 -0.414 33.419 1.00 87.06 566 TYR A N 1
ATOM 4266 C CA . TYR A 1 566 ? -7.005 0.220 33.203 1.00 87.06 566 TYR A CA 1
ATOM 4267 C C . TYR A 1 566 ? -6.344 0.654 34.520 1.00 87.06 566 TYR A C 1
ATOM 4269 O O . TYR A 1 566 ? -6.967 1.351 35.328 1.00 87.06 566 TYR A O 1
ATOM 4277 N N . ARG A 1 567 ? -5.071 0.289 34.731 1.00 85.00 567 ARG A N 1
ATOM 4278 C CA . ARG A 1 567 ? -4.314 0.573 35.968 1.00 85.00 567 ARG A CA 1
ATOM 4279 C C . ARG A 1 567 ? -2.860 0.960 35.720 1.00 85.00 567 ARG A C 1
ATOM 4281 O O . ARG A 1 567 ? -2.304 0.676 34.664 1.00 85.00 567 ARG A O 1
ATOM 4288 N N . GLY A 1 568 ? -2.243 1.579 36.724 1.00 80.00 568 GLY A N 1
ATOM 4289 C CA . GLY A 1 568 ? -0.795 1.762 36.807 1.00 80.00 568 GLY A CA 1
ATOM 4290 C C . GLY A 1 568 ? -0.069 0.475 37.212 1.00 80.00 568 GLY A C 1
ATOM 4291 O O . GLY A 1 568 ? -0.692 -0.489 37.659 1.00 80.00 568 GLY A O 1
ATOM 4292 N N . GLY A 1 569 ? 1.257 0.473 37.067 1.00 74.19 569 GLY A N 1
ATOM 4293 C CA . GLY A 1 569 ? 2.125 -0.690 37.296 1.00 74.19 569 GLY A CA 1
ATOM 4294 C C . GLY A 1 569 ? 2.015 -1.276 38.702 1.00 74.19 569 GLY A C 1
ATOM 4295 O O . GLY A 1 569 ? 2.045 -2.491 38.864 1.00 74.19 569 GLY A O 1
ATOM 4296 N N . ASP A 1 570 ? 1.767 -0.421 39.695 1.00 70.38 570 ASP A N 1
ATOM 4297 C CA . ASP A 1 570 ? 1.586 -0.813 41.098 1.00 70.38 570 ASP A CA 1
ATOM 4298 C C . ASP A 1 570 ? 0.154 -1.298 41.412 1.00 70.38 570 ASP A C 1
ATOM 4300 O O . ASP A 1 570 ? -0.196 -1.506 42.571 1.00 70.38 570 ASP A O 1
ATOM 4304 N N . GLY A 1 571 ? -0.705 -1.446 40.396 1.00 71.19 571 GLY A N 1
ATOM 4305 C CA . GLY A 1 571 ? -2.112 -1.821 40.556 1.00 71.19 571 GLY A CA 1
ATOM 4306 C C . GLY A 1 571 ? -3.037 -0.654 40.910 1.00 71.19 571 GLY A C 1
ATOM 4307 O O . GLY A 1 571 ? -4.234 -0.859 41.091 1.00 71.19 571 GLY A O 1
ATOM 4308 N N . THR A 1 572 ? -2.524 0.578 40.955 1.00 75.25 572 THR A N 1
ATOM 4309 C CA . THR A 1 572 ? -3.309 1.787 41.231 1.00 75.25 572 THR A CA 1
ATOM 4310 C C . THR A 1 572 ? -4.314 2.062 40.108 1.00 75.25 572 THR A C 1
ATOM 4312 O O . THR A 1 572 ? -3.958 2.138 38.930 1.00 75.25 572 THR A O 1
ATOM 4315 N N . SER A 1 573 ? -5.596 2.214 40.450 1.00 76.31 573 SER A N 1
ATOM 4316 C CA . SER A 1 573 ? -6.641 2.552 39.476 1.00 76.31 573 SER A CA 1
ATOM 4317 C C . SER A 1 573 ? -6.663 4.051 39.155 1.00 76.31 573 SER A C 1
ATOM 4319 O O . SER A 1 573 ? -6.159 4.887 39.904 1.00 76.31 573 SER A O 1
ATOM 4321 N N . LEU A 1 574 ? -7.313 4.436 38.052 1.00 75.25 574 LEU A N 1
ATOM 4322 C CA . LEU A 1 574 ? -7.549 5.855 37.751 1.00 75.25 574 LEU A CA 1
ATOM 4323 C C . LEU A 1 574 ? -8.415 6.543 38.830 1.00 75.25 574 LEU A C 1
ATOM 4325 O O . LEU A 1 574 ? -8.321 7.754 39.031 1.00 75.25 574 LEU A O 1
ATOM 4329 N N . ALA A 1 575 ? -9.241 5.772 39.547 1.00 69.38 575 ALA A N 1
ATOM 4330 C CA . ALA A 1 575 ? -10.114 6.276 40.601 1.00 69.38 575 ALA A CA 1
ATOM 4331 C C . ALA A 1 575 ? -9.348 6.707 41.862 1.00 69.38 575 ALA A C 1
ATOM 4333 O O . ALA A 1 575 ? -9.715 7.717 42.464 1.00 69.38 575 ALA A O 1
ATOM 4334 N N . SER A 1 576 ? -8.262 6.017 42.231 1.00 68.12 576 SER A N 1
ATOM 4335 C CA . SER A 1 576 ? -7.446 6.384 43.401 1.00 68.12 576 SER A CA 1
ATOM 4336 C C . SER A 1 576 ? -6.694 7.708 43.201 1.00 68.12 576 SER A C 1
ATOM 4338 O O . SER A 1 576 ? -6.538 8.491 44.141 1.00 68.12 576 SER A O 1
ATOM 4340 N N . GLY A 1 577 ? -6.311 8.015 41.956 1.00 64.75 577 GLY A N 1
ATOM 4341 C CA . GLY A 1 577 ? -5.730 9.304 41.570 1.00 64.75 577 GLY A CA 1
ATOM 4342 C C . GLY A 1 577 ? -6.740 10.458 41.471 1.00 64.75 577 GLY A C 1
ATOM 4343 O O . GLY A 1 577 ? -6.345 11.625 41.527 1.00 64.75 577 GLY A O 1
ATOM 4344 N N . ALA A 1 578 ? -8.037 10.164 41.330 1.00 63.16 578 ALA A N 1
ATOM 4345 C CA . ALA A 1 578 ? -9.093 11.168 41.181 1.00 63.16 578 ALA A CA 1
ATOM 4346 C C . ALA A 1 578 ? -9.585 11.741 42.523 1.00 63.16 578 ALA A C 1
ATOM 4348 O O . ALA A 1 578 ? -10.029 12.882 42.567 1.00 63.16 578 ALA A O 1
ATOM 4349 N N . THR A 1 579 ? -9.481 10.987 43.621 1.00 63.97 579 THR A N 1
ATOM 4350 C CA . THR A 1 579 ? -9.956 11.398 44.960 1.00 63.97 579 THR A CA 1
ATOM 4351 C C . THR A 1 579 ? -8.847 11.924 45.875 1.00 63.97 579 THR A C 1
ATOM 4353 O O . THR A 1 579 ? -9.084 12.189 47.050 1.00 63.97 579 THR A O 1
ATOM 4356 N N . GLY A 1 580 ? -7.619 12.069 45.361 1.00 56.69 580 GLY A N 1
ATOM 4357 C CA . GLY A 1 580 ? -6.464 12.540 46.138 1.00 56.69 580 GLY A CA 1
ATOM 4358 C C . GLY A 1 580 ? -6.012 11.579 47.248 1.00 56.69 580 GLY A C 1
ATOM 4359 O O . GLY A 1 580 ? -5.232 11.974 48.110 1.00 56.69 580 GLY A O 1
ATOM 4360 N N . GLY A 1 581 ? -6.506 10.334 47.243 1.00 53.56 581 GLY A N 1
ATOM 4361 C CA . GLY A 1 581 ? -6.319 9.359 48.321 1.00 53.56 581 GLY A CA 1
ATOM 4362 C C . GLY A 1 581 ? -5.096 8.444 48.201 1.00 53.56 581 GLY A C 1
ATOM 4363 O O . GLY A 1 581 ? -4.812 7.714 49.145 1.00 53.56 581 GLY A O 1
ATOM 4364 N N . GLY A 1 582 ? -4.353 8.464 47.092 1.00 47.81 582 GLY A N 1
ATOM 4365 C CA . GLY A 1 582 ? -3.245 7.529 46.868 1.00 47.81 582 GLY A CA 1
ATOM 4366 C C . GLY A 1 582 ? -1.995 8.199 46.312 1.00 47.81 582 GLY A C 1
ATOM 4367 O O . GLY A 1 582 ? -1.896 8.416 45.110 1.00 47.81 582 GLY A O 1
ATOM 4368 N N . GLY A 1 583 ? -1.026 8.490 47.183 1.00 43.84 583 GLY A N 1
ATOM 4369 C CA . GLY A 1 583 ? 0.332 8.876 46.791 1.00 43.84 583 GLY A CA 1
ATOM 4370 C C . GLY A 1 583 ? 0.890 9.999 47.654 1.00 43.84 583 GLY A C 1
ATOM 4371 O O . GLY A 1 583 ? 0.464 11.147 47.556 1.00 43.84 583 GLY A O 1
ATOM 4372 N N . GLY A 1 584 ? 1.865 9.680 48.507 1.00 43.66 584 GLY A N 1
ATOM 4373 C CA . GLY A 1 584 ? 2.628 10.705 49.214 1.00 43.66 584 GLY A CA 1
ATOM 4374 C C . GLY A 1 584 ? 3.304 11.662 48.226 1.00 43.66 584 GLY A C 1
ATOM 4375 O O . GLY A 1 584 ? 3.534 11.331 47.070 1.00 43.66 584 GLY A O 1
ATOM 4376 N N . ILE A 1 585 ? 3.696 12.841 48.701 1.00 46.44 585 ILE A N 1
ATOM 4377 C CA . ILE A 1 585 ? 4.346 13.920 47.924 1.00 46.44 585 ILE A CA 1
ATOM 4378 C C . ILE A 1 585 ? 5.688 13.507 47.264 1.00 46.44 585 ILE A C 1
ATOM 4380 O O . ILE A 1 585 ? 6.286 14.288 46.529 1.00 46.44 585 ILE A O 1
ATOM 4384 N N . PHE A 1 586 ? 6.154 12.279 47.521 1.00 43.56 586 PHE A N 1
ATOM 4385 C CA . PHE A 1 586 ? 7.333 11.641 46.927 1.00 43.56 586 PHE A CA 1
ATOM 4386 C C . PHE A 1 586 ? 6.997 10.460 45.986 1.00 43.56 586 PHE A C 1
ATOM 4388 O O . PHE A 1 586 ? 7.903 9.879 45.398 1.00 43.56 586 PHE A O 1
ATOM 4395 N N . SER A 1 587 ? 5.716 10.119 45.806 1.00 44.81 587 SER A N 1
ATOM 4396 C CA . SER A 1 587 ? 5.202 9.127 44.850 1.00 44.81 587 SER A CA 1
ATOM 4397 C C . SER A 1 587 ? 4.857 9.813 43.523 1.00 44.81 587 SER A C 1
ATOM 4399 O O . SER A 1 587 ? 3.708 9.846 43.095 1.00 44.81 587 SER A O 1
ATOM 4401 N N . SER A 1 588 ? 5.849 10.431 42.882 1.00 40.88 588 SER A N 1
ATOM 4402 C CA . SER A 1 588 ? 5.685 11.110 41.585 1.00 40.88 588 SER A CA 1
ATOM 4403 C C . SER A 1 588 ? 5.735 10.164 40.375 1.00 40.88 588 SER A C 1
ATOM 4405 O O . SER A 1 588 ? 5.741 10.624 39.234 1.00 40.88 588 SER A O 1
ATOM 4407 N N . SER A 1 589 ? 5.745 8.851 40.594 1.00 48.72 589 SER A N 1
ATOM 4408 C CA . SER A 1 589 ? 5.736 7.833 39.544 1.00 48.72 589 SER A CA 1
ATOM 4409 C C . SER A 1 589 ? 4.576 6.871 39.782 1.00 48.72 589 SER A C 1
ATOM 4411 O O . SER A 1 589 ? 4.600 6.148 40.771 1.00 48.72 589 SER A O 1
ATOM 4413 N N . GLY A 1 590 ? 3.576 6.861 38.896 1.00 53.16 590 GLY A N 1
ATOM 4414 C CA . GLY A 1 590 ? 2.670 5.713 38.777 1.00 53.16 590 GLY A CA 1
ATOM 4415 C C . GLY A 1 590 ? 1.165 5.981 38.786 1.00 53.16 590 GLY A C 1
ATOM 4416 O O . GLY A 1 590 ? 0.414 5.014 38.730 1.00 53.16 590 GLY A O 1
ATOM 4417 N N . ILE A 1 591 ? 0.680 7.232 38.826 1.00 60.38 591 ILE A N 1
ATOM 4418 C CA . ILE A 1 591 ? -0.760 7.466 38.610 1.00 60.38 591 ILE A CA 1
ATOM 4419 C C . ILE A 1 591 ? -1.049 7.305 37.107 1.00 60.38 591 ILE A C 1
ATOM 4421 O O . ILE A 1 591 ? -0.532 8.102 36.312 1.00 60.38 591 ILE A O 1
ATOM 4425 N N . PRO A 1 592 ? -1.855 6.306 36.694 1.00 67.19 592 PRO A N 1
ATOM 4426 C CA . PRO A 1 592 ? -2.257 6.158 35.301 1.00 67.19 592 PRO A CA 1
ATOM 4427 C C . PRO A 1 592 ? -2.953 7.432 34.806 1.00 67.19 592 PRO A C 1
ATOM 4429 O O . PRO A 1 592 ? -3.665 8.108 35.545 1.00 67.19 592 PRO A O 1
ATOM 4432 N N . SER A 1 593 ? -2.759 7.774 33.532 1.00 73.69 593 SER A N 1
ATOM 4433 C CA . SER A 1 593 ? -3.381 8.955 32.910 1.00 73.69 593 SER A CA 1
ATOM 4434 C C . SER A 1 593 ? -4.189 8.548 31.687 1.00 73.69 593 SER A C 1
ATOM 4436 O O . SER A 1 593 ? -3.812 7.598 31.004 1.00 73.69 593 SER A O 1
ATOM 4438 N N . ILE A 1 594 ? -5.249 9.295 31.361 1.00 73.38 594 ILE A N 1
ATOM 4439 C CA . ILE A 1 594 ? -6.073 9.031 30.167 1.00 73.38 594 ILE A CA 1
ATOM 4440 C C . ILE A 1 594 ? -5.216 9.058 28.892 1.00 73.38 594 ILE A C 1
ATOM 4442 O O . ILE A 1 594 ? -5.278 8.136 28.084 1.00 73.38 594 ILE A O 1
ATOM 4446 N N . GLY A 1 595 ? -4.369 10.081 28.727 1.00 70.88 595 GLY A N 1
ATOM 4447 C CA . GLY A 1 595 ? -3.469 10.163 27.570 1.00 70.88 595 GLY A CA 1
ATOM 4448 C C . GLY A 1 595 ? -2.458 9.010 27.524 1.00 70.88 595 GLY A C 1
ATOM 4449 O O . GLY A 1 595 ? -2.090 8.545 26.449 1.00 70.88 595 GLY A O 1
ATOM 4450 N N . GLY A 1 596 ? -2.054 8.504 28.692 1.00 73.19 596 GLY A N 1
ATOM 4451 C CA . GLY A 1 596 ? -1.235 7.303 28.837 1.00 73.19 596 GLY A CA 1
ATOM 4452 C C . GLY A 1 596 ? -1.913 6.029 28.366 1.00 73.19 596 GLY A C 1
ATOM 4453 O O . GLY A 1 596 ? -1.340 5.299 27.562 1.00 73.19 596 GLY A O 1
ATOM 4454 N N . MET A 1 597 ? -3.153 5.827 28.809 1.00 80.06 597 MET A N 1
ATOM 4455 C CA . MET A 1 597 ? -4.015 4.722 28.397 1.00 80.06 597 MET A CA 1
ATOM 4456 C C . MET A 1 597 ? -4.146 4.667 26.884 1.00 80.06 597 MET A C 1
ATOM 4458 O O . MET A 1 597 ? -3.879 3.636 26.274 1.00 80.06 597 MET A O 1
ATOM 4462 N N . MET A 1 598 ? -4.475 5.795 26.260 1.00 72.75 598 MET A N 1
ATOM 4463 C CA . MET A 1 598 ? -4.676 5.857 24.814 1.00 72.75 598 MET A CA 1
ATOM 4464 C C . MET A 1 598 ? -3.372 5.649 24.035 1.00 72.75 598 MET A C 1
ATOM 4466 O O . MET A 1 598 ? -3.369 4.962 23.012 1.00 72.75 598 MET A O 1
ATOM 4470 N N . ALA A 1 599 ? -2.249 6.169 24.540 1.00 74.88 599 ALA A N 1
ATOM 4471 C CA . ALA A 1 599 ? -0.933 5.924 23.956 1.00 74.88 599 ALA A CA 1
ATOM 4472 C C . ALA A 1 599 ? -0.531 4.442 24.044 1.00 74.88 599 ALA A C 1
ATOM 4474 O O . ALA A 1 599 ? -0.083 3.878 23.047 1.00 74.88 599 ALA A O 1
ATOM 4475 N N . ALA A 1 600 ? -0.726 3.804 25.202 1.00 73.62 600 ALA A N 1
ATOM 4476 C CA . ALA A 1 600 ? -0.403 2.396 25.418 1.00 73.62 600 ALA A CA 1
ATOM 4477 C C . ALA A 1 600 ? -1.321 1.465 24.610 1.00 73.62 600 ALA A C 1
ATOM 4479 O O . ALA A 1 600 ? -0.856 0.527 23.975 1.00 73.62 600 ALA A O 1
ATOM 4480 N N . MET A 1 601 ? -2.617 1.763 24.525 1.00 69.50 601 MET A N 1
ATOM 4481 C CA . MET A 1 601 ? -3.545 1.008 23.677 1.00 69.50 601 MET A CA 1
ATOM 4482 C C . MET A 1 601 ? -3.222 1.134 22.180 1.00 69.50 601 MET A C 1
ATOM 4484 O O . MET A 1 601 ? -3.511 0.224 21.400 1.00 69.50 601 MET A O 1
ATOM 4488 N N . GLY A 1 602 ? -2.594 2.241 21.770 1.00 68.25 602 GLY A N 1
ATOM 4489 C CA . GLY A 1 602 ? -2.118 2.450 20.405 1.00 68.25 602 GLY A CA 1
ATOM 4490 C C . GLY A 1 602 ? -0.922 1.575 20.006 1.00 68.25 602 GLY A C 1
ATOM 4491 O O . GLY A 1 602 ? -0.709 1.368 18.809 1.00 68.25 602 GLY A O 1
ATOM 4492 N N . THR A 1 603 ? -0.153 1.039 20.964 1.00 70.81 603 THR A N 1
ATOM 4493 C CA . THR A 1 603 ? 1.035 0.212 20.678 1.00 70.81 603 THR A CA 1
ATOM 4494 C C . THR A 1 603 ? 0.723 -1.275 20.501 1.00 70.81 603 THR A C 1
ATOM 4496 O O . THR A 1 603 ? 1.495 -1.959 19.833 1.00 70.81 603 THR A O 1
ATOM 4499 N N . ILE A 1 604 ? -0.433 -1.761 20.980 1.00 63.75 604 ILE A N 1
ATOM 4500 C CA . ILE A 1 604 ? -0.845 -3.185 20.947 1.00 63.75 604 ILE A CA 1
ATOM 4501 C C . ILE A 1 604 ? -1.001 -3.741 19.507 1.00 63.75 604 ILE A C 1
ATOM 4503 O O . ILE A 1 604 ? -1.130 -4.942 19.298 1.00 63.75 604 ILE A O 1
ATOM 4507 N N . GLY A 1 605 ? -0.943 -2.884 18.482 1.00 53.31 605 GLY A N 1
ATOM 4508 C CA . GLY A 1 605 ? -1.007 -3.267 17.065 1.00 53.31 605 GLY A CA 1
ATOM 4509 C C . GLY A 1 605 ? 0.297 -3.125 16.268 1.00 53.31 605 GLY A C 1
ATOM 4510 O O . GLY A 1 605 ? 0.250 -3.250 15.044 1.00 53.31 605 GLY A O 1
ATOM 4511 N N . ASN A 1 606 ? 1.438 -2.811 16.895 1.00 55.34 606 ASN A N 1
ATOM 4512 C CA . ASN A 1 606 ? 2.724 -2.737 16.192 1.00 55.34 606 ASN A CA 1
ATOM 4513 C C . ASN A 1 606 ? 3.432 -4.101 16.224 1.00 55.34 606 ASN A C 1
ATOM 4515 O O . ASN A 1 606 ? 3.989 -4.493 17.245 1.00 55.34 606 ASN A O 1
ATOM 4519 N N . ALA A 1 607 ? 3.489 -4.788 15.080 1.00 35.66 607 ALA A N 1
ATOM 4520 C CA . ALA A 1 607 ? 4.536 -5.783 14.858 1.00 35.66 607 ALA A CA 1
ATOM 4521 C C . ALA A 1 607 ? 5.909 -5.076 14.896 1.00 35.66 607 ALA A C 1
ATOM 4523 O O . ALA A 1 607 ? 6.014 -3.952 14.386 1.00 35.66 607 ALA A O 1
ATOM 4524 N N . PRO A 1 608 ? 6.980 -5.688 15.436 1.00 28.72 608 PRO A N 1
ATOM 4525 C CA . PRO A 1 608 ? 8.326 -5.191 15.188 1.00 28.72 608 PRO A CA 1
ATOM 4526 C C . PRO A 1 608 ? 8.560 -5.192 13.674 1.00 28.72 608 PRO A C 1
ATOM 4528 O O . PRO A 1 608 ? 8.406 -6.212 13.003 1.00 28.72 608 PRO A O 1
ATOM 4531 N N . SER A 1 609 ? 8.893 -4.032 13.110 1.00 26.05 609 SER A N 1
ATOM 4532 C CA . SER A 1 609 ? 9.240 -3.921 11.697 1.00 26.05 609 SER A CA 1
ATOM 4533 C C . SER A 1 609 ? 10.479 -4.773 11.422 1.00 26.05 609 SER A C 1
ATOM 4535 O O . SER A 1 609 ? 11.580 -4.418 11.846 1.00 26.05 609 SER A O 1
ATOM 4537 N N . SER A 1 610 ? 10.320 -5.886 10.705 1.00 25.39 610 SER A N 1
ATOM 4538 C CA . SER A 1 610 ? 11.450 -6.601 10.121 1.00 25.39 610 SER A CA 1
ATOM 4539 C C . SER A 1 610 ? 12.161 -5.669 9.138 1.00 25.39 610 SER A C 1
ATOM 4541 O O . SER A 1 610 ? 11.535 -5.112 8.236 1.00 25.39 610 SER A O 1
ATOM 4543 N N . SER A 1 611 ? 13.462 -5.498 9.346 1.00 27.91 611 SER A N 1
ATOM 4544 C CA . SER A 1 611 ? 14.419 -4.747 8.533 1.00 27.91 611 SER A CA 1
ATOM 4545 C C . SER A 1 611 ? 14.113 -4.728 7.027 1.00 27.91 611 SER A C 1
ATOM 4547 O O . SER A 1 611 ? 14.266 -5.734 6.337 1.00 27.91 611 SER A O 1
ATOM 4549 N N . GLY A 1 612 ? 13.768 -3.548 6.516 1.00 26.06 612 GLY A N 1
ATOM 4550 C CA . GLY A 1 612 ? 13.760 -3.214 5.096 1.00 26.06 612 GLY A CA 1
ATOM 4551 C C . GLY A 1 612 ? 14.205 -1.766 4.944 1.00 26.06 612 GLY A C 1
ATOM 4552 O O . GLY A 1 612 ? 13.439 -0.844 5.203 1.00 26.06 612 GLY A O 1
ATOM 4553 N N . SER A 1 613 ? 15.473 -1.561 4.596 1.00 31.16 613 SER A N 1
ATOM 4554 C CA . SER A 1 613 ? 16.039 -0.247 4.297 1.00 31.16 613 SER A CA 1
ATOM 4555 C C . SER A 1 613 ? 15.313 0.383 3.104 1.00 31.16 613 SER A C 1
ATOM 4557 O O . SER A 1 613 ? 15.399 -0.128 1.989 1.00 31.16 613 SER A O 1
ATOM 4559 N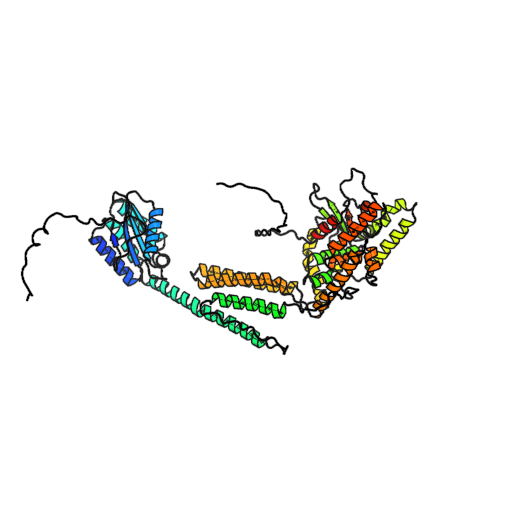 N . GLY A 1 614 ? 14.628 1.502 3.327 1.00 28.84 614 GLY A N 1
ATOM 4560 C CA . GLY A 1 614 ? 14.002 2.298 2.274 1.00 28.84 614 GLY A CA 1
ATOM 4561 C C . GLY A 1 614 ? 13.609 3.662 2.823 1.00 28.84 614 GLY A C 1
ATOM 4562 O O . GLY A 1 614 ? 12.580 3.798 3.474 1.00 28.84 614 GLY A O 1
ATOM 4563 N N . GLY A 1 615 ? 14.477 4.656 2.627 1.00 32.66 615 GLY A N 1
ATOM 4564 C CA . GLY A 1 615 ? 14.269 6.023 3.094 1.00 32.66 615 GLY A CA 1
ATOM 4565 C C . GLY A 1 615 ? 13.086 6.707 2.404 1.00 32.66 615 GLY A C 1
ATOM 4566 O O . GLY A 1 615 ? 12.913 6.607 1.193 1.00 32.66 615 GLY A O 1
ATOM 4567 N N . GLY A 1 616 ? 12.301 7.436 3.194 1.00 29.27 616 GLY A N 1
ATOM 4568 C CA . GLY A 1 616 ? 11.193 8.270 2.734 1.00 29.27 616 GLY A CA 1
ATOM 4569 C C . GLY A 1 616 ? 10.578 9.018 3.912 1.00 29.27 616 GLY A C 1
ATOM 4570 O O . GLY A 1 616 ? 9.553 8.609 4.447 1.00 29.27 616 GLY A O 1
ATOM 4571 N N . GLY A 1 617 ? 11.253 10.072 4.377 1.00 29.34 617 GLY A N 1
ATOM 4572 C CA . GLY A 1 617 ? 10.792 10.904 5.488 1.00 29.34 617 GLY A CA 1
ATOM 4573 C C . GLY A 1 617 ? 9.577 11.747 5.098 1.00 29.34 617 GLY A C 1
ATOM 4574 O O . GLY A 1 617 ? 9.685 12.646 4.268 1.00 29.34 617 GLY A O 1
ATOM 4575 N N . GLY A 1 618 ? 8.429 11.468 5.714 1.00 27.91 618 GLY A N 1
ATOM 4576 C CA . GLY A 1 618 ? 7.266 12.352 5.708 1.00 27.91 618 GLY A CA 1
ATOM 4577 C C . GLY A 1 618 ? 7.334 13.298 6.904 1.00 27.91 618 GLY A C 1
ATOM 4578 O O . GLY A 1 618 ? 7.127 12.874 8.038 1.00 27.91 618 GLY A O 1
ATOM 4579 N N . PHE A 1 619 ? 7.627 14.574 6.662 1.00 31.27 619 PHE A N 1
ATOM 4580 C CA . PHE A 1 619 ? 7.541 15.615 7.684 1.00 31.27 619 PHE A CA 1
ATOM 4581 C C . PHE A 1 619 ? 6.117 16.179 7.725 1.00 31.27 619 PHE A C 1
ATOM 4583 O O . PHE A 1 619 ? 5.655 16.799 6.768 1.00 31.27 619 PHE A O 1
ATOM 4590 N N . GLY A 1 620 ? 5.426 15.973 8.848 1.00 34.00 620 GLY A N 1
ATOM 4591 C CA . GLY A 1 620 ? 4.232 16.729 9.217 1.00 34.00 620 GLY A CA 1
ATOM 4592 C C . GLY A 1 620 ? 4.648 18.101 9.744 1.00 34.00 620 GLY A C 1
ATOM 4593 O O . GLY A 1 620 ? 5.201 18.206 10.836 1.00 34.00 620 GLY A O 1
ATOM 4594 N N . GLY A 1 621 ? 4.429 19.146 8.948 1.00 29.41 621 GLY A N 1
ATOM 4595 C CA . GLY A 1 621 ? 4.719 20.529 9.320 1.00 29.41 621 GLY A CA 1
ATOM 4596 C C . GLY A 1 621 ? 3.553 21.161 10.074 1.00 29.41 621 GLY A C 1
ATOM 4597 O O . GLY A 1 621 ? 2.537 21.500 9.472 1.00 29.41 621 GLY A O 1
ATOM 4598 N N . GLY A 1 622 ? 3.715 21.330 11.388 1.00 29.88 622 GLY A N 1
ATOM 4599 C CA . GLY A 1 622 ? 2.875 22.191 12.216 1.00 29.88 622 GLY A CA 1
ATOM 4600 C C . GLY A 1 622 ? 3.201 23.667 11.976 1.00 29.88 622 GLY A C 1
ATOM 4601 O O . GLY A 1 622 ? 4.365 24.062 11.960 1.00 29.88 622 GLY A O 1
ATOM 4602 N N . GLY A 1 623 ? 2.165 24.482 11.777 1.00 26.58 623 GLY A N 1
ATOM 4603 C CA . GLY A 1 623 ? 2.283 25.932 11.669 1.00 26.58 623 GLY A CA 1
ATOM 4604 C C . GLY A 1 623 ? 2.456 26.571 13.045 1.00 26.58 623 GLY A C 1
ATOM 4605 O O . GLY A 1 623 ? 1.543 26.532 13.864 1.00 26.58 623 GLY A O 1
ATOM 4606 N N . GLY A 1 624 ? 3.618 27.178 13.282 1.00 26.91 624 GLY A N 1
ATOM 4607 C CA . GLY A 1 624 ? 3.906 28.019 14.442 1.00 26.91 624 GLY A CA 1
ATOM 4608 C C . GLY A 1 624 ? 4.485 29.351 13.976 1.00 26.91 624 GLY A C 1
ATOM 4609 O O . GLY A 1 624 ? 5.503 29.379 13.289 1.00 26.91 624 GLY A O 1
ATOM 4610 N N . GLY A 1 625 ? 3.802 30.447 14.307 1.00 25.91 625 GLY A N 1
ATOM 4611 C CA . GLY A 1 625 ? 4.244 31.806 14.011 1.00 25.91 625 GLY A CA 1
ATOM 4612 C C . GLY A 1 625 ? 5.406 32.264 14.895 1.00 25.91 625 GLY A C 1
ATOM 4613 O O . GLY A 1 625 ? 5.537 31.850 16.043 1.00 25.91 625 GLY A O 1
ATOM 4614 N N . GLY A 1 626 ? 6.217 33.175 14.359 1.00 25.48 626 GLY A N 1
ATOM 4615 C CA . GLY A 1 626 ? 7.279 33.872 15.082 1.00 25.48 626 GLY A CA 1
ATOM 4616 C C . GLY A 1 626 ? 8.095 34.733 14.123 1.00 25.48 626 GLY A C 1
ATOM 4617 O O . GLY A 1 626 ? 8.730 34.212 13.214 1.00 25.48 626 GLY A O 1
ATOM 4618 N N . GLY A 1 627 ? 8.011 36.056 14.274 1.00 23.16 627 GLY A N 1
ATOM 4619 C CA . GLY A 1 627 ? 8.717 37.020 13.432 1.00 23.16 627 GLY A CA 1
ATOM 4620 C C . GLY A 1 627 ? 10.179 37.250 13.824 1.00 23.16 627 GLY A C 1
ATOM 4621 O O . GLY A 1 627 ? 10.612 36.861 14.905 1.00 23.16 627 GLY A O 1
ATOM 4622 N N . GLY A 1 628 ? 10.893 37.982 12.962 1.00 24.64 628 GLY A N 1
ATOM 4623 C CA . GLY A 1 628 ? 12.120 38.706 13.313 1.00 24.64 628 GLY A CA 1
ATOM 4624 C C . GLY A 1 628 ? 13.303 38.530 12.352 1.00 24.64 628 GLY A C 1
ATOM 4625 O O . GLY A 1 628 ? 13.932 37.486 12.344 1.00 24.64 628 GLY A O 1
ATOM 4626 N N . GLY A 1 629 ? 13.649 39.610 11.635 1.00 23.39 629 GLY A N 1
ATOM 4627 C CA . GLY A 1 629 ? 15.024 40.143 11.583 1.00 23.39 629 GLY A CA 1
ATOM 4628 C C . GLY A 1 629 ? 16.090 39.534 10.650 1.00 23.39 629 GLY A C 1
ATOM 4629 O O . GLY A 1 629 ? 16.685 38.522 10.973 1.00 23.39 629 GLY A O 1
ATOM 4630 N N . ALA A 1 630 ? 16.409 40.297 9.591 1.00 21.44 630 ALA A N 1
ATOM 4631 C CA . ALA A 1 630 ? 17.737 40.763 9.125 1.00 21.44 630 ALA A CA 1
ATOM 4632 C C . ALA A 1 630 ? 18.954 39.815 8.907 1.00 21.44 630 ALA A C 1
ATOM 4634 O O . ALA A 1 630 ? 19.366 39.087 9.799 1.00 21.44 630 ALA A O 1
ATOM 4635 N N . GLY A 1 631 ? 19.670 40.050 7.787 1.00 24.12 631 GLY A N 1
ATOM 4636 C CA . GLY A 1 631 ? 21.131 39.843 7.646 1.00 24.12 631 GLY A CA 1
ATOM 4637 C C . GLY A 1 631 ? 21.573 38.941 6.479 1.00 24.12 631 GLY A C 1
ATOM 4638 O O . GLY A 1 631 ? 21.074 37.833 6.358 1.00 24.12 631 GLY A O 1
ATOM 4639 N N . GLY A 1 632 ? 22.490 39.415 5.620 1.00 22.92 632 GLY A N 1
ATOM 4640 C CA . GLY A 1 632 ? 22.962 38.731 4.399 1.00 22.92 632 GLY A CA 1
ATOM 4641 C C . GLY A 1 632 ? 24.437 38.293 4.404 1.00 22.92 632 GLY A C 1
ATOM 4642 O O . GLY A 1 632 ? 25.054 38.272 5.461 1.00 22.92 632 GLY A O 1
ATOM 4643 N N . GLY A 1 633 ? 24.980 38.014 3.204 1.00 22.78 633 GLY A N 1
ATOM 4644 C CA . GLY A 1 633 ? 26.389 37.657 2.909 1.00 22.78 633 GLY A CA 1
ATOM 4645 C C . GLY A 1 633 ? 26.723 36.192 3.235 1.00 22.78 633 GLY A C 1
ATOM 4646 O O . GLY A 1 633 ? 26.396 35.734 4.322 1.00 22.78 633 GLY A O 1
ATOM 4647 N N . PHE A 1 634 ? 27.321 35.384 2.355 1.00 33.06 634 PHE A N 1
ATOM 4648 C CA . PHE A 1 634 ? 28.409 35.648 1.405 1.00 33.06 634 PHE A CA 1
ATOM 4649 C C . PHE A 1 634 ? 28.230 34.920 0.072 1.00 33.06 634 PHE A C 1
ATOM 4651 O O . PHE A 1 634 ? 27.622 33.825 0.082 1.00 33.06 634 PHE A O 1
#

Radius of gyration: 43.09 Å; Cα contacts (8 Å, |Δi|>4): 845; chains: 1; bounding box: 94×83×138 Å

Mean predicted aligned error: 18.22 Å

Foldseek 3Di:
DDDDDDDDDPPDDPDDDDDDDPPPDQPAPFPPDDADDPLAAEAPSVVLEDPVLRVVLSVLQVVLCVAQVAHEHEHEDEDQAADDQVRQQVRQVNVCVNNVHGDPPLQRYWYWYFYHYPVSLAHHIDIDGGPNVCVQFNPPVRLVCLCPPQQVVCSVVSNNSRNSVSSSVSSSVRSHNVSSVVSVVLVVVLCCCQPVVLVVVLCVLVVVVVVCCVVPVPDDDDDDDDDDDDDDDDPDPSLVSVLCSLVVVLVVLCVVFLDADADDDDPPFAFLDADPLDQLLLLLCLQQVARDLLSVLLLQLLCLQLLQKFWAWEADVVSPDIFIKIFGDPRSNCLLQVLLPVCVVVVVPDPVSVVVSCVSVVSNVLSVVRDRQPLSVVVSVVLVVCDDVRMHGRVSLLVCLVCVVVSRVSSQVVCVVVQFFVHRLVVQLVVLLVVLVVLLVCLVVQLVVCVVSVNPSSNSNSVSSNVSSVVSNVCSNSRTYTDPVSNVSNVSLVSNLSLLLVLLVPDLELVSSQVVSVRPSSDDSSSSCSNCSSSVNLVSNLVSVVSQLVVLQVVLHRPYDDSSSYFYNVSHGLRCVSNVNDDDPPRPPTNDHSVNVVVNSSCSNDNPDDDDDDDDDDDDDDDDDDDDDDDDDD

Solvent-accessible surface area (backbone atoms only — not comparable to full-atom values): 35345 Å² total; per-residue (Å²): 140,87,80,83,89,80,89,90,88,83,88,85,85,87,80,90,86,76,91,75,78,81,71,76,80,78,74,73,68,55,84,82,68,79,82,85,60,88,98,60,42,70,42,65,74,56,69,73,64,51,70,72,51,52,56,52,52,41,56,50,42,54,51,35,27,76,62,42,58,35,36,56,38,40,41,35,33,56,31,96,50,80,71,51,69,69,59,47,46,52,44,29,48,50,50,36,66,73,72,50,52,25,45,92,95,51,32,23,6,38,29,40,30,36,42,22,17,77,79,70,54,50,65,40,75,38,78,41,60,31,71,33,24,29,75,48,49,47,42,74,68,55,48,49,46,41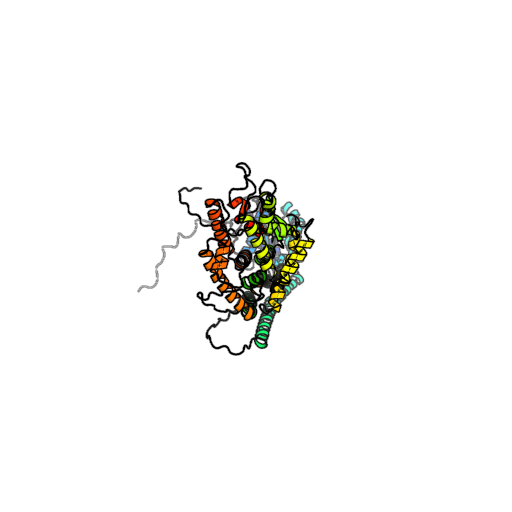,42,61,73,48,19,43,65,28,42,75,70,57,32,57,55,59,15,53,57,42,43,51,53,53,52,50,71,44,52,41,60,68,38,40,50,52,55,53,50,54,50,52,49,52,51,44,47,51,58,50,48,47,49,51,52,51,51,49,53,52,50,50,52,51,49,52,40,70,74,71,57,79,74,81,94,75,88,84,85,87,85,85,86,80,80,82,82,74,97,81,45,73,63,57,54,52,46,51,50,53,51,47,48,55,52,48,51,30,67,75,54,14,57,55,57,84,54,88,73,61,94,85,52,66,39,84,61,75,68,88,94,64,49,47,28,54,50,24,22,56,69,70,56,38,80,48,66,63,20,56,46,22,33,54,41,48,37,24,43,41,24,48,27,20,42,30,40,33,73,26,81,93,70,56,63,75,39,52,31,42,27,25,58,68,60,4,36,51,38,42,40,38,86,50,58,73,38,62,84,51,59,90,75,54,75,72,57,60,60,53,36,56,52,44,53,51,41,31,57,62,40,61,72,50,83,75,47,74,28,46,50,50,48,52,57,48,49,64,71,64,31,56,95,45,32,28,51,53,86,55,52,51,61,54,48,76,46,45,68,58,41,45,49,37,43,38,50,52,36,36,74,70,46,27,23,80,58,49,38,69,60,48,26,48,53,35,36,52,49,12,48,52,36,26,53,52,9,51,53,31,28,53,51,13,70,73,63,79,31,69,62,38,29,53,47,8,52,46,33,29,53,50,11,52,49,39,44,68,46,15,79,56,40,44,29,46,28,69,61,23,25,46,51,33,39,48,49,53,22,24,42,51,39,53,51,55,35,42,73,74,30,57,25,44,58,44,26,38,60,72,63,67,32,94,85,52,82,40,43,52,57,50,52,27,45,33,45,27,63,71,36,49,68,55,50,49,53,21,46,49,46,21,37,51,54,3,47,75,65,52,40,81,74,52,63,68,67,50,32,38,25,8,60,88,66,41,40,47,63,42,59,22,30,77,77,63,67,61,102,82,54,87,73,57,77,49,46,73,74,52,52,55,54,50,55,63,51,80,70,55,54,82,79,76,91,71,95,74,92,78,89,83,81,85,83,80,92,77,90,82,89,82,85,90,88,83,88,132